Protein AF-0000000077125314 (afdb_homodimer)

Solvent-accessible surface area (backbone atoms only — not comparable to full-atom values): 28263 Å² total; per-residue (Å²): 128,59,71,66,53,60,56,32,61,67,51,52,57,51,73,64,56,48,49,52,53,45,50,51,49,50,53,52,47,50,47,67,63,42,45,33,58,49,50,29,46,54,47,20,28,28,58,43,72,53,77,56,86,76,62,85,40,80,31,66,68,38,52,39,23,74,34,93,80,45,95,58,39,40,67,66,58,50,51,11,42,52,41,21,52,52,46,9,51,52,19,13,51,50,15,42,57,54,14,43,52,46,21,46,33,52,72,72,31,67,63,53,41,69,81,34,50,62,67,55,47,53,48,60,48,49,49,61,75,45,43,38,44,61,47,50,17,50,22,42,36,52,52,28,52,74,70,71,38,61,45,33,72,65,46,43,38,53,52,37,21,59,71,27,22,46,57,24,22,53,45,36,32,56,46,53,73,72,49,74,60,63,62,52,49,50,38,41,72,74,66,39,35,64,57,32,30,37,63,70,46,50,41,64,71,39,37,46,37,46,52,19,27,25,32,47,23,22,44,54,42,44,43,45,33,61,36,48,59,57,35,41,38,98,86,45,47,37,38,45,43,52,53,52,63,41,48,83,75,50,66,40,28,44,57,25,27,50,38,41,50,50,35,51,52,33,43,51,40,48,50,52,19,51,56,38,41,51,52,54,73,72,98,129,59,70,65,54,58,57,32,60,66,51,52,57,50,74,66,55,50,48,53,52,47,51,50,49,50,52,53,46,51,46,67,63,42,45,33,59,50,49,30,47,54,46,19,27,28,57,43,74,54,77,56,86,75,64,85,40,81,32,65,67,39,52,40,23,74,35,93,80,45,97,59,38,39,66,66,58,51,51,12,42,51,41,22,51,52,45,11,50,51,20,13,52,50,14,42,57,52,15,43,54,47,20,45,33,52,72,72,31,67,62,53,40,71,82,34,50,63,68,54,48,53,48,60,48,48,49,62,75,45,42,36,45,61,48,51,18,50,21,44,36,54,52,28,52,74,72,71,39,62,44,34,74,64,47,42,40,52,51,38,22,59,72,27,22,46,56,23,22,53,44,36,32,56,47,52,72,72,49,75,59,62,63,52,50,49,37,40,73,73,64,41,34,65,58,32,31,37,65,71,45,50,42,64,71,40,38,46,36,44,53,18,30,26,33,49,23,22,44,55,43,44,42,45,33,62,37,48,59,56,35,42,38,98,86,46,47,37,37,45,43,53,53,54,64,40,48,83,75,49,65,40,29,43,55,26,26,50,40,42,50,49,35,52,53,31,44,51,38,48,51,51,19,52,56,38,41,50,52,55,73,72,98

Foldseek 3Di:
DDPVVVVVVPPPDDPVNVVVVVVVVVVVVCCVVCVVVVLLQQLLQAPDQARDPPGPDGHNVLVVCCPPPDPNPDPVLVVQAVLLQVLLLLLLVLLLVVLLVVLCCLQPNCVVCVVPHSVVVLCVLCVVLVDDLLVLLVVLLVVCVVVVCFQHPVSLNVSLNVNLNSLLNVQLNVQVVVDDCVQLVVCVVVPDDPVRSCVPPVCVLSVLSSLLSSLVSSLCSSQDDNNQLSRHDPVRHHNNPVLVVVVVPGPGSSSSNVSSVNVVSSVVSNVSSVVSSVVSVVD/DDPVVVVVVPPPDDPVNVVVVVVVVVVVVCCVVCVVVVLLQQLLQAPDQARDPPGPDGHNVLVVCCPPPDPNPDPVLVVQAVLLQVLLLLLLVLLLVVLLVVLCCLQPNCVVCVVPHSVVVLCVLCVVQVDDLLVLLVVLLVVCVVVVCFQHPVSLNVSLNVNLNSLLNVQLNVQVVVDDCVQLVVCVVVPDDPVRSCVPPVCVLSVLSSLLSSLVSSLCSSQDDNSQLSRHDPVRHHNNPVLVVVVVPGPGSSSSNVSSVNVVSSVVSNVSSVVSSVVSVVD

pLDDT: mean 85.54, std 11.64, range [42.97, 98.62]

Sequence (566 aa):
MSRITQLLGRVSFSSKTGSKILRFETIALFIFLYLPILVVIILSFSADSVPSFPISGLSIEWYLALIPIGRTFDAQLIRAFLMSVQIGIIAAIGSAVIGTAAAIGMVRNEYARWLFDVDTLNTLFITPMMVPWVVTGIAVLSLYSMVNIAGSFISLILGHILITLPFMIVVVAGQLYGFDRSLEDAARNLGAGPLRTFYEVTLPIISPGVIAGMMFAFTISFDNFTQTFFWTSSTLNTLPVVIFSRINFSLTPVVNAMGTVIVGVSLTMAFLAERLSSRVITDMSRITQLLGRVSFSSKTGSKILRFETIALFIFLYLPILVVIILSFSADSVPSFPISGLSIEWYLALIPIGRTFDAQLIRAFLMSVQIGIIAAIGSAVIGTAAAIGMVRNEYARWLFDVDTLNTLFITPMMVPWVVTGIAVLSLYSMVNIAGSFISLILGHILITLPFMIVVVAGQLYGFDRSLEDAARNLGAGPLRTFYEVTLPIISPGVIAGMMFAFTISFDNFTQTFFWTSSTLNTLPVVIFSRINFSLTPVVNAMGTVIVGVSLTMAFLAERLSSRVITD

Radius of gyration: 25.36 Å; Cα contacts (8 Å, |Δi|>4): 776; chains: 2; bounding box: 76×65×59 Å

Organism: Haloquadratum walsbyi (strain DSM 16790 / HBSQ001) (NCBI:txid362976)

Structure (mmCIF, N/CA/C/O backbone):
data_AF-0000000077125314-model_v1
#
loop_
_entity.id
_entity.type
_entity.pdbx_description
1 polymer 'ABC-type transport system permease protein'
#
loop_
_atom_site.group_PDB
_atom_site.id
_atom_site.type_symbol
_atom_site.label_atom_id
_atom_site.label_alt_id
_atom_site.label_comp_id
_atom_site.label_asym_id
_atom_site.label_entity_id
_atom_site.label_seq_id
_atom_site.pdbx_PDB_ins_code
_atom_site.Cartn_x
_atom_site.Cartn_y
_atom_site.Cartn_z
_atom_site.occupancy
_atom_site.B_iso_or_equiv
_atom_site.auth_seq_id
_atom_site.auth_comp_id
_atom_site.auth_asym_id
_atom_site.auth_atom_id
_atom_site.pdbx_PDB_model_num
ATOM 1 N N . MET A 1 1 ? 30.969 19.344 24.156 1 48.31 1 MET A N 1
ATOM 2 C CA . MET A 1 1 ? 30.859 19.328 22.703 1 48.31 1 MET A CA 1
ATOM 3 C C . MET A 1 1 ? 31.219 17.953 22.141 1 48.31 1 MET A C 1
ATOM 5 O O . MET A 1 1 ? 32.312 17.453 22.359 1 48.31 1 MET A O 1
ATOM 9 N N . SER A 1 2 ? 30.172 17.219 21.672 1 57.31 2 SER A N 1
ATOM 10 C CA . SER A 1 2 ? 30.391 15.82 21.312 1 57.31 2 SER A CA 1
ATOM 11 C C . SER A 1 2 ? 31.422 15.703 20.188 1 57.31 2 SER A C 1
ATOM 13 O O . SER A 1 2 ? 31.641 16.656 19.438 1 57.31 2 SER A O 1
ATOM 15 N N . ARG A 1 3 ? 32.344 1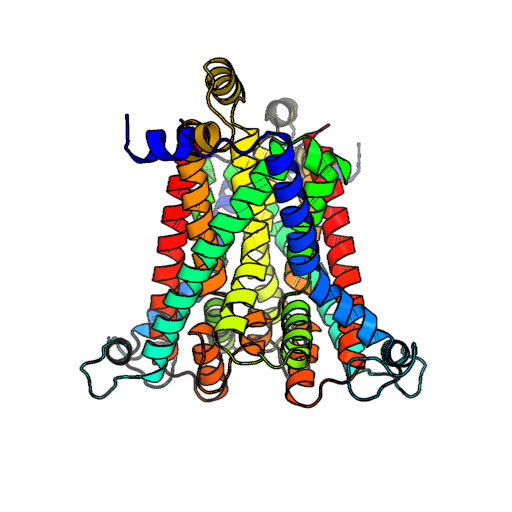4.789 20.328 1 58.22 3 ARG A N 1
ATOM 16 C CA . ARG A 1 3 ? 33.406 14.469 19.375 1 58.22 3 ARG A CA 1
ATOM 17 C C . ARG A 1 3 ? 32.906 14.57 17.938 1 58.22 3 ARG A C 1
ATOM 19 O O . ARG A 1 3 ? 33.625 14.992 17.031 1 58.22 3 ARG A O 1
ATOM 26 N N . ILE A 1 4 ? 31.719 14.211 17.781 1 60.84 4 ILE A N 1
ATOM 27 C CA . ILE A 1 4 ? 31.125 14.258 16.453 1 60.84 4 ILE A CA 1
ATOM 28 C C . ILE A 1 4 ? 31 15.703 15.984 1 60.84 4 ILE A C 1
ATOM 30 O O . ILE A 1 4 ? 31.25 16.016 14.82 1 60.84 4 ILE A O 1
ATOM 34 N N . THR A 1 5 ? 30.797 16.578 16.938 1 61.34 5 THR A N 1
ATOM 35 C CA . THR A 1 5 ? 30.641 18 16.641 1 61.34 5 THR A CA 1
ATOM 36 C C . THR A 1 5 ? 31.953 18.594 16.141 1 61.34 5 THR A C 1
ATOM 38 O O . THR A 1 5 ? 31.953 19.422 15.227 1 61.34 5 THR A O 1
ATOM 41 N N . GLN A 1 6 ? 32.969 18.188 16.719 1 63.16 6 GLN A N 1
ATOM 42 C CA . GLN A 1 6 ? 34.281 18.719 16.344 1 63.16 6 GLN A CA 1
ATOM 43 C C . GLN A 1 6 ? 34.656 18.281 14.945 1 63.16 6 GLN A C 1
ATOM 45 O O . GLN A 1 6 ? 35.25 19.047 14.172 1 63.16 6 GLN A O 1
ATOM 50 N N . LEU A 1 7 ? 34.375 16.969 14.672 1 59.94 7 LEU A N 1
ATOM 51 C CA . LEU A 1 7 ? 34.719 16.422 13.359 1 59.94 7 LEU A CA 1
ATOM 52 C C . LEU A 1 7 ? 33.875 17.062 12.266 1 59.94 7 LEU A C 1
ATOM 54 O O . LEU A 1 7 ? 34.375 17.344 11.172 1 59.94 7 LEU A O 1
ATOM 58 N N . LEU A 1 8 ? 32.688 17.266 12.562 1 62.94 8 LEU A N 1
ATOM 59 C CA . LEU A 1 8 ? 31.75 17.844 11.594 1 62.94 8 LEU A CA 1
ATOM 60 C C . LEU A 1 8 ? 32.062 19.312 11.359 1 62.94 8 LEU A C 1
ATOM 62 O O . LEU A 1 8 ? 31.75 19.859 10.289 1 62.94 8 LEU A O 1
ATOM 66 N N . GLY A 1 9 ? 32.562 19.984 12.344 1 57.59 9 GLY A N 1
ATOM 67 C CA . GLY A 1 9 ? 33 21.359 12.203 1 57.59 9 GLY A CA 1
ATOM 68 C C . GLY A 1 9 ? 34.062 21.562 11.164 1 57.59 9 GLY A C 1
ATOM 69 O O . GLY A 1 9 ? 34.219 22.641 10.586 1 57.59 9 GLY A O 1
ATOM 70 N N . ARG A 1 10 ? 34.812 20.469 10.992 1 57.06 10 ARG A N 1
ATOM 71 C CA . ARG A 1 10 ? 35.938 20.562 10.062 1 57.06 10 ARG A CA 1
ATOM 72 C C . ARG A 1 10 ? 35.469 20.297 8.633 1 57.06 10 ARG A C 1
ATOM 74 O O . ARG A 1 10 ? 36.188 20.656 7.68 1 57.06 10 ARG A O 1
ATOM 81 N N . VAL A 1 11 ? 34.531 19.406 8.539 1 58.97 11 VAL A N 1
ATOM 82 C CA . VAL A 1 11 ? 34.094 19.094 7.188 1 58.97 11 VAL A CA 1
ATOM 83 C C . VAL A 1 11 ? 33.125 20.188 6.688 1 58.97 11 VAL A C 1
ATOM 85 O O . VAL A 1 11 ? 31.938 20.172 7.012 1 58.97 11 VAL A O 1
ATOM 88 N N . SER A 1 12 ? 33.531 21.328 6.605 1 57.22 12 SER A N 1
ATOM 89 C CA . SER A 1 12 ? 32.75 22.422 6.074 1 57.22 12 SER A CA 1
ATOM 90 C C . SER A 1 12 ? 32.594 22.312 4.562 1 57.22 12 SER A C 1
ATOM 92 O O . SER A 1 12 ? 33.562 22.344 3.828 1 57.22 12 SER A O 1
ATOM 94 N N . PHE A 1 13 ? 31.703 21.438 4.184 1 59.25 13 PHE A N 1
ATOM 95 C CA . PHE A 1 13 ? 31.484 21.531 2.748 1 59.25 13 PHE A CA 1
ATOM 96 C C . PHE A 1 13 ? 30.969 22.922 2.373 1 59.25 13 PHE A C 1
ATOM 98 O O . PHE A 1 13 ? 30.203 23.531 3.127 1 59.25 13 PHE A O 1
ATOM 105 N N . SER A 1 14 ? 31.734 23.547 1.508 1 60.53 14 SER A N 1
ATOM 106 C CA . SER A 1 14 ? 31.25 24.844 1.021 1 60.53 14 SER A CA 1
ATOM 107 C C . SER A 1 14 ? 29.797 24.75 0.577 1 60.53 14 SER A C 1
ATOM 109 O O . SER A 1 14 ? 29.328 23.688 0.163 1 60.53 14 SER A O 1
ATOM 111 N N . SER A 1 15 ? 29 25.688 0.834 1 64.56 15 SER A N 1
ATOM 112 C CA . SER A 1 15 ? 27.609 25.766 0.415 1 64.56 15 SER A CA 1
ATOM 113 C C . SER A 1 15 ? 27.438 25.328 -1.034 1 64.56 15 SER A C 1
ATOM 115 O O . SER A 1 15 ? 26.438 24.688 -1.38 1 64.56 15 SER A O 1
ATOM 117 N N . LYS A 1 16 ? 28.516 25.594 -1.86 1 70.12 16 LYS A N 1
ATOM 118 C CA . LYS A 1 16 ? 28.438 25.234 -3.275 1 70.12 16 LYS A CA 1
ATOM 119 C C . LYS A 1 16 ? 28.578 23.734 -3.473 1 70.12 16 LYS A C 1
ATOM 121 O O . LYS A 1 16 ? 27.891 23.141 -4.305 1 70.12 16 LYS A O 1
ATOM 126 N N . THR A 1 17 ? 29.531 23.172 -2.74 1 74.38 17 THR A N 1
ATOM 127 C CA . THR A 1 17 ? 29.75 21.734 -2.854 1 74.38 17 THR A CA 1
ATOM 128 C C . THR A 1 17 ? 28.547 20.969 -2.328 1 74.38 17 THR A C 1
ATOM 130 O O . THR A 1 17 ? 28.125 19.969 -2.926 1 74.38 17 THR A O 1
ATOM 133 N N . GLY A 1 18 ? 27.984 21.469 -1.345 1 73 18 GLY A N 1
ATOM 134 C CA . GLY A 1 18 ? 26.797 20.875 -0.787 1 73 18 GLY A CA 1
ATOM 135 C C . GLY A 1 18 ? 25.609 20.891 -1.742 1 73 18 GLY A C 1
ATOM 136 O O . GLY A 1 18 ? 24.891 19.906 -1.868 1 73 18 GLY A O 1
ATOM 137 N N . SER A 1 19 ? 25.578 21.953 -2.463 1 72.44 19 SER A N 1
ATOM 138 C CA . SER A 1 19 ? 24.5 22.109 -3.43 1 72.44 19 SER A CA 1
ATOM 139 C C . SER A 1 19 ? 24.672 21.156 -4.609 1 72.44 19 SER A C 1
ATOM 141 O O . SER A 1 19 ? 23.703 20.594 -5.109 1 72.44 19 SER A O 1
ATOM 143 N N . LYS A 1 20 ? 25.953 21 -5.055 1 78.81 20 LYS A N 1
ATOM 144 C CA . LYS A 1 20 ? 26.219 20.094 -6.168 1 78.81 20 LYS A CA 1
ATOM 145 C C . LYS A 1 20 ? 25.938 18.641 -5.777 1 78.81 20 LYS A C 1
ATOM 147 O O . LYS A 1 20 ? 25.406 17.875 -6.578 1 78.81 20 LYS A O 1
ATOM 152 N N . ILE A 1 21 ? 26.25 18.312 -4.57 1 81.12 21 ILE A N 1
ATOM 153 C CA . ILE A 1 21 ? 26.047 16.953 -4.074 1 81.12 21 ILE A CA 1
ATOM 154 C C . ILE A 1 21 ? 24.547 16.672 -3.957 1 81.12 21 ILE A C 1
ATOM 156 O O . ILE A 1 21 ? 24.094 15.586 -4.328 1 81.12 21 ILE A O 1
ATOM 160 N N . LEU A 1 22 ? 23.812 17.625 -3.598 1 78.25 22 LEU A N 1
ATOM 161 C CA . LEU A 1 22 ? 22.375 17.469 -3.449 1 78.25 22 LEU A CA 1
ATOM 162 C C . LEU A 1 22 ? 21.688 17.359 -4.809 1 78.25 22 LEU A C 1
ATOM 164 O O . LEU A 1 22 ? 20.734 16.594 -4.977 1 78.25 22 LEU A O 1
ATOM 168 N N . ARG A 1 23 ? 22.266 18.141 -5.672 1 78.75 23 ARG A N 1
ATOM 169 C CA . ARG A 1 23 ? 21.719 18.062 -7.023 1 78.75 23 ARG A CA 1
ATOM 170 C C . ARG A 1 23 ? 21.969 16.688 -7.637 1 78.75 23 ARG A C 1
ATOM 172 O O . ARG A 1 23 ? 21.062 16.109 -8.242 1 78.75 23 ARG A O 1
ATOM 179 N N . PHE A 1 24 ? 23.109 16.219 -7.43 1 84.94 24 PHE A N 1
ATOM 180 C CA . PHE A 1 24 ? 23.453 14.906 -7.949 1 84.94 24 PHE A CA 1
ATOM 181 C C . PHE A 1 24 ? 22.594 13.828 -7.305 1 84.94 24 PHE A C 1
ATOM 183 O O . PHE A 1 24 ? 22.078 12.938 -7.992 1 84.94 24 PHE A O 1
ATOM 190 N N . GLU A 1 25 ? 22.391 13.977 -6.074 1 84.19 25 GLU A N 1
ATOM 191 C CA . GLU A 1 25 ? 21.594 13 -5.344 1 84.19 25 GLU A CA 1
ATOM 192 C C . GLU A 1 25 ? 20.141 13.008 -5.824 1 84.19 25 GLU A C 1
ATOM 194 O O . GLU A 1 25 ? 19.531 11.945 -5.988 1 84.19 25 GLU A O 1
ATOM 199 N N . THR A 1 26 ? 19.656 14.156 -6.07 1 82.69 26 THR A N 1
ATOM 200 C CA . THR A 1 26 ? 18.281 14.281 -6.516 1 82.69 26 THR A CA 1
ATOM 201 C C . THR A 1 26 ? 18.094 13.672 -7.898 1 82.69 26 THR A C 1
ATOM 203 O O . THR A 1 26 ? 17.141 12.93 -8.133 1 82.69 26 THR A O 1
ATOM 206 N N . ILE A 1 27 ? 19.016 13.914 -8.75 1 85.31 27 ILE A N 1
ATOM 207 C CA . ILE A 1 27 ? 18.938 13.367 -10.102 1 85.31 27 ILE A CA 1
ATOM 208 C C . ILE A 1 27 ? 19.062 11.844 -10.047 1 85.31 27 ILE A C 1
ATOM 210 O O . ILE A 1 27 ? 18.297 11.133 -10.703 1 85.31 27 ILE A O 1
ATOM 214 N N . ALA A 1 28 ? 20 11.375 -9.273 1 90.62 28 ALA A N 1
ATOM 215 C CA . ALA A 1 28 ? 20.203 9.93 -9.117 1 90.62 28 ALA A CA 1
ATOM 216 C C . ALA A 1 28 ? 18.953 9.266 -8.562 1 90.62 28 ALA A C 1
ATOM 218 O O . ALA A 1 28 ? 18.594 8.156 -8.977 1 90.62 28 ALA A O 1
ATOM 219 N N . LEU A 1 29 ? 18.266 9.977 -7.738 1 89.81 29 LEU A N 1
ATOM 220 C CA . LEU A 1 29 ? 17.062 9.445 -7.117 1 89.81 29 LEU A CA 1
ATOM 221 C C . LEU A 1 29 ? 15.922 9.359 -8.125 1 89.81 29 LEU A C 1
ATOM 223 O O . LEU A 1 29 ? 15.188 8.367 -8.164 1 89.81 29 LEU A O 1
ATOM 227 N N . PHE A 1 30 ? 15.789 10.352 -8.938 1 88.12 30 PHE A N 1
ATOM 228 C CA . PHE A 1 30 ? 14.75 10.336 -9.953 1 88.12 30 PHE A CA 1
ATOM 229 C C . PHE A 1 30 ? 15 9.234 -10.977 1 88.12 30 PHE A C 1
ATOM 231 O O . PHE A 1 30 ? 14.07 8.539 -11.391 1 88.12 30 PHE A O 1
ATOM 238 N N . ILE A 1 31 ? 16.234 9.055 -11.289 1 91.31 31 ILE A N 1
ATOM 239 C CA . ILE A 1 31 ? 16.594 7.969 -12.203 1 91.31 31 ILE A CA 1
ATOM 240 C C . ILE A 1 31 ? 16.25 6.629 -11.555 1 91.31 31 ILE A C 1
ATOM 242 O O . ILE A 1 31 ? 15.625 5.77 -12.172 1 91.31 31 ILE A O 1
ATOM 246 N N . PHE A 1 32 ? 16.656 6.492 -10.312 1 90.81 32 PHE A N 1
ATOM 247 C CA . PHE A 1 32 ? 16.422 5.262 -9.562 1 90.81 32 PHE A CA 1
ATOM 248 C C . PHE A 1 32 ? 14.938 4.957 -9.453 1 90.81 32 PHE A C 1
ATOM 250 O O . PHE A 1 32 ? 14.523 3.803 -9.594 1 90.81 32 PHE A O 1
ATOM 257 N N . LEU A 1 33 ? 14.086 5.98 -9.312 1 90.88 33 LEU A N 1
ATOM 258 C CA . LEU A 1 33 ? 12.656 5.809 -9.078 1 90.88 33 LEU A CA 1
ATOM 259 C C . LEU A 1 33 ? 11.914 5.598 -10.391 1 90.88 33 LEU A C 1
ATOM 261 O O . LEU A 1 33 ? 10.945 4.832 -10.445 1 90.88 33 LEU A O 1
ATOM 265 N N . TYR A 1 34 ? 12.391 6.227 -11.516 1 93.19 34 TYR A N 1
ATOM 266 C CA . TYR A 1 34 ? 11.578 6.27 -12.727 1 93.19 34 TYR A CA 1
ATOM 267 C C . TYR A 1 34 ? 12.172 5.387 -13.812 1 93.19 34 TYR A C 1
ATOM 269 O O . TYR A 1 34 ? 11.492 5.051 -14.789 1 93.19 34 TYR A O 1
ATOM 277 N N . LEU A 1 35 ? 13.391 4.984 -13.688 1 93.31 35 LEU A N 1
ATOM 278 C CA . LEU A 1 35 ? 14.062 4.203 -14.719 1 93.31 35 LEU A CA 1
ATOM 279 C C . LEU A 1 35 ? 13.312 2.906 -15 1 93.31 35 LEU A C 1
ATOM 281 O O . LEU A 1 35 ? 13.102 2.545 -16.156 1 93.31 35 LEU A O 1
ATOM 285 N N . PRO A 1 36 ? 12.891 2.184 -13.961 1 90.69 36 PRO A N 1
ATOM 286 C CA . PRO A 1 36 ? 12.164 0.939 -14.242 1 90.69 36 PRO A CA 1
ATOM 287 C C . PRO A 1 36 ? 10.883 1.168 -15.039 1 90.69 36 PRO A C 1
ATOM 289 O O . PRO A 1 36 ? 10.562 0.389 -15.945 1 90.69 36 PRO A O 1
ATOM 292 N N . ILE A 1 37 ? 10.203 2.164 -14.688 1 89.5 37 ILE A N 1
ATOM 293 C CA . ILE A 1 37 ? 8.961 2.486 -15.375 1 89.5 37 ILE A CA 1
ATOM 294 C C . ILE A 1 37 ? 9.242 2.836 -16.828 1 89.5 37 ILE A C 1
ATOM 296 O O . ILE A 1 37 ? 8.539 2.379 -17.734 1 89.5 37 ILE A O 1
ATOM 300 N N . LEU A 1 38 ? 10.305 3.596 -17.031 1 91.56 38 LEU A N 1
ATOM 301 C CA . LEU A 1 38 ? 10.695 3.994 -18.375 1 91.56 38 LEU A CA 1
ATOM 302 C C . LEU A 1 38 ? 11.07 2.777 -19.219 1 91.56 38 LEU A C 1
ATOM 304 O O . LEU A 1 38 ? 10.773 2.725 -20.406 1 91.56 38 LEU A O 1
ATOM 308 N N . VAL A 1 39 ? 11.695 1.834 -18.656 1 87.69 39 VAL A N 1
ATOM 309 C CA . VAL A 1 39 ? 12.125 0.63 -19.359 1 87.69 39 VAL A CA 1
ATOM 310 C C . VAL A 1 39 ? 10.906 -0.141 -19.859 1 87.69 39 VAL A C 1
ATOM 312 O O . VAL A 1 39 ? 10.875 -0.603 -21 1 87.69 39 VAL A O 1
ATOM 315 N N . VAL A 1 40 ? 9.891 -0.264 -18.984 1 86.5 40 VAL A N 1
ATOM 316 C CA . VAL A 1 40 ? 8.672 -0.967 -19.359 1 86.5 40 VAL A CA 1
ATOM 317 C C . VAL A 1 40 ? 7.988 -0.23 -20.516 1 86.5 40 VAL A C 1
ATOM 319 O O . VAL A 1 40 ? 7.508 -0.855 -21.453 1 86.5 40 VAL A O 1
ATOM 322 N N . ILE A 1 41 ? 7.984 1.058 -20.453 1 90.81 41 ILE A N 1
ATOM 323 C CA . ILE A 1 41 ? 7.363 1.87 -21.484 1 90.81 41 ILE A CA 1
ATOM 324 C C . ILE A 1 41 ? 8.125 1.703 -22.797 1 90.81 41 ILE A C 1
ATOM 326 O O . ILE A 1 41 ? 7.523 1.487 -23.859 1 90.81 41 ILE A O 1
ATOM 330 N N . ILE A 1 42 ? 9.406 1.766 -22.719 1 90.88 42 ILE A N 1
ATOM 331 C CA . ILE A 1 42 ? 10.234 1.632 -23.906 1 90.88 42 ILE A CA 1
ATOM 332 C C . ILE A 1 42 ? 10.07 0.231 -24.5 1 90.88 42 ILE A C 1
ATOM 334 O O . ILE A 1 42 ? 9.898 0.075 -25.703 1 90.88 42 ILE A O 1
ATOM 338 N N . LEU A 1 43 ? 10.039 -0.791 -23.672 1 88.69 43 LEU A N 1
ATOM 339 C CA . LEU A 1 43 ? 9.922 -2.172 -24.125 1 88.69 43 LEU A CA 1
ATOM 340 C C . LEU A 1 43 ? 8.539 -2.436 -24.719 1 88.69 43 LEU A C 1
ATOM 342 O O . LEU A 1 43 ? 8.367 -3.354 -25.516 1 88.69 43 LEU A O 1
ATOM 346 N N . SER A 1 44 ? 7.562 -1.637 -24.234 1 90.19 44 SER A N 1
ATOM 347 C CA . SER A 1 44 ? 6.219 -1.796 -24.781 1 90.19 44 SER A CA 1
ATOM 348 C C . SER A 1 44 ? 6.156 -1.39 -26.25 1 90.19 44 SER A C 1
ATOM 350 O O . SER A 1 44 ? 5.223 -1.757 -26.953 1 90.19 44 SER A O 1
ATOM 352 N N . PHE A 1 45 ? 7.176 -0.678 -26.734 1 92.38 45 PHE A N 1
ATOM 353 C CA . PHE A 1 45 ? 7.219 -0.237 -28.125 1 92.38 45 PHE A CA 1
ATOM 354 C C . PHE A 1 45 ? 8.258 -1.027 -28.906 1 92.38 45 PHE A C 1
ATOM 356 O O . PHE A 1 45 ? 8.578 -0.683 -30.047 1 92.38 45 PHE A O 1
ATOM 363 N N . SER A 1 46 ? 8.773 -2.035 -28.266 1 89.44 46 SER A N 1
ATOM 364 C CA . SER A 1 46 ? 9.789 -2.844 -28.922 1 89.44 46 SER A CA 1
ATOM 365 C C . SER A 1 46 ? 9.18 -3.699 -30.031 1 89.44 46 SER A C 1
ATOM 367 O O . SER A 1 46 ? 8.078 -4.242 -29.859 1 89.44 46 SER A O 1
ATOM 369 N N . ALA A 1 47 ? 9.891 -3.926 -31.125 1 89.75 47 ALA A N 1
ATOM 370 C CA . ALA A 1 47 ? 9.445 -4.793 -32.219 1 89.75 47 ALA A CA 1
ATOM 371 C C . ALA A 1 47 ? 9.828 -6.246 -31.938 1 89.75 47 ALA A C 1
ATOM 373 O O . ALA A 1 47 ? 9.375 -7.156 -32.625 1 89.75 47 ALA A O 1
ATOM 374 N N . ASP A 1 48 ? 10.555 -6.398 -30.828 1 85.25 48 ASP A N 1
ATOM 375 C CA . ASP A 1 48 ? 11.039 -7.742 -30.5 1 85.25 48 ASP A CA 1
ATOM 376 C C . ASP A 1 48 ? 9.945 -8.57 -29.828 1 85.25 48 ASP A C 1
ATOM 378 O O . ASP A 1 48 ? 9.195 -8.055 -29 1 85.25 48 ASP A O 1
ATOM 382 N N . SER A 1 49 ? 9.875 -9.844 -30.203 1 80.44 49 SER A N 1
ATOM 383 C CA . SER A 1 49 ? 8.891 -10.734 -29.609 1 80.44 49 SER A CA 1
ATOM 384 C C . SER A 1 49 ? 9.32 -11.172 -28.203 1 80.44 49 SER A C 1
ATOM 386 O O . SER A 1 49 ? 8.492 -11.617 -27.406 1 80.44 49 SER A O 1
ATOM 388 N N . VAL A 1 50 ? 10.602 -11.07 -28.062 1 74.38 50 VAL A N 1
ATOM 389 C CA . VAL A 1 50 ? 11.156 -11.312 -26.734 1 74.38 50 VAL A CA 1
ATOM 390 C C . VAL A 1 50 ? 11.781 -10.031 -26.188 1 74.38 50 VAL A C 1
ATOM 392 O O . VAL A 1 50 ? 12.609 -9.406 -26.859 1 74.38 50 VAL A O 1
ATOM 395 N N . PRO A 1 51 ? 11.305 -9.617 -25.016 1 73.94 51 PRO A N 1
ATOM 396 C CA . PRO A 1 51 ? 11.867 -8.383 -24.469 1 73.94 51 PRO A CA 1
ATOM 397 C C . PRO A 1 51 ? 13.391 -8.445 -24.328 1 73.94 51 PRO A C 1
ATOM 399 O O . PRO A 1 51 ? 13.922 -9.391 -23.734 1 73.94 51 PRO A O 1
ATOM 402 N N . SER A 1 52 ? 14.008 -7.621 -25.047 1 74.62 52 SER A N 1
ATOM 403 C CA . SER A 1 52 ? 15.469 -7.527 -25.016 1 74.62 52 SER A CA 1
ATOM 404 C C . SER A 1 52 ? 15.93 -6.074 -25.047 1 74.62 52 SER A C 1
ATOM 406 O O . SER A 1 52 ? 15.164 -5.184 -25.438 1 74.62 52 SER A O 1
ATOM 408 N N . PHE A 1 53 ? 16.984 -5.891 -24.391 1 76.69 53 PHE A N 1
ATOM 409 C CA . PHE A 1 53 ? 17.578 -4.566 -24.469 1 76.69 53 PHE A CA 1
ATOM 410 C C . PHE A 1 53 ? 18.984 -4.645 -25.047 1 76.69 53 PHE A C 1
ATOM 412 O O . PHE A 1 53 ? 19.781 -5.504 -24.656 1 76.69 53 PHE A O 1
ATOM 419 N N . PRO A 1 54 ? 19.266 -3.916 -26.109 1 80.62 54 PRO A N 1
ATOM 420 C CA . PRO A 1 54 ? 18.484 -2.822 -26.703 1 80.62 54 PRO A CA 1
ATOM 421 C C . PRO A 1 54 ? 17.422 -3.314 -27.672 1 80.62 54 PRO A C 1
ATOM 423 O O . PRO A 1 54 ? 17.484 -4.453 -28.156 1 80.62 54 PRO A O 1
ATOM 426 N N . ILE A 1 55 ? 16.438 -2.451 -27.766 1 85.19 55 ILE A N 1
ATOM 427 C CA . ILE A 1 55 ? 15.328 -2.84 -28.641 1 85.19 55 ILE A CA 1
ATOM 428 C C . ILE A 1 55 ? 15.781 -2.801 -30.094 1 85.19 55 ILE A C 1
ATOM 430 O O . ILE A 1 55 ? 16.594 -1.962 -30.469 1 85.19 55 ILE A O 1
ATOM 434 N N . SER A 1 56 ? 15.344 -3.678 -30.906 1 88 56 SER A N 1
ATOM 435 C CA . SER A 1 56 ? 15.734 -3.783 -32.312 1 88 56 SER A CA 1
ATOM 436 C C . SER A 1 56 ? 14.945 -2.809 -33.188 1 88 56 SER A C 1
ATOM 438 O O . SER A 1 56 ? 15.391 -2.441 -34.281 1 88 56 SER A O 1
ATOM 440 N N . GLY A 1 57 ? 13.773 -2.389 -32.781 1 90 57 GLY A N 1
ATOM 441 C CA . GLY A 1 57 ? 12.883 -1.501 -33.5 1 90 57 GLY A CA 1
ATOM 442 C C . GLY A 1 57 ? 11.664 -1.08 -32.719 1 90 57 GLY A C 1
ATOM 443 O O . GLY A 1 57 ? 11.422 -1.601 -31.609 1 90 57 GLY A O 1
ATOM 444 N N . LEU A 1 58 ? 11.078 -0.068 -33.25 1 91.25 58 LEU A N 1
ATOM 445 C CA . LEU A 1 58 ? 9.875 0.446 -32.625 1 91.25 58 LEU A CA 1
ATOM 446 C C . LEU A 1 58 ? 8.625 -0.138 -33.281 1 91.25 58 LEU A C 1
ATOM 448 O O . LEU A 1 58 ? 8.57 -0.299 -34.5 1 91.25 58 LEU A O 1
ATOM 452 N N . SER A 1 59 ? 7.699 -0.603 -32.469 1 91 59 SER A N 1
ATOM 453 C CA . SER A 1 59 ? 6.43 -1.134 -32.969 1 91 59 SER A CA 1
ATOM 454 C C . SER A 1 59 ? 5.301 -0.855 -31.969 1 91 59 SER A C 1
ATOM 456 O O . SER A 1 59 ? 5.539 -0.716 -30.766 1 91 59 SER A O 1
ATOM 458 N N . ILE A 1 60 ? 4.121 -0.712 -32.5 1 89.75 60 ILE A N 1
ATOM 459 C CA . ILE A 1 60 ? 2.936 -0.565 -31.656 1 89.75 60 ILE A CA 1
ATOM 460 C C . ILE A 1 60 ? 2.107 -1.848 -31.719 1 89.75 60 ILE A C 1
ATOM 462 O O . ILE A 1 60 ? 0.963 -1.874 -31.25 1 89.75 60 ILE A O 1
ATOM 466 N N . GLU A 1 61 ? 2.668 -2.928 -32.25 1 87.56 61 GLU A N 1
ATOM 467 C CA . GLU A 1 61 ? 1.963 -4.18 -32.5 1 87.56 61 GLU A CA 1
ATOM 468 C C . GLU A 1 61 ? 1.376 -4.754 -31.203 1 87.56 61 GLU A C 1
ATOM 470 O O . GLU A 1 61 ? 0.281 -5.32 -31.219 1 87.56 61 GLU A O 1
ATOM 475 N N . TRP A 1 62 ? 2.049 -4.527 -30.125 1 88.12 62 TRP A N 1
ATOM 476 C CA . TRP A 1 62 ? 1.638 -5.152 -28.875 1 88.12 62 TRP A CA 1
ATOM 477 C C . TRP A 1 62 ? 0.411 -4.457 -28.297 1 88.12 62 TRP A C 1
ATOM 479 O O . TRP A 1 62 ? -0.332 -5.047 -27.5 1 88.12 62 TRP A O 1
ATOM 489 N N . TYR A 1 63 ? 0.25 -3.24 -28.75 1 89.94 63 TYR A N 1
ATOM 490 C CA . TYR A 1 63 ? -0.931 -2.502 -28.312 1 89.94 63 TYR A CA 1
ATOM 491 C C . TYR A 1 63 ? -2.17 -2.959 -29.078 1 89.94 63 TYR A C 1
ATOM 493 O O . TYR A 1 63 ? -3.297 -2.762 -28.609 1 89.94 63 TYR A O 1
ATOM 501 N N . LEU A 1 64 ? -1.931 -3.557 -30.188 1 86.31 64 LEU A N 1
ATOM 502 C CA . LEU A 1 64 ? -3.047 -4.047 -30.984 1 86.31 64 LEU A CA 1
ATOM 503 C C . LEU A 1 64 ? -3.734 -5.223 -30.297 1 86.31 64 LEU A C 1
ATOM 505 O O . LEU A 1 64 ? -4.93 -5.457 -30.5 1 86.31 64 LEU A O 1
ATOM 509 N N . ALA A 1 65 ? -3.018 -5.914 -29.484 1 83.56 65 ALA A N 1
ATOM 510 C CA . ALA A 1 65 ? -3.594 -7.016 -28.719 1 83.56 65 ALA A CA 1
ATOM 511 C C . ALA A 1 65 ? -4.625 -6.504 -27.719 1 83.56 65 ALA A C 1
ATOM 513 O O . ALA A 1 65 ? -5.457 -7.27 -27.234 1 83.56 65 ALA A O 1
ATOM 514 N N . LEU A 1 66 ? -4.594 -5.258 -27.5 1 85.25 66 LEU A N 1
ATOM 515 C CA . LEU A 1 66 ? -5.473 -4.656 -26.5 1 85.25 66 LEU A CA 1
ATOM 516 C C . LEU A 1 66 ? -6.719 -4.066 -27.156 1 85.25 66 LEU A C 1
ATOM 518 O O . LEU A 1 66 ? -7.625 -3.604 -26.453 1 85.25 66 LEU A O 1
ATOM 522 N N . ILE A 1 67 ? -6.773 -4.164 -28.516 1 83.75 67 ILE A N 1
ATOM 523 C CA . ILE A 1 67 ? -7.902 -3.658 -29.281 1 83.75 67 ILE A CA 1
ATOM 524 C C . ILE A 1 67 ? -8.688 -4.828 -29.875 1 83.75 67 ILE A C 1
ATOM 526 O O . ILE A 1 67 ? -8.125 -5.688 -30.547 1 83.75 67 ILE A O 1
ATOM 530 N N . PRO A 1 68 ? -9.938 -4.805 -29.531 1 79.75 68 PRO A N 1
ATOM 531 C CA . PRO A 1 68 ? -10.773 -5.945 -29.906 1 79.75 68 PRO A CA 1
ATOM 532 C C . PRO A 1 68 ? -11 -6.023 -31.422 1 79.75 68 PRO A C 1
ATOM 534 O O . PRO A 1 68 ? -12.148 -6.098 -31.875 1 79.75 68 PRO A O 1
ATOM 537 N N . ILE A 1 69 ? -10.164 -5.656 -32.344 1 72.56 69 ILE A N 1
ATOM 538 C CA . ILE A 1 69 ? -10.414 -5.699 -33.781 1 72.56 69 ILE A CA 1
ATOM 539 C C . ILE A 1 69 ? -9.289 -6.457 -34.469 1 72.56 69 ILE A C 1
ATOM 541 O O . ILE A 1 69 ? -9.461 -6.922 -35.625 1 72.56 69 ILE A O 1
ATOM 545 N N . GLY A 1 70 ? -8.336 -6.734 -33.844 1 67.44 70 GLY A N 1
ATOM 546 C CA . GLY A 1 70 ? -7.215 -7.281 -34.594 1 67.44 70 GLY A CA 1
ATOM 547 C C . GLY A 1 70 ? -6.961 -8.75 -34.281 1 67.44 70 GLY A C 1
ATOM 548 O O . GLY A 1 70 ? -7.605 -9.328 -33.406 1 67.44 70 GLY A O 1
ATOM 549 N N . ARG A 1 71 ? -6.242 -9.461 -35.25 1 74 71 ARG A N 1
ATOM 550 C CA . ARG A 1 71 ? -5.859 -10.867 -35.156 1 74 71 ARG A CA 1
ATOM 551 C C . ARG A 1 71 ? -5.102 -11.164 -33.875 1 74 71 ARG A C 1
ATOM 553 O O . ARG A 1 71 ? -5.117 -12.297 -33.406 1 74 71 ARG A O 1
ATOM 560 N N . THR A 1 72 ? -4.609 -10.148 -33.25 1 80.75 72 THR A N 1
ATOM 561 C CA . THR A 1 72 ? -3.758 -10.367 -32.094 1 80.75 72 THR A CA 1
ATOM 562 C C . THR A 1 72 ? -4.504 -10.008 -30.797 1 80.75 72 THR A C 1
ATOM 564 O O . THR A 1 72 ? -3.891 -9.883 -29.734 1 80.75 72 THR A O 1
ATOM 567 N N . PHE A 1 73 ? -5.816 -9.914 -31.047 1 82 73 PHE A N 1
ATOM 568 C CA . PHE A 1 73 ? -6.656 -9.531 -29.922 1 82 73 PHE A CA 1
ATOM 569 C C . PHE A 1 73 ? -6.586 -10.57 -28.812 1 82 73 PHE A C 1
ATOM 571 O O . PHE A 1 73 ? -6.758 -11.766 -29.062 1 82 73 PHE A O 1
ATOM 578 N N . ASP A 1 74 ? -6.297 -10.078 -27.641 1 87.62 74 ASP A N 1
ATOM 579 C CA . ASP A 1 74 ? -6.262 -10.922 -26.438 1 87.62 74 ASP A CA 1
ATOM 580 C C . ASP A 1 74 ? -7.516 -10.719 -25.594 1 87.62 74 ASP A C 1
ATOM 582 O O . ASP A 1 74 ? -7.555 -9.828 -24.734 1 87.62 74 ASP A O 1
ATOM 586 N N . ALA A 1 75 ? -8.516 -11.555 -25.781 1 89.12 75 ALA A N 1
ATOM 587 C CA . ALA A 1 75 ? -9.812 -11.43 -25.125 1 89.12 75 ALA A CA 1
ATOM 588 C C . ALA A 1 75 ? -9.68 -11.578 -23.609 1 89.12 75 ALA A C 1
ATOM 590 O O . ALA A 1 75 ? -10.414 -10.945 -22.844 1 89.12 75 ALA A O 1
ATOM 591 N N . GLN A 1 76 ? -8.773 -12.344 -23.172 1 89.31 76 GLN A N 1
ATOM 592 C CA . GLN A 1 76 ? -8.586 -12.562 -21.734 1 89.31 76 GLN A CA 1
ATOM 593 C C . GLN A 1 76 ? -8.078 -11.297 -21.047 1 89.31 76 GLN A C 1
ATOM 595 O O . GLN A 1 76 ? -8.516 -10.953 -19.953 1 89.31 76 GLN A O 1
ATOM 600 N N . LEU A 1 77 ? -7.211 -10.68 -21.75 1 88.5 77 LEU A N 1
ATOM 601 C CA . LEU A 1 77 ? -6.629 -9.461 -21.188 1 88.5 77 LEU A CA 1
ATOM 602 C C . LEU A 1 77 ? -7.68 -8.359 -21.078 1 88.5 77 LEU A C 1
ATOM 604 O O . LEU A 1 77 ? -7.738 -7.656 -20.062 1 88.5 77 LEU A O 1
ATOM 608 N N . ILE A 1 78 ? -8.477 -8.242 -22.047 1 90.25 78 ILE A N 1
ATOM 609 C CA . ILE A 1 78 ? -9.5 -7.199 -22.047 1 90.25 78 ILE A CA 1
ATOM 610 C C . ILE A 1 78 ? -10.562 -7.531 -21 1 90.25 78 ILE A C 1
ATOM 612 O O . ILE A 1 78 ? -11.055 -6.645 -20.297 1 90.25 78 ILE A O 1
ATOM 616 N N . ARG A 1 79 ? -10.938 -8.781 -20.969 1 93.12 79 ARG A N 1
ATOM 617 C CA . ARG A 1 79 ? -11.898 -9.195 -19.969 1 93.12 79 ARG A CA 1
ATOM 618 C C . ARG A 1 79 ? -11.383 -8.914 -18.562 1 93.12 79 ARG A C 1
ATOM 620 O O . ARG A 1 79 ? -12.125 -8.438 -17.703 1 93.12 79 ARG A O 1
ATOM 627 N N . ALA A 1 80 ? -10.125 -9.195 -18.312 1 94.06 80 ALA A N 1
ATOM 628 C CA . ALA A 1 80 ? -9.508 -8.945 -17.016 1 94.06 80 ALA A CA 1
ATOM 629 C C . ALA A 1 80 ? -9.461 -7.445 -16.719 1 94.06 80 ALA A C 1
ATOM 631 O O . ALA A 1 80 ? -9.664 -7.031 -15.578 1 94.06 80 ALA A O 1
ATOM 632 N N . PHE A 1 81 ? -9.18 -6.684 -17.766 1 92.44 81 PHE A N 1
ATOM 633 C CA . PHE A 1 81 ? -9.164 -5.23 -17.625 1 92.44 81 PHE A CA 1
ATOM 634 C C . PHE A 1 81 ? -10.547 -4.715 -17.219 1 92.44 81 PHE A C 1
ATOM 636 O O . PHE A 1 81 ? -10.664 -3.941 -16.266 1 92.44 81 PHE A O 1
ATOM 643 N N . LEU A 1 82 ? -11.57 -5.141 -17.906 1 94.44 82 LEU A N 1
ATOM 644 C CA . LEU A 1 82 ? -12.93 -4.703 -17.625 1 94.44 82 LEU A CA 1
ATOM 645 C C . LEU A 1 82 ? -13.383 -5.176 -16.25 1 94.44 82 LEU A C 1
ATOM 647 O O . LEU A 1 82 ? -14.094 -4.457 -15.547 1 94.44 82 LEU A O 1
ATOM 651 N N . MET A 1 83 ? -12.953 -6.348 -15.898 1 96.94 83 MET A N 1
ATOM 652 C CA . MET A 1 83 ? -13.258 -6.852 -14.562 1 96.94 83 MET A CA 1
ATOM 653 C C . MET A 1 83 ? -12.617 -5.977 -13.492 1 96.94 83 MET A C 1
ATOM 655 O O . MET A 1 83 ? -13.266 -5.645 -12.492 1 96.94 83 MET A O 1
ATOM 659 N N . SER A 1 84 ? -11.344 -5.598 -13.703 1 96.31 84 SER A N 1
ATOM 660 C CA . SER A 1 84 ? -10.648 -4.719 -12.758 1 96.31 84 SER A CA 1
ATOM 661 C C . SER A 1 84 ? -11.375 -3.383 -12.625 1 96.31 84 SER A C 1
ATOM 663 O O . SER A 1 84 ? -11.516 -2.859 -11.523 1 96.31 84 SER A O 1
ATOM 665 N N . VAL A 1 85 ? -11.844 -2.859 -13.766 1 95.81 85 VAL A N 1
ATOM 666 C CA . VAL A 1 85 ? -12.555 -1.582 -13.75 1 95.81 85 VAL A CA 1
ATOM 667 C C . VAL A 1 85 ? -13.875 -1.726 -13 1 95.81 85 VAL A C 1
ATOM 669 O O . VAL A 1 85 ? -14.203 -0.9 -12.148 1 95.81 85 VAL A O 1
ATOM 672 N N . GLN A 1 86 ? -14.57 -2.754 -13.297 1 97.94 86 GLN A N 1
ATOM 673 C CA . GLN A 1 86 ? -15.875 -2.986 -12.68 1 97.94 86 GLN A CA 1
ATOM 674 C C . GLN A 1 86 ? -15.75 -3.164 -11.172 1 97.94 86 GLN A C 1
ATOM 676 O O . GLN A 1 86 ? -16.469 -2.512 -10.406 1 97.94 86 GLN A O 1
ATOM 681 N N . ILE A 1 87 ? -14.836 -3.992 -10.75 1 98.19 87 ILE A N 1
ATOM 682 C CA . ILE A 1 87 ? -14.633 -4.25 -9.328 1 98.19 87 ILE A CA 1
ATOM 683 C C . ILE A 1 87 ? -14.156 -2.975 -8.633 1 98.19 87 ILE A C 1
ATOM 685 O O . ILE A 1 87 ? -14.609 -2.656 -7.531 1 98.19 87 ILE A O 1
ATOM 689 N N . GLY A 1 88 ? -13.234 -2.273 -9.336 1 97.81 88 GLY A N 1
ATOM 690 C CA . GLY A 1 88 ? -12.734 -1.025 -8.781 1 97.81 88 GLY A CA 1
ATOM 691 C C . GLY A 1 88 ? -13.828 -0 -8.547 1 97.81 88 GLY A C 1
ATOM 692 O O . GLY A 1 88 ? -13.859 0.648 -7.496 1 97.81 88 GLY A O 1
ATOM 693 N N . ILE A 1 89 ? -14.758 0.11 -9.484 1 98.06 89 ILE A N 1
ATOM 694 C CA . ILE A 1 89 ? -15.844 1.076 -9.383 1 98.06 89 ILE A CA 1
ATOM 695 C C . ILE A 1 89 ? -16.797 0.666 -8.258 1 98.06 89 ILE A C 1
ATOM 697 O O . ILE A 1 89 ? -17.156 1.489 -7.418 1 98.06 89 ILE A O 1
ATOM 701 N N . ILE A 1 90 ? -17.156 -0.544 -8.219 1 98.62 90 ILE A N 1
ATOM 702 C CA . ILE A 1 90 ? -18.094 -1.032 -7.211 1 98.62 90 ILE A CA 1
ATOM 703 C C . ILE A 1 90 ? -17.469 -0.914 -5.824 1 98.62 90 ILE A C 1
ATOM 705 O O . ILE A 1 90 ? -18.125 -0.494 -4.871 1 98.62 90 ILE A O 1
ATOM 709 N N . ALA A 1 91 ? -16.172 -1.278 -5.699 1 98.38 91 ALA A N 1
ATOM 710 C CA . ALA A 1 91 ? -15.469 -1.173 -4.426 1 98.38 91 ALA A CA 1
ATOM 711 C C . ALA A 1 91 ? -15.375 0.281 -3.967 1 98.38 91 ALA A C 1
ATOM 713 O O . ALA A 1 91 ? -15.539 0.576 -2.781 1 98.38 91 ALA A O 1
ATOM 714 N N . ALA A 1 92 ? -15.109 1.163 -4.941 1 98 92 ALA A N 1
ATOM 715 C CA . ALA A 1 92 ? -15.031 2.586 -4.621 1 98 92 ALA A CA 1
ATOM 716 C C . ALA A 1 92 ? -16.375 3.111 -4.113 1 98 92 ALA A C 1
ATOM 718 O O . ALA A 1 92 ? -16.422 3.809 -3.098 1 98 92 ALA A O 1
ATOM 719 N N . ILE A 1 93 ? -17.438 2.764 -4.754 1 98.31 93 ILE A N 1
ATOM 720 C CA . ILE A 1 93 ? -18.766 3.215 -4.367 1 98.31 93 ILE A CA 1
ATOM 721 C C . ILE A 1 93 ? -19.156 2.596 -3.027 1 98.31 93 ILE A C 1
ATOM 723 O O . ILE A 1 93 ? -19.641 3.295 -2.129 1 98.31 93 ILE A O 1
ATOM 727 N N . GLY A 1 94 ? -18.969 1.302 -2.908 1 98.12 94 GLY A N 1
ATOM 728 C CA . GLY A 1 94 ? -19.266 0.627 -1.657 1 98.12 94 GLY A CA 1
ATOM 729 C C . GLY A 1 94 ? -18.5 1.185 -0.475 1 98.12 94 GLY A C 1
ATOM 730 O O . GLY A 1 94 ? -19.078 1.431 0.587 1 98.12 94 GLY A O 1
ATOM 731 N N . SER A 1 95 ? -17.188 1.362 -0.64 1 97.88 95 SER A N 1
ATOM 732 C CA . SER A 1 95 ? -16.359 1.911 0.427 1 97.88 95 SER A CA 1
ATOM 733 C C . SER A 1 95 ? -16.75 3.35 0.75 1 97.88 95 SER A C 1
ATOM 735 O O . SER A 1 95 ? -16.672 3.777 1.902 1 97.88 95 SER A O 1
ATOM 737 N N . ALA A 1 96 ? -17.156 4.082 -0.32 1 97.62 96 ALA A N 1
ATOM 738 C CA . ALA A 1 96 ? -17.578 5.461 -0.096 1 97.62 96 ALA A CA 1
ATOM 739 C C . ALA A 1 96 ? -18.828 5.52 0.769 1 97.62 96 ALA A C 1
ATOM 741 O O . ALA A 1 96 ? -18.922 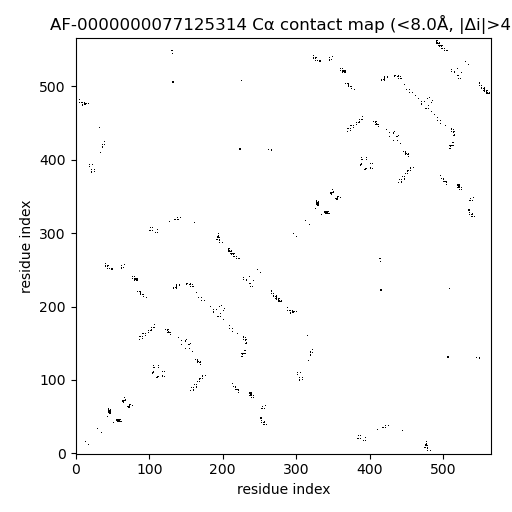6.328 1.697 1 97.62 96 ALA A O 1
ATOM 742 N N . VAL A 1 97 ? -19.797 4.707 0.477 1 96.31 97 VAL A N 1
ATOM 743 C CA . VAL A 1 97 ? -21.062 4.695 1.205 1 96.31 97 VAL A CA 1
ATOM 744 C C . VAL A 1 97 ? -20.828 4.25 2.646 1 96.31 97 VAL A C 1
ATOM 746 O O . VAL A 1 97 ? -21.172 4.961 3.59 1 96.31 97 VAL A O 1
ATOM 749 N N . ILE A 1 98 ? -20.109 3.164 2.824 1 95.75 98 ILE A N 1
ATOM 750 C CA . ILE A 1 98 ? -19.906 2.586 4.148 1 95.75 98 ILE A CA 1
ATOM 751 C C . ILE A 1 98 ? -18.906 3.432 4.926 1 95.75 98 ILE A C 1
ATOM 753 O O . ILE A 1 98 ? -19.109 3.725 6.105 1 95.75 98 ILE A O 1
ATOM 757 N N . GLY A 1 99 ? -17.844 3.805 4.25 1 95.12 99 GLY A N 1
ATOM 758 C CA . GLY A 1 99 ? -16.781 4.555 4.898 1 95.12 99 GLY A CA 1
ATOM 759 C C . GLY A 1 99 ? -17.203 5.949 5.32 1 95.12 99 GLY A C 1
ATOM 760 O O . GLY A 1 99 ? -16.812 6.422 6.391 1 95.12 99 GLY A O 1
ATOM 761 N N . THR A 1 100 ? -17.969 6.582 4.48 1 93.69 100 THR A N 1
ATOM 762 C CA . THR A 1 100 ? -18.469 7.91 4.828 1 93.69 100 THR A CA 1
ATOM 763 C C . THR A 1 100 ? -19.391 7.844 6.039 1 93.69 100 THR A C 1
ATOM 765 O O . THR A 1 100 ? -19.266 8.648 6.961 1 93.69 100 THR A O 1
ATOM 768 N N . ALA A 1 101 ? -20.297 6.887 6.043 1 90.69 101 ALA A N 1
ATOM 769 C CA . ALA A 1 101 ? -21.172 6.707 7.191 1 90.69 101 ALA A CA 1
ATOM 770 C C . ALA A 1 101 ? -20.375 6.453 8.461 1 90.69 101 ALA A C 1
ATOM 772 O O . ALA A 1 101 ? -20.656 7.031 9.516 1 90.69 101 ALA A O 1
ATOM 773 N N . ALA A 1 102 ? -19.344 5.652 8.352 1 90.81 102 ALA A N 1
ATOM 774 C CA . ALA A 1 102 ? -18.5 5.332 9.5 1 90.81 102 ALA A CA 1
ATOM 775 C C . ALA A 1 102 ? -17.734 6.562 9.984 1 90.81 102 ALA A C 1
ATOM 777 O O . ALA A 1 102 ? -17.641 6.805 11.188 1 90.81 102 ALA A O 1
ATOM 778 N N . ALA A 1 103 ? -17.219 7.293 9.031 1 90.81 103 ALA A N 1
ATOM 779 C CA . ALA A 1 103 ? -16.469 8.492 9.375 1 90.81 103 ALA A CA 1
ATOM 780 C C . ALA A 1 103 ? -17.344 9.516 10.086 1 90.81 103 ALA A C 1
ATOM 782 O O . ALA A 1 103 ? -16.922 10.156 11.039 1 90.81 103 ALA A O 1
ATOM 783 N N . ILE A 1 104 ? -18.562 9.656 9.641 1 86.69 104 ILE A N 1
ATOM 784 C CA . ILE A 1 104 ? -19.5 10.57 10.266 1 86.69 104 ILE A CA 1
ATOM 785 C C . ILE A 1 104 ? -19.797 10.117 11.695 1 86.69 104 ILE A C 1
ATOM 787 O O . ILE A 1 104 ? -19.828 10.938 12.617 1 86.69 104 ILE A O 1
ATOM 791 N N . GLY A 1 105 ? -20.062 8.82 11.797 1 84.75 105 GLY A N 1
ATOM 792 C CA . GLY A 1 105 ? -20.266 8.289 13.133 1 84.75 105 GLY A CA 1
ATOM 793 C C . GLY A 1 105 ? -19.094 8.492 14.055 1 84.75 105 GLY A C 1
ATOM 794 O O . GLY A 1 105 ? -19.266 8.836 15.227 1 84.75 105 GLY A O 1
ATOM 795 N N . MET A 1 106 ? -18 8.383 13.586 1 84.31 106 MET A N 1
ATOM 796 C CA . MET A 1 106 ? -16.766 8.484 14.367 1 84.31 106 MET A CA 1
ATOM 797 C C . MET A 1 106 ? -16.484 9.93 14.75 1 84.31 106 MET A C 1
ATOM 799 O O . MET A 1 106 ? -16.094 10.211 15.883 1 84.31 106 MET A O 1
ATOM 803 N N . VAL A 1 107 ? -16.719 10.836 13.82 1 85.38 107 VAL A N 1
ATOM 804 C CA . VAL A 1 107 ? -16.281 12.219 14 1 85.38 107 VAL A CA 1
ATOM 805 C C . VAL A 1 107 ? -17.422 13.031 14.633 1 85.38 107 VAL A C 1
ATOM 807 O O . VAL A 1 107 ? -17.172 13.93 15.438 1 85.38 107 VAL A O 1
ATOM 810 N N . ARG A 1 108 ? -18.641 12.789 14.273 1 80.75 108 ARG A N 1
ATOM 811 C CA . ARG A 1 108 ? -19.75 13.656 14.688 1 80.75 108 ARG A CA 1
ATOM 812 C C . ARG A 1 108 ? -20.516 13.047 15.852 1 80.75 108 ARG A C 1
ATOM 814 O O . ARG A 1 108 ? -21.234 13.75 16.562 1 80.75 108 ARG A O 1
ATOM 821 N N . ASN A 1 109 ? -20.438 11.812 15.852 1 73.56 109 ASN A N 1
ATOM 822 C CA . ASN A 1 109 ? -21.359 11.25 16.828 1 73.56 109 ASN A CA 1
ATOM 823 C C . ASN A 1 109 ? -20.641 10.828 18.109 1 73.56 109 ASN A C 1
ATOM 825 O O . ASN A 1 109 ? -19.562 10.227 18.047 1 73.56 109 ASN A O 1
ATOM 829 N N . GLU A 1 110 ? -21.125 11.305 19.062 1 62.88 110 GLU A N 1
ATOM 830 C CA . GLU A 1 110 ? -20.672 10.969 20.406 1 62.88 110 GLU A CA 1
ATOM 831 C C . GLU A 1 110 ? -20.781 9.469 20.672 1 62.88 110 GLU A C 1
ATOM 833 O O . GLU A 1 110 ? -20.031 8.906 21.469 1 62.88 110 GLU A O 1
ATOM 838 N N . TYR A 1 111 ? -21.656 8.891 19.922 1 56 111 TYR A N 1
ATOM 839 C CA . TYR A 1 111 ? -22.016 7.512 20.25 1 56 111 TYR A CA 1
ATOM 840 C C . TYR A 1 111 ? -20.922 6.547 19.812 1 56 111 TYR A C 1
ATOM 842 O O . TYR A 1 111 ? -20.688 5.52 20.453 1 56 111 TYR A O 1
ATOM 850 N N . ALA A 1 112 ? -20.328 6.914 18.719 1 58.75 112 ALA A N 1
ATOM 851 C CA . ALA A 1 112 ? -19.234 5.992 18.406 1 58.75 112 ALA A CA 1
ATOM 852 C C . ALA A 1 112 ? -18.156 6.039 19.484 1 58.75 112 ALA A C 1
ATOM 854 O O . ALA A 1 112 ? -17.359 5.102 19.609 1 58.75 112 ALA A O 1
ATOM 855 N N . ARG A 1 113 ? -18.375 7.062 20.281 1 65.06 113 ARG A N 1
ATOM 856 C CA . ARG A 1 113 ? -17.391 7.297 21.328 1 65.06 113 ARG A CA 1
ATOM 857 C C . ARG A 1 113 ? -17.75 6.531 22.594 1 65.06 113 ARG A C 1
ATOM 859 O O . ARG A 1 113 ? -17.016 6.562 23.578 1 65.06 113 ARG A O 1
ATOM 866 N N . TRP A 1 114 ? -18.984 5.902 22.484 1 64.88 114 TRP A N 1
ATOM 867 C CA . TRP A 1 114 ? -19.375 5.074 23.625 1 64.88 114 TRP A CA 1
ATOM 868 C C . TRP A 1 114 ? -18.438 3.877 23.766 1 64.88 114 TRP A C 1
ATOM 870 O O . TRP A 1 114 ? -18.25 3.367 24.875 1 64.88 114 TRP A O 1
ATOM 880 N N . LEU A 1 115 ? -17.938 3.371 22.625 1 67.19 115 LEU A N 1
ATOM 881 C CA . LEU A 1 115 ? -17.062 2.205 22.672 1 67.19 115 LEU A CA 1
ATOM 882 C C . LEU A 1 115 ? -15.633 2.619 22.953 1 67.19 115 LEU A C 1
ATOM 884 O O . LEU A 1 115 ? -14.977 2.053 23.844 1 67.19 115 LEU A O 1
ATOM 888 N N . PHE A 1 116 ? -15.227 3.588 22.172 1 75.5 116 PHE A N 1
ATOM 889 C CA . PHE A 1 116 ? -13.844 4.02 22.312 1 75.5 116 PHE A CA 1
ATOM 890 C C . PHE A 1 116 ? -13.711 5.516 22.047 1 75.5 116 PHE A C 1
ATOM 892 O O . PHE A 1 116 ? -14.602 6.129 21.453 1 75.5 116 PHE A O 1
ATOM 899 N N . ASP A 1 117 ? -12.773 6.09 22.594 1 79.19 117 ASP A N 1
ATOM 900 C CA . ASP A 1 117 ? -12.469 7.477 22.266 1 79.19 117 ASP A CA 1
ATOM 901 C C . ASP A 1 117 ? -12.062 7.605 20.797 1 79.19 117 ASP A C 1
ATOM 903 O O . ASP A 1 117 ? -11.797 6.602 20.125 1 79.19 117 ASP A O 1
ATOM 907 N N . VAL A 1 118 ? -12.109 8.836 20.281 1 77.19 118 VAL A N 1
ATOM 908 C CA . VAL A 1 118 ? -11.867 9.141 18.875 1 77.19 118 VAL A CA 1
ATOM 909 C C . VAL A 1 118 ? -10.5 8.625 18.453 1 77.19 118 VAL A C 1
ATOM 911 O O . VAL A 1 118 ? -10.344 8.047 17.375 1 77.19 118 VAL A O 1
ATOM 914 N N . ASP A 1 119 ? -9.539 8.734 19.297 1 78.44 119 ASP A N 1
ATOM 915 C CA . ASP A 1 119 ? -8.18 8.305 19 1 78.44 119 ASP A CA 1
ATOM 916 C C . ASP A 1 119 ? -8.102 6.785 18.859 1 78.44 119 ASP A C 1
ATOM 918 O O . ASP A 1 119 ? -7.434 6.266 17.969 1 78.44 119 ASP A O 1
ATOM 922 N N . THR A 1 120 ? -8.766 6.176 19.797 1 81.75 120 THR A N 1
ATOM 923 C CA . THR A 1 120 ? -8.797 4.719 19.75 1 81.75 120 THR A CA 1
ATOM 924 C C . THR A 1 120 ? -9.531 4.227 18.5 1 81.75 120 THR A C 1
ATOM 926 O O . THR A 1 120 ? -9.086 3.281 17.844 1 81.75 120 THR A O 1
ATOM 929 N N . LEU A 1 121 ? -10.602 4.902 18.156 1 81.31 121 LEU A N 1
ATOM 930 C CA . LEU A 1 121 ? -11.359 4.52 16.969 1 81.31 121 LEU A CA 1
ATOM 931 C C . LEU A 1 121 ? -10.523 4.719 15.703 1 81.31 121 LEU A C 1
ATOM 933 O O . LEU A 1 121 ? -10.516 3.863 14.812 1 81.31 121 LEU A O 1
ATOM 937 N N . ASN A 1 122 ? -9.82 5.801 15.648 1 79.5 122 ASN A N 1
ATOM 938 C CA . ASN A 1 122 ? -8.922 6.047 14.523 1 79.5 122 ASN A CA 1
ATOM 939 C C . ASN A 1 122 ? -7.879 4.945 14.391 1 79.5 122 ASN A C 1
ATOM 941 O O . ASN A 1 122 ? -7.664 4.422 13.289 1 79.5 122 ASN A O 1
ATOM 945 N N . THR A 1 123 ? -7.352 4.578 15.492 1 80.19 123 THR A N 1
ATOM 946 C CA . THR A 1 123 ? -6.332 3.535 15.5 1 80.19 123 THR A CA 1
ATOM 947 C C . THR A 1 123 ? -6.922 2.201 15.055 1 80.19 123 THR A C 1
ATOM 949 O O . THR A 1 123 ? -6.309 1.477 14.266 1 80.19 123 THR A O 1
ATOM 952 N N . LEU A 1 124 ? -8.094 1.912 15.484 1 84.19 124 LEU A N 1
ATOM 953 C CA . LEU A 1 124 ? -8.734 0.643 15.164 1 84.19 124 LEU A CA 1
ATOM 954 C C . LEU A 1 124 ? -9.094 0.57 13.688 1 84.19 124 LEU A C 1
ATOM 956 O O . LEU A 1 124 ? -9.047 -0.505 13.086 1 84.19 124 LEU A O 1
ATOM 960 N N . PHE A 1 125 ? -9.359 1.685 13.094 1 84.12 125 PHE A N 1
ATOM 961 C CA . PHE A 1 125 ? -9.727 1.685 11.68 1 84.12 125 PHE A CA 1
ATOM 962 C C . PHE A 1 125 ? -8.477 1.604 10.805 1 84.12 125 PHE A C 1
ATOM 964 O O . PHE A 1 125 ? -8.531 1.078 9.695 1 84.12 125 PHE A O 1
ATOM 971 N N . ILE A 1 126 ? -7.332 2.029 11.328 1 81.12 126 ILE A N 1
ATOM 972 C CA . ILE A 1 126 ? -6.094 2.039 10.562 1 81.12 126 ILE A CA 1
ATOM 973 C C . ILE A 1 126 ? -5.379 0.699 10.711 1 81.12 126 ILE A C 1
ATOM 975 O O . ILE A 1 126 ? -4.684 0.249 9.797 1 81.12 126 ILE A O 1
ATOM 979 N N . THR A 1 127 ? -5.633 -0.029 11.789 1 83.88 127 THR A N 1
ATOM 980 C CA . THR A 1 127 ? -4.914 -1.239 12.172 1 83.88 127 THR A CA 1
ATOM 981 C C . THR A 1 127 ? -5.035 -2.305 11.086 1 83.88 127 THR A C 1
ATOM 983 O O . THR A 1 127 ? -4.043 -2.941 10.719 1 83.88 127 THR A O 1
ATOM 986 N N . PRO A 1 128 ? -6.16 -2.545 10.445 1 84.69 128 PRO A N 1
ATOM 987 C CA . PRO A 1 128 ? -6.262 -3.578 9.406 1 84.69 128 PRO A CA 1
ATOM 988 C C . PRO A 1 128 ? -5.328 -3.32 8.227 1 84.69 128 PRO A C 1
ATOM 990 O O . PRO A 1 128 ? -4.891 -4.262 7.566 1 84.69 128 PRO A O 1
ATOM 993 N N . MET A 1 129 ? -5.031 -2.061 8.008 1 82.31 129 MET A N 1
ATOM 994 C CA . MET A 1 129 ? -4.152 -1.704 6.898 1 82.31 129 MET A CA 1
ATOM 995 C C . MET A 1 129 ? -2.725 -2.168 7.168 1 82.31 129 MET A C 1
ATOM 997 O O . MET A 1 129 ? -1.911 -2.258 6.246 1 82.31 129 MET A O 1
ATOM 1001 N N . MET A 1 130 ? -2.486 -2.508 8.43 1 82.06 130 MET A N 1
ATOM 1002 C CA . MET A 1 130 ? -1.131 -2.873 8.836 1 82.06 130 MET A CA 1
ATOM 1003 C C . MET A 1 130 ? -0.929 -4.383 8.758 1 82.06 130 MET A C 1
ATOM 1005 O O . MET A 1 130 ? 0.182 -4.875 8.961 1 82.06 130 MET A O 1
ATOM 1009 N N . VAL A 1 131 ? -1.982 -5.07 8.5 1 87.69 131 VAL A N 1
ATOM 1010 C CA . VAL A 1 131 ? -1.884 -6.52 8.344 1 87.69 131 VAL A CA 1
ATOM 1011 C C . VAL A 1 131 ? -1.254 -6.848 6.988 1 87.69 131 VAL A C 1
ATOM 1013 O O . VAL A 1 131 ? -1.63 -6.273 5.965 1 87.69 131 VAL A O 1
ATOM 1016 N N . PRO A 1 132 ? -0.31 -7.754 6.996 1 88.12 132 PRO A N 1
ATOM 1017 C CA . PRO A 1 132 ? 0.285 -8.148 5.719 1 88.12 132 PRO A CA 1
ATOM 1018 C C . PRO A 1 132 ? -0.752 -8.633 4.707 1 88.12 132 PRO A C 1
ATOM 1020 O O . PRO A 1 132 ? -1.667 -9.375 5.07 1 88.12 132 PRO A O 1
ATOM 1023 N N . TRP A 1 133 ? -0.581 -8.211 3.582 1 92.62 133 TRP A N 1
ATOM 1024 C CA . TRP A 1 133 ? -1.586 -8.43 2.549 1 92.62 133 TRP A CA 1
ATOM 1025 C C . TRP A 1 133 ? -1.728 -9.922 2.242 1 92.62 133 TRP A C 1
ATOM 1027 O O . TRP A 1 133 ? -2.828 -10.398 1.959 1 92.62 133 TRP A O 1
ATOM 1037 N N . VAL A 1 134 ? -0.6 -10.656 2.287 1 91.38 134 VAL A N 1
ATOM 1038 C CA . VAL A 1 134 ? -0.658 -12.094 2.033 1 91.38 134 VAL A CA 1
ATOM 1039 C C . VAL A 1 134 ? -1.523 -12.773 3.092 1 91.38 134 VAL A C 1
ATOM 1041 O O . VAL A 1 134 ? -2.334 -13.648 2.775 1 91.38 134 VAL A O 1
ATOM 1044 N N . VAL A 1 135 ? -1.364 -12.344 4.305 1 88.75 135 VAL A N 1
ATOM 1045 C CA . VAL A 1 135 ? -2.121 -12.93 5.41 1 88.75 135 VAL A CA 1
ATOM 1046 C C . VAL A 1 135 ? -3.602 -12.586 5.258 1 88.75 135 VAL A C 1
ATOM 1048 O O . VAL A 1 135 ? -4.465 -13.445 5.43 1 88.75 135 VAL A O 1
ATOM 1051 N N . THR A 1 136 ? -3.873 -11.336 4.926 1 92.38 136 THR A N 1
ATOM 1052 C CA . THR A 1 136 ? -5.262 -10.938 4.715 1 92.38 136 THR A CA 1
ATOM 1053 C C . THR A 1 136 ? -5.887 -11.742 3.576 1 92.38 136 THR A C 1
ATOM 1055 O O . THR A 1 136 ? -7.039 -12.164 3.668 1 92.38 136 THR A O 1
ATOM 1058 N N . GLY A 1 137 ? -5.121 -11.875 2.51 1 92.94 137 GLY A N 1
ATOM 1059 C CA . GLY A 1 137 ? -5.617 -12.664 1.393 1 92.94 137 GLY A CA 1
ATOM 1060 C C . GLY A 1 137 ? -6.02 -14.07 1.787 1 92.94 137 GLY A C 1
ATOM 1061 O O . GLY A 1 137 ? -7.117 -14.523 1.46 1 92.94 137 GLY A O 1
ATOM 1062 N N . ILE A 1 138 ? -5.203 -14.695 2.537 1 88.38 138 ILE A N 1
ATOM 1063 C CA . ILE A 1 138 ? -5.426 -16.078 2.938 1 88.38 138 ILE A CA 1
ATOM 1064 C C . ILE A 1 138 ? -6.559 -16.141 3.961 1 88.38 138 ILE A C 1
ATOM 1066 O O . ILE A 1 138 ? -7.406 -17.031 3.904 1 88.38 138 ILE A O 1
ATOM 1070 N N . ALA A 1 139 ? -6.523 -15.211 4.895 1 89.5 139 ALA A N 1
ATOM 1071 C CA . ALA A 1 139 ? -7.535 -15.18 5.949 1 89.5 139 ALA A CA 1
ATOM 1072 C C . ALA A 1 139 ? -8.938 -15.016 5.363 1 89.5 139 ALA A C 1
ATOM 1074 O O . ALA A 1 139 ? -9.867 -15.719 5.754 1 89.5 139 ALA A O 1
ATOM 1075 N N . VAL A 1 140 ? -9.078 -14.18 4.457 1 93.81 140 VAL A N 1
ATOM 1076 C CA . VAL A 1 140 ? -10.375 -13.906 3.844 1 93.81 140 VAL A CA 1
ATOM 1077 C C . VAL A 1 140 ? -10.789 -15.086 2.977 1 93.81 140 VAL A C 1
ATOM 1079 O O . VAL A 1 140 ? -11.969 -15.453 2.938 1 93.81 140 VAL A O 1
ATOM 1082 N N . LEU A 1 141 ? -9.82 -15.672 2.281 1 91.94 141 LEU A N 1
ATOM 1083 C CA . LEU A 1 141 ? -10.125 -16.875 1.512 1 91.94 141 LEU A CA 1
ATOM 1084 C C . LEU A 1 141 ? -10.68 -17.969 2.412 1 91.94 141 LEU A C 1
ATOM 1086 O O . LEU A 1 141 ? -11.641 -18.641 2.045 1 91.94 141 LEU A O 1
ATOM 1090 N N . SER A 1 142 ? -10.031 -18.141 3.555 1 87.38 142 SER A N 1
ATOM 1091 C CA . SER A 1 142 ? -10.508 -19.156 4.504 1 87.38 142 SER A CA 1
ATOM 1092 C C . SER A 1 142 ? -11.953 -18.891 4.91 1 87.38 142 SER A C 1
ATOM 1094 O O . SER A 1 142 ? -12.766 -19.812 4.965 1 87.38 142 SER A O 1
ATOM 1096 N N . LEU A 1 143 ? -12.297 -17.672 5.156 1 89.94 143 LEU A N 1
ATOM 1097 C CA . LEU A 1 143 ? -13.664 -17.312 5.512 1 89.94 143 LEU A CA 1
ATOM 1098 C C . LEU A 1 143 ? -14.617 -17.578 4.348 1 89.94 143 LEU A C 1
ATOM 1100 O O . LEU A 1 143 ? -15.711 -18.094 4.543 1 89.94 143 LEU A O 1
ATOM 1104 N N . TYR A 1 144 ? -14.188 -17.172 3.145 1 93.38 144 TYR A N 1
ATOM 1105 C CA . TYR A 1 144 ? -15.016 -17.375 1.961 1 93.38 144 TYR A CA 1
ATOM 1106 C C . TYR A 1 144 ? -15.297 -18.859 1.741 1 93.38 144 TYR A C 1
ATOM 1108 O O . TYR A 1 144 ? -16.391 -19.219 1.293 1 93.38 144 TYR A O 1
ATOM 1116 N N . SER A 1 145 ? -14.273 -19.641 2 1 89.31 145 SER A N 1
ATOM 1117 C CA . SER A 1 145 ? -14.445 -21.094 1.868 1 89.31 145 SER A CA 1
ATOM 1118 C C . SER A 1 145 ? -15.438 -21.625 2.889 1 89.31 145 SER A C 1
ATOM 1120 O O . SER A 1 145 ? -16.25 -22.5 2.572 1 89.31 145 SER A O 1
ATOM 1122 N N . MET A 1 146 ? -15.43 -21.125 4.086 1 85.88 146 MET A N 1
ATOM 1123 C CA . MET A 1 146 ? -16.328 -21.547 5.16 1 85.88 146 MET A CA 1
ATOM 1124 C C . MET A 1 146 ? -17.766 -21.234 4.816 1 85.88 146 MET A C 1
ATOM 1126 O O . MET A 1 146 ? -18.672 -22 5.156 1 85.88 146 MET A O 1
ATOM 1130 N N . VAL A 1 147 ? -18 -20.156 4.125 1 91.69 147 VAL A N 1
ATOM 1131 C CA . VAL A 1 147 ? -19.375 -19.766 3.838 1 91.69 147 VAL A CA 1
ATOM 1132 C C . VAL A 1 147 ? -19.703 -20.062 2.381 1 91.69 147 VAL A C 1
ATOM 1134 O O . VAL A 1 147 ? -20.734 -19.609 1.862 1 91.69 147 VAL A O 1
ATOM 1137 N N . ASN A 1 148 ? -18.812 -20.781 1.608 1 94.25 148 ASN A N 1
ATOM 1138 C CA . ASN A 1 148 ? -18.984 -21.344 0.274 1 94.25 148 ASN A CA 1
ATOM 1139 C C . ASN A 1 148 ? -19.234 -20.25 -0.766 1 94.25 148 ASN A C 1
ATOM 1141 O O . ASN A 1 148 ? -20.141 -20.375 -1.594 1 94.25 148 ASN A O 1
ATOM 1145 N N . ILE A 1 149 ? -18.453 -19.141 -0.695 1 96.12 149 ILE A N 1
ATOM 1146 C CA . ILE A 1 149 ? -18.609 -18.094 -1.709 1 96.12 149 ILE A CA 1
ATOM 1147 C C . ILE A 1 149 ? -17.266 -17.844 -2.387 1 96.12 149 ILE A C 1
ATOM 1149 O O . ILE A 1 149 ? -17.125 -16.891 -3.154 1 96.12 149 ILE A O 1
ATOM 1153 N N . ALA A 1 150 ? -16.297 -18.703 -2.127 1 94.69 150 ALA A N 1
ATOM 1154 C CA . ALA A 1 150 ? -14.977 -18.516 -2.703 1 94.69 150 ALA A CA 1
ATOM 1155 C C . ALA A 1 150 ? -15.031 -18.516 -4.227 1 94.69 150 ALA A C 1
ATOM 1157 O O . ALA A 1 150 ? -15.727 -19.344 -4.828 1 94.69 150 ALA A O 1
ATOM 1158 N N . GLY A 1 151 ? -14.352 -17.547 -4.836 1 96.06 151 GLY A N 1
ATOM 1159 C CA . GLY A 1 151 ? -14.234 -17.516 -6.285 1 96.06 151 GLY A CA 1
ATOM 1160 C C . GLY A 1 151 ? -15.422 -16.875 -6.973 1 96.06 151 GLY A C 1
ATOM 1161 O O . GLY A 1 151 ? -15.531 -16.906 -8.203 1 96.06 151 GLY A O 1
ATOM 1162 N N . SER A 1 152 ? -16.328 -16.297 -6.148 1 97.56 152 SER A N 1
ATOM 1163 C CA . SER A 1 152 ? -17.516 -15.664 -6.723 1 97.56 152 SER A CA 1
ATOM 1164 C C . SER A 1 152 ? -17.312 -14.164 -6.902 1 97.56 152 SER A C 1
ATOM 1166 O O . SER A 1 152 ? -16.375 -13.586 -6.34 1 97.56 152 SER A O 1
ATOM 1168 N N . PHE A 1 153 ? -18.172 -13.602 -7.75 1 97.69 153 PHE A N 1
ATOM 1169 C CA . PHE A 1 153 ? -18.109 -12.164 -7.98 1 97.69 153 PHE A CA 1
ATOM 1170 C C . PHE A 1 153 ? -18.359 -11.398 -6.684 1 97.69 153 PHE A C 1
ATOM 1172 O O . PHE A 1 153 ? -17.672 -10.406 -6.406 1 97.69 153 PHE A O 1
ATOM 1179 N N . ILE A 1 154 ? -19.203 -11.875 -5.844 1 97.62 154 ILE A N 1
ATOM 1180 C CA . ILE A 1 154 ? -19.531 -11.219 -4.586 1 97.62 154 ILE A CA 1
ATOM 1181 C C . ILE A 1 154 ? -18.328 -11.266 -3.646 1 97.62 154 ILE A C 1
ATOM 1183 O O . ILE A 1 154 ? -18.062 -10.312 -2.92 1 97.62 154 ILE A O 1
ATOM 1187 N N . SER A 1 155 ? -17.625 -12.406 -3.586 1 97.38 155 SER A N 1
ATOM 1188 C CA . SER A 1 155 ? -16.438 -12.516 -2.732 1 97.38 155 SER A CA 1
ATOM 1189 C C . SER A 1 155 ? -15.359 -11.516 -3.152 1 97.38 155 SER A C 1
ATOM 1191 O O . SER A 1 155 ? -14.703 -10.914 -2.303 1 97.38 155 SER A O 1
ATOM 1193 N N . LEU A 1 156 ? -15.203 -11.297 -4.492 1 98 156 LEU A N 1
ATOM 1194 C CA . LEU A 1 156 ? -14.25 -10.32 -4.988 1 98 156 LEU A CA 1
ATOM 1195 C C . LEU A 1 156 ? -14.641 -8.906 -4.555 1 98 156 LEU A C 1
ATOM 1197 O O . LEU A 1 156 ? -13.797 -8.148 -4.062 1 98 156 LEU A O 1
ATOM 1201 N N . ILE A 1 157 ? -15.891 -8.633 -4.695 1 98.25 157 ILE A N 1
ATOM 1202 C CA . ILE A 1 157 ? -16.391 -7.301 -4.355 1 98.25 157 ILE A CA 1
ATOM 1203 C C . ILE A 1 157 ? -16.203 -7.051 -2.861 1 98.25 157 ILE A C 1
ATOM 1205 O O . ILE A 1 157 ? -15.688 -6.004 -2.459 1 98.25 157 ILE A O 1
ATOM 1209 N N . LEU A 1 158 ? -16.594 -7.984 -2.047 1 97.94 158 LEU A N 1
ATOM 1210 C CA . LEU A 1 158 ? -16.484 -7.832 -0.599 1 97.94 158 LEU A CA 1
ATOM 1211 C C . LEU A 1 158 ? -15.023 -7.676 -0.177 1 97.94 158 LEU A C 1
ATOM 1213 O O . LEU A 1 158 ? -14.711 -6.871 0.701 1 97.94 158 LEU A O 1
ATOM 1217 N N . GLY A 1 159 ? -14.156 -8.5 -0.783 1 98 159 GLY A N 1
ATOM 1218 C CA . GLY A 1 159 ? -12.734 -8.383 -0.491 1 98 159 GLY A CA 1
ATOM 1219 C C . GLY A 1 159 ? -12.164 -7.02 -0.829 1 98 159 GLY A C 1
ATOM 1220 O O . GLY A 1 159 ? -11.406 -6.449 -0.045 1 98 159 GLY A O 1
ATOM 1221 N N . HIS A 1 160 ? -12.562 -6.496 -1.949 1 98.44 160 HIS A N 1
ATOM 1222 C CA . HIS A 1 160 ? -12.039 -5.211 -2.389 1 98.44 160 HIS A CA 1
ATOM 1223 C C . HIS A 1 160 ? -12.625 -4.066 -1.573 1 98.44 160 HIS A C 1
ATOM 1225 O O . HIS A 1 160 ? -11.945 -3.07 -1.31 1 98.44 160 HIS A O 1
ATOM 1231 N N . ILE A 1 161 ? -13.852 -4.188 -1.154 1 98.12 161 ILE A N 1
ATOM 1232 C CA . ILE A 1 161 ? -14.406 -3.207 -0.224 1 98.12 161 ILE A CA 1
ATOM 1233 C C . ILE A 1 161 ? -13.633 -3.258 1.094 1 98.12 161 ILE A C 1
ATOM 1235 O O . ILE A 1 161 ? -13.305 -2.219 1.669 1 98.12 161 ILE A O 1
ATOM 1239 N N . LEU A 1 162 ? -13.32 -4.43 1.534 1 97 162 LEU A N 1
ATOM 1240 C CA . LEU A 1 162 ? -12.602 -4.625 2.785 1 97 162 LEU A CA 1
ATOM 1241 C C . LEU A 1 162 ? -11.266 -3.891 2.762 1 97 162 LEU A C 1
ATOM 1243 O O . LEU A 1 162 ? -10.906 -3.207 3.727 1 97 162 LEU A O 1
ATOM 1247 N N . ILE A 1 163 ? -10.57 -3.992 1.645 1 95.69 163 ILE A N 1
ATOM 1248 C CA . ILE A 1 163 ? -9.203 -3.48 1.632 1 95.69 163 ILE A CA 1
ATOM 1249 C C . ILE A 1 163 ? -9.219 -1.979 1.354 1 95.69 163 ILE A C 1
ATOM 1251 O O . ILE A 1 163 ? -8.25 -1.278 1.64 1 95.69 163 ILE A O 1
ATOM 1255 N N . THR A 1 164 ? -10.273 -1.41 0.828 1 96.88 164 THR A N 1
ATOM 1256 C CA . THR A 1 164 ? -10.328 0.007 0.484 1 96.88 164 THR A CA 1
ATOM 1257 C C . THR A 1 164 ? -11.031 0.804 1.577 1 96.88 164 THR A C 1
ATOM 1259 O O . THR A 1 164 ? -10.852 2.02 1.682 1 96.88 164 THR A O 1
ATOM 1262 N N . LEU A 1 165 ? -11.695 0.164 2.424 1 96.5 165 LEU A N 1
ATOM 1263 C CA . LEU A 1 165 ? -12.586 0.786 3.4 1 96.5 165 LEU A CA 1
ATOM 1264 C C . LEU A 1 165 ? -11.789 1.632 4.395 1 96.5 165 LEU A C 1
ATOM 1266 O O . LEU A 1 165 ? -12.148 2.781 4.66 1 96.5 165 LEU A O 1
ATOM 1270 N N . PRO A 1 166 ? -10.734 1.073 4.996 1 93.5 166 PRO A N 1
ATOM 1271 C CA . PRO A 1 166 ? -9.992 1.888 5.957 1 93.5 166 PRO A CA 1
ATOM 1272 C C . PRO A 1 166 ? -9.477 3.193 5.352 1 93.5 166 PRO A C 1
ATOM 1274 O O . PRO A 1 166 ? -9.516 4.238 6.008 1 93.5 166 PRO A O 1
ATOM 1277 N N . PHE A 1 167 ? -9.086 3.109 4.133 1 91.38 167 PHE A N 1
ATOM 1278 C CA . PHE A 1 167 ? -8.594 4.301 3.449 1 91.38 167 PHE A CA 1
ATOM 1279 C C . PHE A 1 167 ? -9.703 5.328 3.291 1 91.38 167 PHE A C 1
ATOM 1281 O O . PHE A 1 167 ? -9.508 6.516 3.559 1 91.38 167 PHE A O 1
ATOM 1288 N N . MET A 1 168 ? -10.797 4.883 2.863 1 94.88 168 MET A N 1
ATOM 1289 C CA . MET A 1 168 ? -11.953 5.762 2.686 1 94.88 168 MET A CA 1
ATOM 1290 C C . MET A 1 168 ? -12.328 6.438 4 1 94.88 168 MET A C 1
ATOM 1292 O O . MET A 1 168 ? -12.609 7.637 4.027 1 94.88 168 MET A O 1
ATOM 1296 N N . ILE A 1 169 ? -12.328 5.734 5.082 1 93.12 169 ILE A N 1
ATOM 1297 C CA . ILE A 1 169 ? -12.703 6.25 6.395 1 93.12 169 ILE A CA 1
ATOM 1298 C C . ILE A 1 169 ? -11.727 7.336 6.824 1 93.12 169 ILE A C 1
ATOM 1300 O O . ILE A 1 169 ? -12.133 8.414 7.258 1 93.12 169 ILE A O 1
ATOM 1304 N N . VAL A 1 170 ? -10.484 7.066 6.637 1 87.56 170 VAL A N 1
ATOM 1305 C CA . VAL A 1 170 ? -9.453 8 7.082 1 87.56 170 VAL A CA 1
ATOM 1306 C C . VAL A 1 170 ? -9.531 9.289 6.266 1 87.56 170 VAL A C 1
ATOM 1308 O O . VAL A 1 170 ? -9.43 10.383 6.816 1 87.56 170 VAL A O 1
ATOM 1311 N N . VAL A 1 171 ? -9.719 9.188 4.984 1 89.69 171 VAL A N 1
ATOM 1312 C CA . VAL A 1 171 ? -9.773 10.352 4.102 1 89.69 171 VAL A CA 1
ATOM 1313 C C . VAL A 1 171 ? -10.984 11.211 4.449 1 89.69 171 VAL A C 1
ATOM 1315 O O . VAL A 1 171 ? -10.859 12.43 4.605 1 89.69 171 VAL A O 1
ATOM 1318 N N . VAL A 1 172 ? -12.102 10.609 4.641 1 92.25 172 VAL A N 1
ATOM 1319 C CA . VAL A 1 172 ? -13.328 11.352 4.918 1 92.25 172 VAL A CA 1
ATOM 1320 C C . VAL A 1 172 ? -13.273 11.93 6.332 1 92.25 172 VAL A C 1
ATOM 1322 O O . VAL A 1 172 ? -13.695 13.062 6.562 1 92.25 172 VAL A O 1
ATOM 1325 N N . ALA A 1 173 ? -12.797 11.148 7.297 1 90.12 173 ALA A N 1
ATOM 1326 C CA . ALA A 1 173 ? -12.656 11.656 8.656 1 90.12 173 ALA A CA 1
ATOM 1327 C C . ALA A 1 173 ? -11.75 12.883 8.688 1 90.12 173 ALA A C 1
ATOM 1329 O O . ALA A 1 173 ? -12.039 13.859 9.391 1 90.12 173 ALA A O 1
ATOM 1330 N N . GLY A 1 174 ? -10.688 12.828 7.945 1 86.69 174 GLY A N 1
ATOM 1331 C CA . GLY A 1 174 ? -9.805 13.977 7.855 1 86.69 174 GLY A CA 1
ATOM 1332 C C . GLY A 1 174 ? -10.5 15.234 7.375 1 86.69 174 GLY A C 1
ATOM 1333 O O . GLY A 1 174 ? -10.211 16.328 7.863 1 86.69 174 GLY A O 1
ATOM 1334 N N . GLN A 1 175 ? -11.375 15.094 6.473 1 88.12 175 GLN A N 1
ATOM 1335 C CA . GLN A 1 175 ? -12.141 16.234 5.973 1 88.12 175 GLN A CA 1
ATOM 1336 C C . GLN A 1 175 ? -13.141 16.719 7.016 1 88.12 175 GLN A C 1
ATOM 1338 O O . GLN A 1 175 ? -13.328 17.922 7.176 1 88.12 175 GLN A O 1
ATOM 1343 N N . LEU A 1 176 ? -13.703 15.805 7.672 1 89.12 176 LEU A N 1
ATOM 1344 C CA . LEU A 1 176 ? -14.711 16.141 8.672 1 89.12 176 LEU A CA 1
ATOM 1345 C C . LEU A 1 176 ? -14.086 16.891 9.844 1 89.12 176 LEU A C 1
ATOM 1347 O O . LEU A 1 176 ? -14.695 17.812 10.391 1 89.12 176 LEU A O 1
ATOM 1351 N N . TYR A 1 177 ? -12.938 16.5 10.203 1 85.69 177 TYR A N 1
ATOM 1352 C CA . TYR A 1 177 ? -12.25 17.156 11.305 1 85.69 177 TYR A CA 1
ATOM 1353 C C . TYR A 1 177 ? -11.914 18.609 10.953 1 85.69 177 TYR A C 1
ATOM 1355 O O . TYR A 1 177 ? -11.867 19.469 11.828 1 85.69 177 TYR A O 1
ATOM 1363 N N . GLY A 1 178 ? -11.773 18.859 9.727 1 83.25 178 GLY A N 1
ATOM 1364 C CA . GLY A 1 178 ? -11.414 20.203 9.273 1 83.25 178 GLY A CA 1
ATOM 1365 C C . GLY A 1 178 ? -12.617 21.109 9.094 1 83.25 178 GLY A C 1
ATOM 1366 O O . GLY A 1 178 ? -12.461 22.312 8.898 1 83.25 178 GLY A O 1
ATOM 1367 N N . PHE A 1 179 ? -13.719 20.516 9.18 1 81.56 179 PHE A N 1
ATOM 1368 C CA . PHE A 1 179 ? -14.953 21.25 8.922 1 81.56 179 PHE A CA 1
ATOM 1369 C C . PHE A 1 179 ? -15.633 21.656 10.219 1 81.56 179 PHE A C 1
ATOM 1371 O O . PHE A 1 179 ? -15.773 20.828 11.133 1 81.56 179 PHE A O 1
ATOM 1378 N N . ASP A 1 180 ? -15.984 22.922 10.297 1 83.81 180 ASP A N 1
ATOM 1379 C CA . ASP A 1 180 ? -16.688 23.469 11.445 1 83.81 180 ASP A CA 1
ATOM 1380 C C . ASP A 1 180 ? -18.109 22.922 11.531 1 83.81 180 ASP A C 1
ATOM 1382 O O . ASP A 1 180 ? -18.859 22.969 10.547 1 83.81 180 ASP A O 1
ATOM 1386 N N . ARG A 1 181 ? -18.531 22.594 12.656 1 88.19 181 ARG A N 1
ATOM 1387 C CA . ARG A 1 181 ? -19.828 21.969 12.891 1 88.19 181 ARG A CA 1
ATOM 1388 C C . ARG A 1 181 ? -20.938 23.031 12.984 1 88.19 181 ARG A C 1
ATOM 1390 O O . ARG A 1 181 ? -22.109 22.688 13.07 1 88.19 181 ARG A O 1
ATOM 1397 N N . SER A 1 182 ? -20.578 24.203 12.898 1 90.56 182 SER A N 1
ATOM 1398 C CA . SER A 1 182 ? -21.516 25.297 13.102 1 90.56 182 SER A CA 1
ATOM 1399 C C . SER A 1 182 ? -22.625 25.281 12.055 1 90.56 182 SER A C 1
ATOM 1401 O O . SER A 1 182 ? -23.797 25.547 12.359 1 90.56 182 SER A O 1
ATOM 1403 N N . LEU A 1 183 ? -22.312 24.906 10.828 1 90.88 183 LEU A N 1
ATOM 1404 C CA . LEU A 1 183 ? -23.297 24.859 9.758 1 90.88 183 LEU A CA 1
ATOM 1405 C C . LEU A 1 183 ? -24.297 23.719 9.977 1 90.88 183 LEU A C 1
ATOM 1407 O O . LEU A 1 183 ? -25.484 23.875 9.703 1 90.88 183 LEU A O 1
ATOM 1411 N N . GLU A 1 184 ? -23.734 22.656 10.406 1 90.25 184 GLU A N 1
ATOM 1412 C CA . GLU A 1 184 ? -24.625 21.547 10.719 1 90.25 184 GLU A CA 1
ATOM 1413 C C . GLU A 1 184 ? -25.547 21.875 11.883 1 90.25 184 GLU A C 1
ATOM 1415 O O . GLU A 1 184 ? -26.734 21.562 11.844 1 90.25 184 GLU A O 1
ATOM 1420 N N . ASP A 1 185 ? -25 22.547 12.867 1 90.62 185 ASP A N 1
ATOM 1421 C CA . ASP A 1 185 ? -25.797 22.969 14.023 1 90.62 185 ASP A CA 1
ATOM 1422 C C . ASP A 1 185 ? -26.875 23.969 13.617 1 90.62 185 ASP A C 1
ATOM 1424 O O . ASP A 1 185 ? -28 23.906 14.102 1 90.62 185 ASP A O 1
ATOM 1428 N N . ALA A 1 186 ? -26.469 24.812 12.773 1 92.88 186 ALA A N 1
ATOM 1429 C CA . ALA A 1 186 ? -27.422 25.797 12.281 1 92.88 186 ALA A CA 1
ATOM 1430 C C . ALA A 1 186 ? -28.578 25.141 11.539 1 92.88 186 ALA A C 1
ATOM 1432 O O . ALA A 1 186 ? -29.75 25.516 11.727 1 92.88 186 ALA A O 1
ATOM 1433 N N . ALA A 1 187 ? -28.25 24.188 10.711 1 90.62 187 ALA A N 1
ATOM 1434 C CA . ALA A 1 187 ? -29.281 23.469 9.977 1 90.62 187 ALA A CA 1
ATOM 1435 C C . ALA A 1 187 ? -30.234 22.75 10.93 1 90.62 187 ALA A C 1
ATOM 1437 O O . ALA A 1 187 ? -31.453 22.766 10.734 1 90.62 187 ALA A O 1
ATOM 1438 N N . ARG A 1 188 ? -29.656 22.234 11.977 1 87.38 188 ARG A N 1
ATOM 1439 C CA . ARG A 1 188 ? -30.469 21.531 12.961 1 87.38 188 ARG A CA 1
ATOM 1440 C C . ARG A 1 188 ? -31.344 22.5 13.742 1 87.38 188 ARG A C 1
ATOM 1442 O O . ARG A 1 188 ? -32.5 22.188 14.062 1 87.38 188 ARG A O 1
ATOM 1449 N N . ASN A 1 189 ? -30.781 23.562 14.023 1 92.19 189 ASN A N 1
ATOM 1450 C CA . ASN A 1 189 ? -31.531 24.594 14.719 1 92.19 189 ASN A CA 1
ATOM 1451 C C . ASN A 1 189 ? -32.688 25.094 13.875 1 92.19 189 ASN A C 1
ATOM 1453 O O . ASN A 1 189 ? -33.719 25.5 14.414 1 92.19 189 ASN A O 1
ATOM 1457 N N . LEU A 1 190 ? -32.562 25.031 12.625 1 92 190 LEU A N 1
ATOM 1458 C CA . LEU A 1 190 ? -33.625 25.469 11.711 1 92 190 LEU A CA 1
ATOM 1459 C C . LEU A 1 190 ? -34.594 24.344 11.445 1 92 190 LEU A C 1
ATOM 1461 O O . LEU A 1 190 ? -35.531 24.5 10.641 1 92 190 LEU A O 1
ATOM 1465 N N . GLY A 1 191 ? -34.344 23.203 12.094 1 88.19 191 GLY A N 1
ATOM 1466 C CA . GLY A 1 191 ? -35.344 22.141 12.062 1 88.19 191 GLY A CA 1
ATOM 1467 C C . GLY A 1 191 ? -34.938 21 11.141 1 88.19 191 GLY A C 1
ATOM 1468 O O . GLY A 1 191 ? -35.719 20.047 10.961 1 88.19 191 GLY A O 1
ATOM 1469 N N . ALA A 1 192 ? -33.812 21.109 10.547 1 87.94 192 ALA A N 1
ATOM 1470 C CA . ALA A 1 192 ? -33.375 20.016 9.672 1 87.94 192 ALA A CA 1
ATOM 1471 C C . ALA A 1 192 ? -33.031 18.766 10.477 1 87.94 192 ALA A C 1
ATOM 1473 O O . ALA A 1 192 ? -32.281 18.844 11.453 1 87.94 192 ALA A O 1
ATOM 1474 N N . GLY A 1 193 ? -33.562 17.625 10.047 1 85.5 193 GLY A N 1
ATOM 1475 C CA . GLY A 1 193 ? -33.219 16.344 10.664 1 85.5 193 GLY A CA 1
ATOM 1476 C C . GLY A 1 193 ? -31.812 15.883 10.289 1 85.5 193 GLY A C 1
ATOM 1477 O O . GLY A 1 193 ? -31.125 16.531 9.5 1 85.5 193 GLY A O 1
ATOM 1478 N N . PRO A 1 194 ? -31.359 14.828 10.891 1 82.19 194 PRO A N 1
ATOM 1479 C CA . PRO A 1 194 ? -29.984 14.352 10.664 1 82.19 194 PRO A CA 1
ATOM 1480 C C . PRO A 1 194 ? -29.734 13.992 9.203 1 82.19 194 PRO A C 1
ATOM 1482 O O . PRO A 1 194 ? -28.656 14.305 8.664 1 82.19 194 PRO A O 1
ATOM 1485 N N . LEU A 1 195 ? -30.609 13.32 8.586 1 84.12 195 LEU A N 1
ATOM 1486 C CA . LEU A 1 195 ? -30.422 12.906 7.199 1 84.12 195 LEU A CA 1
ATOM 1487 C C . LEU A 1 195 ? -30.438 14.117 6.266 1 84.12 195 LEU A C 1
ATOM 1489 O O . LEU A 1 195 ? -29.672 14.164 5.297 1 84.12 195 LEU A O 1
ATOM 1493 N N . ARG A 1 196 ? -31.344 15.062 6.574 1 87.62 196 ARG A N 1
ATOM 1494 C CA . ARG A 1 196 ? -31.406 16.281 5.777 1 87.62 196 ARG A CA 1
ATOM 1495 C C . ARG A 1 196 ? -30.141 17.125 5.965 1 87.62 196 ARG A C 1
ATOM 1497 O O . ARG A 1 196 ? -29.609 17.672 5 1 87.62 196 ARG A O 1
ATOM 1504 N N . THR A 1 197 ? -29.719 17.188 7.211 1 88.56 197 THR A N 1
ATOM 1505 C CA . THR A 1 197 ? -28.484 17.906 7.504 1 88.56 197 THR A CA 1
ATOM 1506 C C . THR A 1 197 ? -27.297 17.281 6.781 1 88.56 197 THR A C 1
ATOM 1508 O O . THR A 1 197 ? -26.453 17.984 6.23 1 88.56 197 THR A O 1
ATOM 1511 N N . PHE A 1 198 ? -27.266 15.945 6.684 1 88.38 198 PHE A N 1
ATOM 1512 C CA . PHE A 1 198 ? -26.188 15.234 6.008 1 88.38 198 PHE A CA 1
ATOM 1513 C C . PHE A 1 198 ? -26.188 15.547 4.516 1 88.38 198 PHE A C 1
ATOM 1515 O O . PHE A 1 198 ? -25.156 15.922 3.955 1 88.38 198 PHE A O 1
ATOM 1522 N N . TYR A 1 199 ? -27.281 15.453 3.91 1 89.56 199 TYR A N 1
ATOM 1523 C CA . TYR A 1 199 ? -27.359 15.539 2.455 1 89.56 199 TYR A CA 1
ATOM 1524 C C . TYR A 1 199 ? -27.234 16.984 1.988 1 89.56 199 TYR A C 1
ATOM 1526 O O . TYR A 1 199 ? -26.641 17.25 0.94 1 89.56 199 TYR A O 1
ATOM 1534 N N . GLU A 1 200 ? -27.688 17.984 2.832 1 91.12 200 GLU A N 1
ATOM 1535 C CA . GLU A 1 200 ? -27.75 19.359 2.371 1 91.12 200 GLU A CA 1
ATOM 1536 C C . GLU A 1 200 ? -26.531 20.156 2.854 1 91.12 200 GLU A C 1
ATOM 1538 O O . GLU A 1 200 ? -26.156 21.156 2.238 1 91.12 200 GLU A O 1
ATOM 1543 N N . VAL A 1 201 ? -25.969 19.719 3.906 1 92.19 201 VAL A N 1
ATOM 1544 C CA . VAL A 1 201 ? -24.906 20.531 4.496 1 92.19 201 VAL A CA 1
ATOM 1545 C C . VAL A 1 201 ? -23.594 19.75 4.5 1 92.19 201 VAL A C 1
ATOM 1547 O O . VAL A 1 201 ? -22.656 20.094 3.781 1 92.19 201 VAL A O 1
ATOM 1550 N N . THR A 1 202 ? -23.609 18.609 5.137 1 92.25 202 THR A N 1
ATOM 1551 C CA . THR A 1 202 ? -22.375 17.875 5.387 1 92.25 202 THR A CA 1
ATOM 1552 C C . THR A 1 202 ? -21.797 17.328 4.086 1 92.25 202 THR A C 1
ATOM 1554 O O . THR A 1 202 ? -20.641 17.578 3.754 1 92.25 202 THR A O 1
ATOM 1557 N N . LEU A 1 203 ? -22.609 16.594 3.301 1 92.31 203 LEU A N 1
ATOM 1558 C CA . LEU A 1 203 ? -22.141 15.891 2.117 1 92.31 203 LEU A CA 1
ATOM 1559 C C . LEU A 1 203 ? -21.594 16.859 1.081 1 92.31 203 LEU A C 1
ATOM 1561 O O . LEU A 1 203 ? -20.5 16.656 0.538 1 92.31 203 LEU A O 1
ATOM 1565 N N . PRO A 1 204 ? -22.328 17.953 0.869 1 92.88 204 PRO A N 1
ATOM 1566 C CA . PRO A 1 204 ? -21.766 18.906 -0.097 1 92.88 204 PRO A CA 1
ATOM 1567 C C . PRO A 1 204 ? -20.422 19.469 0.339 1 92.88 204 PRO A C 1
ATOM 1569 O O . PRO A 1 204 ? -19.547 19.703 -0.499 1 92.88 204 PRO A O 1
ATOM 1572 N N . ILE A 1 205 ? -20.25 19.656 1.6 1 89.94 205 ILE A N 1
ATOM 1573 C CA . ILE A 1 205 ? -19.031 20.25 2.111 1 89.94 205 ILE A CA 1
ATOM 1574 C C . ILE A 1 205 ? -17.891 19.234 2.012 1 89.94 205 ILE A C 1
ATOM 1576 O O . ILE A 1 205 ? -16.766 19.594 1.633 1 89.94 205 ILE A O 1
ATOM 1580 N N . ILE A 1 206 ? -18.156 17.969 2.211 1 92.06 206 ILE A N 1
ATOM 1581 C CA . ILE A 1 206 ? -17.078 16.984 2.256 1 92.06 206 ILE A CA 1
ATOM 1582 C C . ILE A 1 206 ? -17 16.25 0.919 1 92.06 206 ILE A C 1
ATOM 1584 O O . ILE A 1 206 ? -16.125 15.398 0.725 1 92.06 206 ILE A O 1
ATOM 1588 N N . SER A 1 207 ? -17.875 16.562 -0.033 1 93.19 207 SER A N 1
ATOM 1589 C CA . SER A 1 207 ? -17.984 15.812 -1.284 1 93.19 207 SER A CA 1
ATOM 1590 C C . SER A 1 207 ? -16.656 15.789 -2.031 1 93.19 207 SER A C 1
ATOM 1592 O O . SER A 1 207 ? -16.297 14.781 -2.646 1 93.19 207 SER A O 1
ATOM 1594 N N . PRO A 1 208 ? -15.859 16.828 -2.062 1 90.5 208 PRO A N 1
ATOM 1595 C CA . PRO A 1 208 ? -14.555 16.719 -2.727 1 90.5 208 PRO A CA 1
ATOM 1596 C C . PRO A 1 208 ? -13.664 15.648 -2.092 1 90.5 208 PRO A C 1
ATOM 1598 O O . PRO A 1 208 ? -12.969 14.922 -2.803 1 90.5 208 PRO A O 1
ATOM 1601 N N . GLY A 1 209 ? -13.742 15.641 -0.825 1 91 209 GLY A N 1
ATOM 1602 C CA . GLY A 1 209 ? -12.984 14.609 -0.129 1 91 209 GLY A CA 1
ATOM 1603 C C . GLY A 1 209 ? -13.516 13.211 -0.383 1 91 209 GLY A C 1
ATOM 1604 O O . GLY A 1 209 ? -12.734 12.266 -0.534 1 91 209 GLY A O 1
ATOM 1605 N N . VAL A 1 210 ? -14.82 13.07 -0.459 1 95.62 210 VAL A N 1
ATOM 1606 C CA . VAL A 1 210 ? -15.445 11.781 -0.729 1 95.62 210 VAL A CA 1
ATOM 1607 C C . VAL A 1 210 ? -15.07 11.312 -2.131 1 95.62 210 VAL A C 1
ATOM 1609 O O . VAL A 1 210 ? -14.688 10.148 -2.322 1 95.62 210 VAL A O 1
ATOM 1612 N N . ILE A 1 211 ? -15.117 12.195 -3.059 1 95.62 211 ILE A N 1
ATOM 1613 C CA . ILE A 1 211 ? -14.789 11.859 -4.438 1 95.62 211 ILE A CA 1
ATOM 1614 C C . ILE A 1 211 ? -13.305 11.5 -4.535 1 95.62 211 ILE A C 1
ATOM 1616 O O . ILE A 1 211 ? -12.938 10.523 -5.191 1 95.62 211 ILE A O 1
ATOM 1620 N N . ALA A 1 212 ? -12.461 12.289 -3.9 1 92.56 212 ALA A N 1
ATOM 1621 C CA . ALA A 1 212 ? -11.031 11.969 -3.879 1 92.56 212 ALA A CA 1
ATOM 1622 C C . ALA A 1 212 ? -10.781 10.602 -3.25 1 92.56 212 ALA A C 1
ATOM 1624 O O . ALA A 1 212 ? -9.992 9.812 -3.766 1 92.56 212 ALA A O 1
ATOM 1625 N N . GLY A 1 213 ? -11.477 10.383 -2.145 1 94.38 213 GLY A N 1
ATOM 1626 C CA . GLY A 1 213 ? -11.375 9.086 -1.503 1 94.38 213 GLY A CA 1
ATOM 1627 C C . GLY A 1 213 ? -11.805 7.938 -2.404 1 94.38 213 GLY A C 1
ATOM 1628 O O . GLY A 1 213 ? -11.164 6.883 -2.422 1 94.38 213 GLY A O 1
ATOM 1629 N N . MET A 1 214 ? -12.828 8.172 -3.154 1 96.94 214 MET A N 1
ATOM 1630 C CA . MET A 1 214 ? -13.305 7.16 -4.09 1 96.94 214 MET A CA 1
ATOM 1631 C C . MET A 1 214 ? -12.273 6.887 -5.176 1 96.94 214 MET A C 1
ATOM 1633 O O . MET A 1 214 ? -12.086 5.738 -5.586 1 96.94 214 MET A O 1
ATOM 1637 N N . MET A 1 215 ? -11.664 7.906 -5.633 1 94.62 215 MET A N 1
ATOM 1638 C CA . MET A 1 215 ? -10.648 7.742 -6.664 1 94.62 215 MET A CA 1
ATOM 1639 C C . MET A 1 215 ? -9.445 6.969 -6.125 1 94.62 215 MET A C 1
ATOM 1641 O O . MET A 1 215 ? -8.891 6.113 -6.82 1 94.62 215 MET A O 1
ATOM 1645 N N . PHE A 1 216 ? -9.086 7.238 -4.922 1 91.62 216 PHE A N 1
ATOM 1646 C CA . PHE A 1 216 ? -8 6.484 -4.301 1 91.62 216 PHE A CA 1
ATOM 1647 C C . PHE A 1 216 ? -8.406 5.035 -4.078 1 91.62 216 PHE A C 1
ATOM 1649 O O . PHE A 1 216 ? -7.617 4.117 -4.309 1 91.62 216 PHE A O 1
ATOM 1656 N N . ALA A 1 217 ? -9.641 4.855 -3.648 1 96.06 217 ALA A N 1
ATOM 1657 C CA . ALA A 1 217 ? -10.156 3.502 -3.447 1 96.06 217 ALA A CA 1
ATOM 1658 C C . ALA A 1 217 ? -10.164 2.717 -4.754 1 96.06 217 ALA A C 1
ATOM 1660 O O . ALA A 1 217 ? -9.82 1.531 -4.777 1 96.06 217 ALA A O 1
ATOM 1661 N N . PHE A 1 218 ? -10.555 3.371 -5.797 1 96.31 218 PHE A N 1
ATOM 1662 C CA . PHE A 1 218 ? -10.516 2.744 -7.113 1 96.31 218 PHE A CA 1
ATOM 1663 C C . PHE A 1 218 ? -9.102 2.299 -7.453 1 96.31 218 PHE A C 1
ATOM 1665 O O . PHE A 1 218 ? -8.891 1.171 -7.906 1 96.31 218 PHE A O 1
ATOM 1672 N N . THR A 1 219 ? -8.172 3.143 -7.281 1 93.81 219 THR A N 1
ATOM 1673 C CA . THR A 1 219 ? -6.793 2.842 -7.629 1 93.81 219 THR A CA 1
ATOM 1674 C C . THR A 1 219 ? -6.273 1.661 -6.816 1 93.81 219 THR A C 1
ATOM 1676 O O . THR A 1 219 ? -5.621 0.765 -7.355 1 93.81 219 THR A O 1
ATOM 1679 N N . ILE A 1 220 ? -6.562 1.618 -5.543 1 93.5 220 ILE A N 1
ATOM 1680 C CA . ILE A 1 220 ? -6.129 0.545 -4.652 1 93.5 220 ILE A CA 1
ATOM 1681 C C . ILE A 1 220 ? -6.73 -0.781 -5.113 1 93.5 220 ILE A C 1
ATOM 1683 O O . ILE A 1 220 ? -6.031 -1.795 -5.184 1 93.5 220 ILE A O 1
ATOM 1687 N N . SER A 1 221 ? -7.949 -0.726 -5.438 1 96.69 221 SER A N 1
ATOM 1688 C CA . SER A 1 221 ? -8.641 -1.918 -5.918 1 96.69 221 SER A CA 1
ATOM 1689 C C . SER A 1 221 ? -8.109 -2.354 -7.281 1 96.69 221 SER A C 1
ATOM 1691 O O . SER A 1 221 ? -7.742 -3.518 -7.465 1 96.69 221 SER A O 1
ATOM 1693 N N . PHE A 1 222 ? -8.023 -1.427 -8.156 1 95.56 222 PHE A N 1
ATOM 1694 C CA . PHE A 1 222 ? -7.621 -1.688 -9.539 1 95.56 222 PHE A CA 1
ATOM 1695 C C . PHE A 1 222 ? -6.223 -2.291 -9.586 1 95.56 222 PHE A C 1
ATOM 1697 O O . PHE A 1 222 ? -5.945 -3.16 -10.422 1 95.56 222 PHE A O 1
ATOM 1704 N N . ASP A 1 223 ? -5.391 -1.929 -8.68 1 93.81 223 ASP A N 1
ATOM 1705 C CA . ASP A 1 223 ? -3.977 -2.285 -8.727 1 93.81 223 ASP A CA 1
ATOM 1706 C C . ASP A 1 223 ? -3.686 -3.496 -7.84 1 93.81 223 ASP A C 1
ATOM 1708 O O . ASP A 1 223 ? -2.58 -4.039 -7.867 1 93.81 223 ASP A O 1
ATOM 1712 N N . ASN A 1 224 ? -4.598 -3.924 -7.137 1 95.56 224 ASN A N 1
ATOM 1713 C CA . ASN A 1 224 ? -4.34 -4.945 -6.129 1 95.56 224 ASN A CA 1
ATOM 1714 C C . ASN A 1 224 ? -4.066 -6.305 -6.762 1 95.56 224 ASN A C 1
ATOM 1716 O O . ASN A 1 224 ? -4.832 -6.766 -7.613 1 95.56 224 ASN A O 1
ATOM 1720 N N . PHE A 1 225 ? -3.031 -6.926 -6.398 1 94.81 225 PHE A N 1
ATOM 1721 C CA . PHE A 1 225 ? -2.678 -8.266 -6.863 1 94.81 225 PHE A CA 1
ATOM 1722 C C . PHE A 1 225 ? -2.668 -9.25 -5.703 1 94.81 225 PHE A C 1
ATOM 1724 O O . PHE A 1 225 ? -3.344 -10.281 -5.754 1 94.81 225 PHE A O 1
ATOM 1731 N N . THR A 1 226 ? -2.006 -8.914 -4.629 1 94.25 226 THR A N 1
ATOM 1732 C CA . THR A 1 226 ? -1.654 -9.875 -3.586 1 94.25 226 THR A CA 1
ATOM 1733 C C . THR A 1 226 ? -2.908 -10.508 -2.99 1 94.25 226 THR A C 1
ATOM 1735 O O . THR A 1 226 ? -3.072 -11.727 -3.029 1 94.25 226 THR A O 1
ATOM 1738 N N . GLN A 1 227 ? -3.801 -9.711 -2.541 1 95.38 227 GLN A N 1
ATOM 1739 C CA . GLN A 1 227 ? -5 -10.266 -1.925 1 95.38 227 GLN A CA 1
ATOM 1740 C C . GLN A 1 227 ? -5.934 -10.867 -2.977 1 95.38 227 GLN A C 1
ATOM 1742 O O . GLN A 1 227 ? -6.484 -11.953 -2.779 1 95.38 227 GLN A O 1
ATOM 1747 N N . THR A 1 228 ? -6.016 -10.164 -4.082 1 96.81 228 THR A N 1
ATOM 1748 C CA . THR A 1 228 ? -6.941 -10.57 -5.137 1 96.81 228 THR A CA 1
ATOM 1749 C C . THR A 1 228 ? -6.555 -11.938 -5.695 1 96.81 228 THR A C 1
ATOM 1751 O O . THR A 1 228 ? -7.422 -12.727 -6.066 1 96.81 228 THR A O 1
ATOM 1754 N N . PHE A 1 229 ? -5.332 -12.25 -5.727 1 93.75 229 PHE A N 1
ATOM 1755 C CA . PHE A 1 229 ? -4.855 -13.539 -6.227 1 93.75 229 PHE A CA 1
ATOM 1756 C C . PHE A 1 229 ? -5.555 -14.688 -5.516 1 93.75 229 PHE A C 1
ATOM 1758 O O . PHE A 1 229 ? -5.879 -15.703 -6.137 1 93.75 229 PHE A O 1
ATOM 1765 N N . PHE A 1 230 ? -5.816 -14.516 -4.289 1 92.19 230 PHE A N 1
ATOM 1766 C CA . PHE A 1 230 ? -6.398 -15.586 -3.488 1 92.19 230 PHE A CA 1
ATOM 1767 C C . PHE A 1 230 ? -7.906 -15.648 -3.678 1 92.19 230 PHE A C 1
ATOM 1769 O O . PHE A 1 230 ? -8.547 -16.641 -3.316 1 92.19 230 PHE A O 1
ATOM 1776 N N . TRP A 1 231 ? -8.453 -14.648 -4.207 1 96.06 231 TRP A N 1
ATOM 1777 C CA . TRP A 1 231 ? -9.914 -14.539 -4.207 1 96.06 231 TRP A CA 1
ATOM 1778 C C . TRP A 1 231 ? -10.477 -14.797 -5.602 1 96.06 231 TRP A C 1
ATOM 1780 O O . TRP A 1 231 ? -11.688 -14.953 -5.773 1 96.06 231 TRP A O 1
ATOM 1790 N N . THR A 1 232 ? -9.578 -14.789 -6.598 1 95 232 THR A N 1
ATOM 1791 C CA . THR A 1 232 ? -9.992 -14.953 -7.988 1 95 232 THR A CA 1
ATOM 1792 C C . THR A 1 232 ? -10.32 -16.422 -8.281 1 95 232 THR A C 1
ATOM 1794 O O . THR A 1 232 ? -10.109 -17.281 -7.434 1 95 232 THR A O 1
ATOM 1797 N N . SER A 1 233 ? -10.953 -16.672 -9.406 1 95.06 233 SER A N 1
ATOM 1798 C CA . SER A 1 233 ? -11.25 -18 -9.945 1 95.06 233 SER A CA 1
ATOM 1799 C C . SER A 1 233 ? -10.812 -18.125 -11.398 1 95.06 233 SER A C 1
ATOM 1801 O O . SER A 1 233 ? -10.203 -17.203 -11.945 1 95.06 233 SER A O 1
ATOM 1803 N N . SER A 1 234 ? -11.039 -19.281 -11.992 1 90.88 234 SER A N 1
ATOM 1804 C CA . SER A 1 234 ? -10.648 -19.516 -13.383 1 90.88 234 SER A CA 1
ATOM 1805 C C . SER A 1 234 ? -11.391 -18.594 -14.336 1 90.88 234 SER A C 1
ATOM 1807 O O . SER A 1 234 ? -10.875 -18.25 -15.398 1 90.88 234 SER A O 1
ATOM 1809 N N . THR A 1 235 ? -12.531 -18.125 -13.922 1 92.19 235 THR A N 1
ATOM 1810 C CA . THR A 1 235 ? -13.352 -17.328 -14.828 1 92.19 235 THR A CA 1
ATOM 1811 C C . THR A 1 235 ? -13.375 -15.867 -14.414 1 92.19 235 THR A C 1
ATOM 1813 O O . THR A 1 235 ? -13.688 -14.984 -15.219 1 92.19 235 THR A O 1
ATOM 1816 N N . LEU A 1 236 ? -13.078 -15.625 -13.164 1 95.94 236 LEU A N 1
ATOM 1817 C CA . LEU A 1 236 ? -13.078 -14.266 -12.625 1 95.94 236 LEU A CA 1
ATOM 1818 C C . LEU A 1 236 ? -11.672 -13.852 -12.203 1 95.94 236 LEU A C 1
ATOM 1820 O O . LEU A 1 236 ? -11.219 -14.203 -11.109 1 95.94 236 LEU A O 1
ATOM 1824 N N . ASN A 1 237 ? -11.023 -13.078 -13.086 1 95.62 237 ASN A N 1
ATOM 1825 C CA . ASN A 1 237 ? -9.664 -12.625 -12.812 1 95.62 237 ASN A CA 1
ATOM 1826 C C . ASN A 1 237 ? -9.508 -11.133 -13.07 1 95.62 237 ASN A C 1
ATOM 1828 O O . ASN A 1 237 ? -10.203 -10.57 -13.922 1 95.62 237 ASN A O 1
ATOM 1832 N N . THR A 1 238 ? -8.664 -10.531 -12.289 1 96.19 238 THR A N 1
ATOM 1833 C CA . THR A 1 238 ? -8.344 -9.125 -12.5 1 96.19 238 THR A CA 1
ATOM 1834 C C . THR A 1 238 ? -7.066 -8.969 -13.32 1 96.19 238 THR A C 1
ATOM 1836 O O . THR A 1 238 ? -6.336 -9.945 -13.523 1 96.19 238 THR A O 1
ATOM 1839 N N . LEU A 1 239 ? -6.887 -7.852 -13.805 1 93.19 239 LEU A N 1
ATOM 1840 C CA . LEU A 1 239 ? -5.797 -7.574 -14.727 1 93.19 239 LEU A CA 1
ATOM 1841 C C . LEU A 1 239 ? -4.445 -7.863 -14.078 1 93.19 239 LEU A C 1
ATOM 1843 O O . LEU A 1 239 ? -3.609 -8.555 -14.664 1 93.19 239 LEU A O 1
ATOM 1847 N N . PRO A 1 240 ? -4.168 -7.414 -12.836 1 92.75 240 PRO A N 1
ATOM 1848 C CA . PRO A 1 240 ? -2.873 -7.715 -12.227 1 92.75 240 PRO A CA 1
ATOM 1849 C C . PRO A 1 240 ? -2.631 -9.219 -12.07 1 92.75 240 PRO A C 1
ATOM 1851 O O . PRO A 1 240 ? -1.509 -9.688 -12.273 1 92.75 240 PRO A O 1
ATOM 1854 N N . VAL A 1 241 ? -3.691 -9.938 -11.797 1 92.88 241 VAL A N 1
ATOM 1855 C CA . VAL A 1 241 ? -3.562 -11.383 -11.617 1 92.88 241 VAL A CA 1
ATOM 1856 C C . VAL A 1 241 ? -3.252 -12.047 -12.953 1 92.88 241 VAL A C 1
ATOM 1858 O O . VAL A 1 241 ? -2.404 -12.938 -13.031 1 92.88 241 VAL A O 1
ATOM 1861 N N . VAL A 1 242 ? -3.922 -11.578 -14.008 1 91.12 242 VAL A N 1
ATOM 1862 C CA . VAL A 1 242 ? -3.686 -12.141 -15.328 1 91.12 242 VAL A CA 1
ATOM 1863 C C . VAL A 1 242 ? -2.271 -11.797 -15.797 1 91.12 242 VAL A C 1
ATOM 1865 O O . VAL A 1 242 ? -1.576 -12.641 -16.359 1 91.12 242 VAL A O 1
ATOM 1868 N N . ILE A 1 243 ? -1.833 -10.609 -15.539 1 86.44 243 ILE A N 1
ATOM 1869 C CA . ILE A 1 243 ? -0.482 -10.195 -15.898 1 86.44 243 ILE A CA 1
ATOM 1870 C C . ILE A 1 243 ? 0.538 -11.07 -15.172 1 86.44 243 ILE A C 1
ATOM 1872 O O . ILE A 1 243 ? 1.509 -11.531 -15.773 1 86.44 243 ILE A O 1
ATOM 1876 N N . PHE A 1 244 ? 0.324 -11.312 -13.945 1 86 244 PHE A N 1
ATOM 1877 C CA . PHE A 1 244 ? 1.202 -12.156 -13.141 1 86 244 PHE A CA 1
ATOM 1878 C C . PHE A 1 244 ? 1.262 -13.57 -13.703 1 86 244 PHE A C 1
ATOM 1880 O O . PHE A 1 244 ? 2.338 -14.164 -13.797 1 86 244 PHE A O 1
ATOM 1887 N N . SER A 1 245 ? 0.145 -14.102 -14.047 1 83.56 245 SER A N 1
ATOM 1888 C CA . SER A 1 245 ? 0.059 -15.477 -14.531 1 83.56 245 SER A CA 1
ATOM 1889 C C . SER A 1 245 ? 0.753 -15.625 -15.883 1 83.56 245 SER A C 1
ATOM 1891 O O . SER A 1 245 ? 1.191 -16.719 -16.234 1 83.56 245 SER A O 1
ATOM 1893 N N . ARG A 1 246 ? 0.883 -14.555 -16.594 1 80 246 ARG A N 1
ATOM 1894 C CA . ARG A 1 246 ? 1.496 -14.609 -17.922 1 80 246 ARG A CA 1
ATOM 1895 C C . ARG A 1 246 ? 3.014 -14.516 -17.828 1 80 246 ARG A C 1
ATOM 1897 O O . ARG A 1 246 ? 3.729 -14.977 -18.719 1 80 246 ARG A O 1
ATOM 1904 N N . ILE A 1 247 ? 3.564 -13.828 -16.875 1 68.25 247 ILE A N 1
ATOM 1905 C CA . ILE A 1 247 ? 5.012 -13.664 -16.75 1 68.25 247 ILE A CA 1
ATOM 1906 C C . ILE A 1 247 ? 5.645 -15 -16.359 1 68.25 247 ILE A C 1
ATOM 1908 O O . ILE A 1 247 ? 6.742 -15.328 -16.812 1 68.25 247 ILE A O 1
ATOM 1912 N N . ASN A 1 248 ? 5.035 -15.672 -15.445 1 55.94 248 ASN A N 1
ATOM 1913 C CA . ASN A 1 248 ? 5.582 -16.969 -15.055 1 55.94 248 ASN A CA 1
ATOM 1914 C C . ASN A 1 248 ? 5.715 -17.906 -16.25 1 55.94 248 ASN A C 1
ATOM 1916 O O . ASN A 1 248 ? 6.504 -18.844 -16.234 1 55.94 248 ASN A O 1
ATOM 1920 N N . PHE A 1 249 ? 5.105 -17.609 -17.391 1 49.62 249 PHE A N 1
ATOM 1921 C CA . PHE A 1 249 ? 5.184 -18.562 -18.5 1 49.62 249 PHE A CA 1
ATOM 1922 C C . PHE A 1 249 ? 5.902 -17.953 -19.688 1 49.62 249 PHE A C 1
ATOM 1924 O O . PHE A 1 249 ? 6.453 -18.656 -20.531 1 49.62 249 PHE A O 1
ATOM 1931 N N . SER A 1 250 ? 5.965 -16.562 -19.922 1 53.38 250 SER A N 1
ATOM 1932 C CA . SER A 1 250 ? 6.699 -15.914 -21.016 1 53.38 250 SER A CA 1
ATOM 1933 C C . SER A 1 250 ? 6.512 -14.406 -20.984 1 53.38 250 SER A C 1
ATOM 1935 O O . SER A 1 250 ? 5.383 -13.914 -21 1 53.38 250 SER A O 1
ATOM 1937 N N . LEU A 1 251 ? 7.57 -13.789 -20.578 1 59.38 251 LEU A N 1
ATOM 1938 C CA . LEU A 1 251 ? 7.547 -12.336 -20.703 1 59.38 251 LEU A CA 1
ATOM 1939 C C . LEU A 1 251 ? 7.254 -11.922 -22.141 1 59.38 251 LEU A C 1
ATOM 1941 O O . LEU A 1 251 ? 8.109 -12.062 -23.016 1 59.38 251 LEU A O 1
ATOM 1945 N N . THR A 1 252 ? 5.973 -11.797 -22.594 1 71.44 252 THR A N 1
ATOM 1946 C CA . THR A 1 252 ? 5.621 -11.258 -23.906 1 71.44 252 THR A CA 1
ATOM 1947 C C . THR A 1 252 ? 5.562 -9.734 -23.859 1 71.44 252 THR A C 1
ATOM 1949 O O . THR A 1 252 ? 5.25 -9.148 -22.828 1 71.44 252 THR A O 1
ATOM 1952 N N . PRO A 1 253 ? 5.988 -9.133 -24.969 1 80.75 253 PRO A N 1
ATOM 1953 C CA . PRO A 1 253 ? 5.945 -7.672 -25.031 1 80.75 253 PRO A CA 1
ATOM 1954 C C . PRO A 1 253 ? 4.547 -7.113 -24.781 1 80.75 253 PRO A C 1
ATOM 1956 O O . PRO A 1 253 ? 4.398 -5.93 -24.469 1 80.75 253 PRO A O 1
ATOM 1959 N N . VAL A 1 254 ? 3.584 -8.016 -24.828 1 83.75 254 VAL A N 1
ATOM 1960 C CA . VAL A 1 254 ? 2.211 -7.59 -24.578 1 83.75 254 VAL A CA 1
ATOM 1961 C C . VAL A 1 254 ? 2.051 -7.207 -23.109 1 83.75 254 VAL A C 1
ATOM 1963 O O . VAL A 1 254 ? 1.3 -6.285 -22.781 1 83.75 254 VAL A O 1
ATOM 1966 N N . VAL A 1 255 ? 2.838 -7.859 -22.266 1 81.62 255 VAL A N 1
ATOM 1967 C CA . VAL A 1 255 ? 2.783 -7.562 -20.844 1 81.62 255 VAL A CA 1
ATOM 1968 C C . VAL A 1 255 ? 3.312 -6.156 -20.594 1 81.62 255 VAL A C 1
ATOM 1970 O O . VAL A 1 255 ? 2.77 -5.426 -19.75 1 81.62 255 VAL A O 1
ATOM 1973 N N . ASN A 1 256 ? 4.301 -5.758 -21.391 1 86.56 256 ASN A N 1
ATOM 1974 C CA . ASN A 1 256 ? 4.836 -4.406 -21.266 1 86.56 256 ASN A CA 1
ATOM 1975 C C . ASN A 1 256 ? 3.838 -3.359 -21.75 1 86.56 256 ASN A C 1
ATOM 1977 O O . ASN A 1 256 ? 3.719 -2.289 -21.156 1 86.56 256 ASN A O 1
ATOM 1981 N N . ALA A 1 257 ? 3.197 -3.674 -22.812 1 89.06 257 ALA A N 1
ATOM 1982 C CA . ALA A 1 257 ? 2.17 -2.768 -23.328 1 89.06 257 ALA A CA 1
ATOM 1983 C C . ALA A 1 257 ? 1.038 -2.6 -22.312 1 89.06 257 ALA A C 1
ATOM 1985 O O . ALA A 1 257 ? 0.612 -1.479 -22.031 1 89.06 257 ALA A O 1
ATOM 1986 N N . MET A 1 258 ? 0.619 -3.697 -21.766 1 86.62 258 MET A N 1
ATOM 1987 C CA . MET A 1 258 ? -0.448 -3.654 -20.766 1 86.62 258 MET A CA 1
ATOM 1988 C C . MET A 1 258 ? 0.005 -2.908 -19.516 1 86.62 258 MET A C 1
ATOM 1990 O O . MET A 1 258 ? -0.764 -2.143 -18.938 1 86.62 258 MET A O 1
ATOM 1994 N N . GLY A 1 259 ? 1.221 -3.211 -19.062 1 87.5 259 GLY A N 1
ATOM 1995 C CA . GLY A 1 259 ? 1.778 -2.486 -17.938 1 87.5 259 GLY A CA 1
ATOM 1996 C C . GLY A 1 259 ? 1.783 -0.982 -18.141 1 87.5 259 GLY A C 1
ATOM 1997 O O . GLY A 1 259 ? 1.435 -0.229 -17.219 1 87.5 259 GLY A O 1
ATOM 1998 N N . THR A 1 260 ? 2.139 -0.5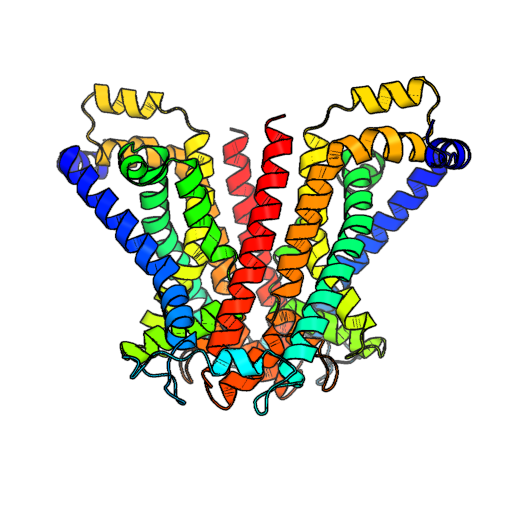86 -19.344 1 89.94 260 THR A N 1
ATOM 1999 C CA . THR A 1 260 ? 2.176 0.835 -19.672 1 89.94 260 THR A CA 1
ATOM 2000 C C . THR A 1 260 ? 0.78 1.446 -19.578 1 89.94 260 THR A C 1
ATOM 2002 O O . THR A 1 260 ? 0.606 2.539 -19.047 1 89.94 260 THR A O 1
ATOM 2005 N N . VAL A 1 261 ? -0.146 0.711 -20.047 1 88.31 261 VAL A N 1
ATOM 2006 C CA . VAL A 1 261 ? -1.525 1.185 -20.016 1 88.31 261 VAL A CA 1
ATOM 2007 C C . VAL A 1 261 ? -2 1.282 -18.562 1 88.31 261 VAL A C 1
ATOM 2009 O O . VAL A 1 261 ? -2.615 2.277 -18.172 1 88.31 261 VAL A O 1
ATOM 2012 N N . ILE A 1 262 ? -1.728 0.299 -17.812 1 89.25 262 ILE A N 1
ATOM 2013 C CA . ILE A 1 262 ? -2.162 0.25 -16.422 1 89.25 262 ILE A CA 1
ATOM 2014 C C . ILE A 1 262 ? -1.521 1.396 -15.641 1 89.25 262 ILE A C 1
ATOM 2016 O O . ILE A 1 262 ? -2.174 2.025 -14.805 1 89.25 262 ILE A O 1
ATOM 2020 N N . VAL A 1 263 ? -0.274 1.609 -15.891 1 90.94 263 VAL A N 1
ATOM 2021 C CA . VAL A 1 263 ? 0.417 2.729 -15.258 1 90.94 263 VAL A CA 1
ATOM 2022 C C . VAL A 1 263 ? -0.289 4.035 -15.609 1 90.94 263 VAL A C 1
ATOM 2024 O O . VAL A 1 263 ? -0.514 4.879 -14.742 1 90.94 263 VAL A O 1
ATOM 2027 N N . GLY A 1 264 ? -0.667 4.223 -16.859 1 92 264 GLY A N 1
ATOM 2028 C CA . GLY A 1 264 ? -1.393 5.406 -17.297 1 92 264 GLY A CA 1
ATOM 2029 C C . GLY A 1 264 ? -2.713 5.594 -16.562 1 92 264 GLY A C 1
ATOM 2030 O O . GLY A 1 264 ? -3.021 6.691 -16.109 1 92 264 GLY A O 1
ATOM 2031 N N . VAL A 1 265 ? -3.439 4.523 -16.422 1 89.56 265 VAL A N 1
ATOM 2032 C CA . VAL A 1 265 ? -4.738 4.578 -15.758 1 89.56 265 VAL A CA 1
ATOM 2033 C C . VAL A 1 265 ? -4.555 4.926 -14.281 1 89.56 265 VAL A C 1
ATOM 2035 O O . VAL A 1 265 ? -5.223 5.82 -13.758 1 89.56 265 VAL A O 1
ATOM 2038 N N . SER A 1 266 ? -3.627 4.238 -13.656 1 89.88 266 SER A N 1
ATOM 2039 C CA . SER A 1 266 ? -3.391 4.438 -12.227 1 89.88 266 SER A CA 1
ATOM 2040 C C . SER A 1 266 ? -2.912 5.859 -11.945 1 89.88 266 SER A C 1
ATOM 2042 O O . SER A 1 266 ? -3.393 6.504 -11.008 1 89.88 266 SER A O 1
ATOM 2044 N N . LEU A 1 267 ? -2.021 6.383 -12.773 1 88.75 267 LEU A N 1
ATOM 2045 C CA . LEU A 1 267 ? -1.485 7.727 -12.586 1 88.75 267 LEU A CA 1
ATOM 2046 C C . LEU A 1 267 ? -2.562 8.781 -12.82 1 88.75 267 LEU A C 1
ATOM 2048 O O . LEU A 1 267 ? -2.627 9.781 -12.102 1 88.75 267 LEU A O 1
ATOM 2052 N N . THR A 1 268 ? -3.371 8.586 -13.805 1 90.81 268 THR A N 1
ATOM 2053 C CA . THR A 1 268 ? -4.445 9.531 -14.094 1 90.81 268 THR A CA 1
ATOM 2054 C C . THR A 1 268 ? -5.426 9.617 -12.93 1 90.81 268 THR A C 1
ATOM 2056 O O . THR A 1 268 ? -5.773 10.711 -12.484 1 90.81 268 THR A O 1
ATOM 2059 N N . MET A 1 269 ? -5.781 8.477 -12.391 1 87.88 269 MET A N 1
ATOM 2060 C CA . MET A 1 269 ? -6.734 8.445 -11.281 1 87.88 269 MET A CA 1
ATOM 2061 C C . MET A 1 269 ? -6.125 9.047 -10.023 1 87.88 269 MET A C 1
ATOM 2063 O O . MET A 1 269 ? -6.785 9.812 -9.32 1 87.88 269 MET A O 1
ATOM 2067 N N . ALA A 1 270 ? -4.93 8.719 -9.812 1 81.62 270 ALA A N 1
ATOM 2068 C CA . ALA A 1 270 ? -4.242 9.25 -8.633 1 81.62 270 ALA A CA 1
ATOM 2069 C C . ALA A 1 270 ? -4.062 10.758 -8.75 1 81.62 270 ALA A C 1
ATOM 2071 O O . ALA A 1 270 ? -4.227 11.484 -7.762 1 81.62 270 ALA A O 1
ATOM 2072 N N . PHE A 1 271 ? -3.766 11.266 -9.922 1 84.44 271 PHE A N 1
ATOM 2073 C CA . PHE A 1 271 ? -3.586 12.695 -10.148 1 84.44 271 PHE A CA 1
ATOM 2074 C C . PHE A 1 271 ? -4.902 13.438 -9.977 1 84.44 271 PHE A C 1
ATOM 2076 O O . PHE A 1 271 ? -4.941 14.5 -9.352 1 84.44 271 PHE A O 1
ATOM 2083 N N . LEU A 1 272 ? -5.902 12.852 -10.484 1 86.81 272 LEU A N 1
ATOM 2084 C CA . LEU A 1 272 ? -7.219 13.461 -10.336 1 86.81 272 LEU A CA 1
ATOM 2085 C C . LEU A 1 272 ? -7.637 13.5 -8.867 1 86.81 272 LEU A C 1
ATOM 2087 O O . LEU A 1 272 ? -8.203 14.492 -8.406 1 86.81 272 LEU A O 1
ATOM 2091 N N . ALA A 1 273 ? -7.336 12.469 -8.172 1 84.31 273 ALA A N 1
ATOM 2092 C CA . ALA A 1 273 ? -7.652 12.391 -6.75 1 84.31 273 ALA A CA 1
ATOM 2093 C C . ALA A 1 273 ? -6.898 13.461 -5.965 1 84.31 273 ALA A C 1
ATOM 2095 O O . ALA A 1 273 ? -7.469 14.117 -5.094 1 84.31 273 ALA A O 1
ATOM 2096 N N . GLU A 1 274 ? -5.633 13.633 -6.258 1 78.44 274 GLU A N 1
ATOM 2097 C CA . GLU A 1 274 ? -4.793 14.609 -5.57 1 78.44 274 GLU A CA 1
ATOM 2098 C C . GLU A 1 274 ? -5.273 16.031 -5.836 1 78.44 274 GLU A C 1
ATOM 2100 O O . GLU A 1 274 ? -5.305 16.859 -4.926 1 78.44 274 GLU A O 1
ATOM 2105 N N . ARG A 1 275 ? -5.633 16.344 -7.027 1 81.56 275 ARG A N 1
ATOM 2106 C CA . ARG A 1 275 ? -6.094 17.688 -7.402 1 81.56 275 ARG A CA 1
ATOM 2107 C C . ARG A 1 275 ? -7.418 18.016 -6.719 1 81.56 275 ARG A C 1
ATOM 2109 O O . ARG A 1 275 ? -7.645 19.156 -6.316 1 81.56 275 ARG A O 1
ATOM 2116 N N . LEU A 1 276 ? -8.164 17.031 -6.586 1 80.19 276 LEU A N 1
ATOM 2117 C CA . LEU A 1 276 ? -9.461 17.234 -5.957 1 80.19 276 LEU A CA 1
ATOM 2118 C C . LEU A 1 276 ? -9.312 17.375 -4.445 1 80.19 276 LEU A C 1
ATOM 2120 O O . LEU A 1 276 ? -10.023 18.156 -3.818 1 80.19 276 LEU A O 1
ATOM 2124 N N . SER A 1 277 ? -8.422 16.641 -3.895 1 75.25 277 SER A N 1
ATOM 2125 C CA . SER A 1 277 ? -8.203 16.703 -2.453 1 75.25 277 SER A CA 1
ATOM 2126 C C . SER A 1 277 ?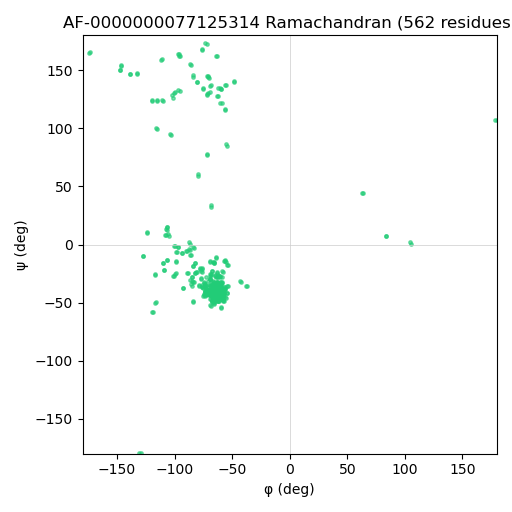 -7.586 18.031 -2.033 1 75.25 277 SER A C 1
ATOM 2128 O O . SER A 1 277 ? -7.918 18.562 -0.975 1 75.25 277 SER A O 1
ATOM 2130 N N . SER A 1 278 ? -6.645 18.609 -2.799 1 67.69 278 SER A N 1
ATOM 2131 C CA . SER A 1 278 ? -5.965 19.859 -2.492 1 67.69 278 SER A CA 1
ATOM 2132 C C . SER A 1 278 ? -6.91 21.047 -2.621 1 67.69 278 SER A C 1
ATOM 2134 O O . SER A 1 278 ? -6.746 22.062 -1.935 1 67.69 278 SER A O 1
ATOM 2136 N N . ARG A 1 279 ? -7.77 21 -3.506 1 59.62 279 ARG A N 1
ATOM 2137 C CA . ARG A 1 279 ? -8.727 22.094 -3.66 1 59.62 279 ARG A CA 1
ATOM 2138 C C . ARG A 1 279 ? -9.57 22.25 -2.404 1 59.62 279 ARG A C 1
ATOM 2140 O O . ARG A 1 279 ? -9.984 23.359 -2.072 1 59.62 279 ARG A O 1
ATOM 2147 N N . VAL A 1 280 ? -9.719 21.203 -1.734 1 53.62 280 VAL A N 1
ATOM 2148 C CA . VAL A 1 280 ? -10.57 21.281 -0.552 1 53.62 280 VAL A CA 1
ATOM 2149 C C . VAL A 1 280 ? -9.805 21.922 0.6 1 53.62 280 VAL A C 1
ATOM 2151 O O . VAL A 1 280 ? -10.383 22.672 1.396 1 53.62 280 VAL A O 1
ATOM 2154 N N . ILE A 1 281 ? -8.539 21.672 0.693 1 48.75 281 ILE A N 1
ATOM 2155 C CA . ILE A 1 281 ? -7.766 22.234 1.791 1 48.75 281 ILE A CA 1
ATOM 2156 C C . ILE A 1 281 ? -7.535 23.734 1.542 1 48.75 281 ILE A C 1
ATOM 2158 O O . ILE A 1 281 ? -7.5 24.516 2.484 1 48.75 281 ILE A O 1
ATOM 2162 N N . THR A 1 282 ? -7.41 24.141 0.331 1 46.34 282 THR A N 1
ATOM 2163 C CA . THR A 1 282 ? -7.098 25.531 0.048 1 46.34 282 THR A CA 1
ATOM 2164 C C . THR A 1 282 ? -8.367 26.375 0.035 1 46.34 282 THR A C 1
ATOM 2166 O O . THR A 1 282 ? -8.305 27.594 0.206 1 46.34 282 THR A O 1
ATOM 2169 N N . ASP A 1 283 ? -9.445 25.812 -0.285 1 42.97 283 ASP A N 1
ATOM 2170 C CA . ASP A 1 283 ? -10.594 26.703 -0.286 1 42.97 283 ASP A CA 1
ATOM 2171 C C . ASP A 1 283 ? -11.211 26.812 1.105 1 42.97 283 ASP A C 1
ATOM 2173 O O . ASP A 1 283 ? -11.453 25.797 1.758 1 42.97 283 ASP A O 1
ATOM 2177 N N . MET B 1 1 ? -36.094 24.344 -3.758 1 48.47 1 MET B N 1
ATOM 2178 C CA . MET B 1 1 ? -35.812 23.25 -2.82 1 48.47 1 MET B CA 1
ATOM 2179 C C . MET B 1 1 ? -35.812 21.906 -3.529 1 48.47 1 MET B C 1
ATOM 2181 O O . MET B 1 1 ? -36.844 21.531 -4.133 1 48.47 1 MET B O 1
ATOM 2185 N N . SER B 1 2 ? -34.625 21.297 -3.68 1 57.75 2 SER B N 1
ATOM 2186 C CA . SER B 1 2 ? -34.531 20.109 -4.52 1 57.75 2 SER B CA 1
ATOM 2187 C C . SER B 1 2 ? -35.375 18.984 -3.979 1 57.75 2 SER B C 1
ATOM 2189 O O . SER B 1 2 ? -35.719 18.953 -2.793 1 57.75 2 SER B O 1
ATOM 2191 N N . ARG B 1 3 ? -36.125 18.312 -4.824 1 57.72 3 ARG B N 1
ATOM 2192 C CA . ARG B 1 3 ? -37 17.188 -4.535 1 57.72 3 ARG B CA 1
ATOM 2193 C C . ARG B 1 3 ? -36.375 16.266 -3.484 1 57.72 3 ARG B C 1
ATOM 2195 O O . ARG B 1 3 ? -37.094 15.703 -2.646 1 57.72 3 ARG B O 1
ATOM 2202 N N . ILE B 1 4 ? -35.156 16.156 -3.559 1 61.44 4 ILE B N 1
ATOM 2203 C CA . ILE B 1 4 ? -34.438 15.305 -2.604 1 61.44 4 ILE B CA 1
ATOM 2204 C C . ILE B 1 4 ? -34.562 15.891 -1.199 1 61.44 4 ILE B C 1
ATOM 2206 O O . ILE B 1 4 ? -34.781 15.156 -0.23 1 61.44 4 ILE B O 1
ATOM 2210 N N . THR B 1 5 ? -34.625 17.203 -1.132 1 61.84 5 THR B N 1
ATOM 2211 C CA . THR B 1 5 ? -34.719 17.906 0.147 1 61.84 5 THR B CA 1
ATOM 2212 C C . THR B 1 5 ? -36.094 17.641 0.802 1 61.84 5 THR B C 1
ATOM 2214 O O . THR B 1 5 ? -36.156 17.453 2.02 1 61.84 5 THR B O 1
ATOM 2217 N N . GLN B 1 6 ? -37.062 17.609 0.02 1 63.44 6 GLN B N 1
ATOM 2218 C CA . GLN B 1 6 ? -38.375 17.391 0.546 1 63.44 6 GLN B CA 1
ATOM 2219 C C . GLN B 1 6 ? -38.531 15.969 1.086 1 63.44 6 GLN B C 1
ATOM 2221 O O . GLN B 1 6 ? -39.188 15.758 2.119 1 63.44 6 GLN B O 1
ATOM 2226 N N . LEU B 1 7 ? -38 15.008 0.299 1 60.25 7 LEU B N 1
ATOM 2227 C CA . LEU B 1 7 ? -38.094 13.609 0.705 1 60.25 7 LEU B CA 1
ATOM 2228 C C . LEU B 1 7 ? -37.281 13.352 1.973 1 60.25 7 LEU B C 1
ATOM 2230 O O . LEU B 1 7 ? -37.719 12.594 2.848 1 60.25 7 LEU B O 1
ATOM 2234 N N . LEU B 1 8 ? -36.188 13.945 2.033 1 63.22 8 LEU B N 1
ATOM 2235 C CA . LEU B 1 8 ? -35.312 13.75 3.174 1 63.22 8 LEU B CA 1
ATOM 2236 C C . LEU B 1 8 ? -35.844 14.438 4.418 1 63.22 8 LEU B C 1
ATOM 2238 O O . LEU B 1 8 ? -35.562 14.016 5.543 1 63.22 8 LEU B O 1
ATOM 2242 N N . GLY B 1 9 ? -36.594 15.5 4.242 1 58 9 GLY B N 1
ATOM 2243 C CA . GLY B 1 9 ? -37.25 16.172 5.344 1 58 9 GLY B CA 1
ATOM 2244 C C . GLY B 1 9 ? -38.25 15.289 6.062 1 58 9 GLY B C 1
ATOM 2245 O O . GLY B 1 9 ? -38.531 15.508 7.242 1 58 9 GLY B O 1
ATOM 2246 N N . ARG B 1 10 ? -38.75 14.32 5.289 1 57.22 10 ARG B N 1
ATOM 2247 C CA . ARG B 1 10 ? -39.781 13.461 5.855 1 57.22 10 ARG B CA 1
ATOM 2248 C C . ARG B 1 10 ? -39.156 12.297 6.625 1 57.22 10 ARG B C 1
ATOM 2250 O O . ARG B 1 10 ? -39.812 11.672 7.453 1 57.22 10 ARG B O 1
ATOM 2257 N N . VAL B 1 11 ? -38.031 11.867 6.109 1 59.25 11 VAL B N 1
ATOM 2258 C CA . VAL B 1 11 ? -37.406 10.727 6.789 1 59.25 11 VAL B CA 1
ATOM 2259 C C . VAL B 1 11 ? -36.656 11.211 8.016 1 59.25 11 VAL B C 1
ATOM 2261 O O . VAL B 1 11 ? -35.5 11.672 7.902 1 59.25 11 VAL B O 1
ATOM 2264 N N . SER B 1 12 ? -37.281 11.805 8.891 1 57.62 12 SER B N 1
ATOM 2265 C CA . SER B 1 12 ? -36.656 12.25 10.133 1 57.62 12 SER B CA 1
ATOM 2266 C C . SER B 1 12 ? -36.344 11.07 11.055 1 57.62 12 SER B C 1
ATOM 2268 O O . SER B 1 12 ? -37.25 10.344 11.469 1 57.62 12 SER B O 1
ATOM 2270 N N . PHE B 1 13 ? -35.312 10.391 10.719 1 59.41 13 PHE B N 1
ATOM 2271 C CA . PHE B 1 13 ? -34.969 9.414 11.75 1 59.41 13 PHE B CA 1
ATOM 2272 C C . PHE B 1 13 ? -34.688 10.094 13.086 1 59.41 13 PHE B C 1
ATOM 2274 O O . PHE B 1 13 ? -34.094 11.18 13.125 1 59.41 13 PHE B O 1
ATOM 2281 N N . SER B 1 14 ? -35.469 9.688 14.062 1 60.78 14 SER B N 1
ATOM 2282 C CA . SER B 1 14 ? -35.219 10.219 15.391 1 60.78 14 SER B CA 1
ATOM 2283 C C . SER B 1 14 ? -33.719 10.109 15.742 1 60.78 14 SER B C 1
ATOM 2285 O O . SER B 1 14 ? -33.031 9.219 15.242 1 60.78 14 SER B O 1
ATOM 2287 N N . SER B 1 15 ? -33.156 11.047 16.359 1 64.56 15 SER B N 1
ATOM 2288 C CA . SER B 1 15 ? -31.781 11.055 16.828 1 64.56 15 SER B CA 1
ATOM 2289 C C . SER B 1 15 ? -31.406 9.719 17.438 1 64.56 15 SER B C 1
ATOM 2291 O O . SER B 1 15 ? -30.266 9.25 17.266 1 64.56 15 SER B O 1
ATOM 2293 N N . LYS B 1 16 ? -32.438 9.047 18.078 1 69.31 16 LYS B N 1
ATOM 2294 C CA . LYS B 1 16 ? -32.156 7.77 18.734 1 69.31 16 LYS B CA 1
ATOM 2295 C C . LYS B 1 16 ? -31.984 6.648 17.703 1 69.31 16 LYS B C 1
ATOM 2297 O O . LYS B 1 16 ? -31.125 5.785 17.859 1 69.31 16 LYS B O 1
ATOM 2302 N N . THR B 1 17 ? -32.844 6.664 16.734 1 74.81 17 THR B N 1
ATOM 2303 C CA . THR B 1 17 ? -32.781 5.645 15.695 1 74.81 17 THR B CA 1
ATOM 2304 C C . THR B 1 17 ? -31.5 5.793 14.875 1 74.81 17 THR B C 1
ATOM 2306 O O . THR B 1 17 ? -30.844 4.801 14.547 1 74.81 17 THR B O 1
ATOM 2309 N N . GLY B 1 18 ? -31.156 6.957 14.664 1 73 18 GLY B N 1
ATOM 2310 C CA . GLY B 1 18 ? -29.922 7.242 13.961 1 73 18 GLY B CA 1
ATOM 2311 C C . GLY B 1 18 ? -28.688 6.766 14.703 1 73 18 GLY B C 1
ATOM 2312 O O . GLY B 1 18 ? -27.781 6.199 14.094 1 73 18 GLY B O 1
ATOM 2313 N N . SER B 1 19 ? -28.797 6.859 15.977 1 72.75 19 SER B N 1
ATOM 2314 C CA . SER B 1 19 ? -27.688 6.43 16.812 1 72.75 19 SER B CA 1
ATOM 2315 C C . SER B 1 19 ? -27.562 4.91 16.828 1 72.75 19 SER B C 1
ATOM 2317 O O . SER B 1 19 ? -26.453 4.371 16.812 1 72.75 19 SER B O 1
ATOM 2319 N N . LYS B 1 20 ? -28.734 4.23 16.891 1 78.94 20 LYS B N 1
ATOM 2320 C CA . LYS B 1 20 ? -28.719 2.77 16.891 1 78.94 20 LYS B CA 1
ATOM 2321 C C . LYS B 1 20 ? -28.203 2.219 15.57 1 78.94 20 LYS B C 1
ATOM 2323 O O . LYS B 1 20 ? -27.453 1.235 15.555 1 78.94 20 LYS B O 1
ATOM 2328 N N . ILE B 1 21 ? -28.547 2.869 14.516 1 81.12 21 ILE B N 1
ATOM 2329 C CA . ILE B 1 21 ? -28.125 2.439 13.188 1 81.12 21 ILE B CA 1
ATOM 2330 C C . ILE B 1 21 ? -26.625 2.641 13.031 1 81.12 21 ILE B C 1
ATOM 2332 O O . ILE B 1 21 ? -25.922 1.776 12.492 1 81.12 21 ILE B O 1
ATOM 2336 N N . LEU B 1 22 ? -26.125 3.652 13.594 1 78.19 22 LEU B N 1
ATOM 2337 C CA . LEU B 1 22 ? -24.703 3.943 13.508 1 78.19 22 LEU B CA 1
ATOM 2338 C C . LEU B 1 22 ? -23.891 2.979 14.375 1 78.19 22 LEU B C 1
ATOM 2340 O O . LEU B 1 22 ? -22.797 2.561 13.984 1 78.19 22 LEU B O 1
ATOM 2344 N N . ARG B 1 23 ? -24.531 2.707 15.469 1 78.81 23 ARG B N 1
ATOM 2345 C CA . ARG B 1 23 ? -23.859 1.739 16.328 1 78.81 23 ARG B CA 1
ATOM 2346 C C . ARG B 1 23 ? -23.781 0.37 15.672 1 78.81 23 ARG B C 1
ATOM 2348 O O . ARG B 1 23 ? -22.734 -0.276 15.695 1 78.81 23 ARG B O 1
ATOM 2355 N N . PHE B 1 24 ? -24.828 0.023 15.07 1 85.06 24 PHE B N 1
ATOM 2356 C CA . PHE B 1 24 ? -24.859 -1.261 14.383 1 85.06 24 PHE B CA 1
ATOM 2357 C C . PHE B 1 24 ? -23.859 -1.276 13.227 1 85.06 24 PHE B C 1
ATOM 2359 O O . PHE B 1 24 ? -23.141 -2.256 13.039 1 85.06 24 PHE B O 1
ATOM 2366 N N . GLU B 1 25 ? -23.812 -0.22 12.555 1 84.31 25 GLU B N 1
ATOM 2367 C CA . GLU B 1 25 ? -22.906 -0.121 11.414 1 84.31 25 GLU B CA 1
ATOM 2368 C C . GLU B 1 25 ? -21.438 -0.199 11.859 1 84.31 25 GLU B C 1
ATOM 2370 O O . GLU B 1 25 ? -20.625 -0.866 11.219 1 84.31 25 GLU B O 1
ATOM 2375 N N . THR B 1 26 ? -21.188 0.419 12.93 1 82.81 26 THR B N 1
ATOM 2376 C CA . THR B 1 26 ? -19.812 0.431 13.438 1 82.81 26 THR B CA 1
ATOM 2377 C C . THR B 1 26 ? -19.391 -0.965 13.883 1 82.81 26 THR B C 1
ATOM 2379 O O . THR B 1 26 ? -18.281 -1.42 13.555 1 82.81 26 THR B O 1
ATOM 2382 N N . ILE B 1 27 ? -20.266 -1.632 14.539 1 85.44 27 ILE B N 1
ATOM 2383 C CA . ILE B 1 27 ? -19.969 -2.984 15.008 1 85.44 27 ILE B CA 1
ATOM 2384 C C . ILE B 1 27 ? -19.797 -3.914 13.805 1 85.44 27 ILE B C 1
ATOM 2386 O O . ILE B 1 27 ? -18.844 -4.703 13.758 1 85.44 27 ILE B O 1
ATOM 2390 N N . ALA B 1 28 ? -20.688 -3.805 12.859 1 90.69 28 ALA B N 1
ATOM 2391 C CA . ALA B 1 28 ? -20.625 -4.621 11.648 1 90.69 28 ALA B CA 1
ATOM 2392 C C . ALA B 1 28 ? -19.312 -4.375 10.898 1 90.69 28 ALA B C 1
ATOM 2394 O O . ALA B 1 28 ? -18.719 -5.309 10.359 1 90.69 28 ALA B O 1
ATOM 2395 N N . LEU B 1 29 ? -18.859 -3.176 10.969 1 89.81 29 LEU B N 1
ATOM 2396 C CA . LEU B 1 29 ? -17.641 -2.803 10.273 1 89.81 29 LEU B CA 1
ATOM 2397 C C . LEU B 1 29 ? -16.422 -3.404 10.961 1 89.81 29 LEU B C 1
ATOM 2399 O O . LEU B 1 29 ? -15.508 -3.908 10.297 1 89.81 29 LEU B O 1
ATOM 2403 N N . PHE B 1 30 ? -16.406 -3.377 12.242 1 88.25 30 PHE B N 1
ATOM 2404 C CA . PHE B 1 30 ? -15.297 -3.955 12.984 1 88.25 30 PHE B CA 1
ATOM 2405 C C . PHE B 1 30 ? -15.242 -5.465 12.781 1 88.25 30 PHE B C 1
ATOM 2407 O O . PHE B 1 30 ? -14.156 -6.031 12.602 1 88.25 30 PHE B O 1
ATOM 2414 N N . ILE B 1 31 ? -16.391 -6.055 12.734 1 91.44 31 ILE B N 1
ATOM 2415 C CA . ILE B 1 31 ? -16.438 -7.488 12.469 1 91.44 31 ILE B CA 1
ATOM 2416 C C . ILE B 1 31 ? -15.906 -7.77 11.062 1 91.44 31 ILE B C 1
ATOM 2418 O O . ILE B 1 31 ? -15.078 -8.656 10.875 1 91.44 31 ILE B O 1
ATOM 2422 N N . PHE B 1 32 ? -16.375 -6.988 10.125 1 90.88 32 PHE B N 1
ATOM 2423 C CA . PHE B 1 32 ? -15.992 -7.141 8.727 1 90.88 32 PHE B CA 1
ATOM 2424 C C . PHE B 1 32 ? -14.484 -6.965 8.562 1 90.88 32 PHE B C 1
ATOM 2426 O O . PHE B 1 32 ? -13.844 -7.711 7.82 1 90.88 32 PHE B O 1
ATOM 2433 N N . LEU B 1 33 ? -13.875 -6.051 9.328 1 91 33 LEU B N 1
ATOM 2434 C CA . LEU B 1 33 ? -12.469 -5.703 9.18 1 91 33 LEU B CA 1
ATOM 2435 C C . LEU B 1 33 ? -11.578 -6.688 9.93 1 91 33 LEU B C 1
ATOM 2437 O O . LEU B 1 33 ? -10.484 -7.02 9.477 1 91 33 LEU B O 1
ATOM 2441 N N . TYR B 1 34 ? -12.07 -7.242 11.086 1 93.31 34 TYR B N 1
ATOM 2442 C CA . TYR B 1 34 ? -11.172 -7.973 11.977 1 93.31 34 TYR B CA 1
ATOM 2443 C C . TYR B 1 34 ? -11.484 -9.461 11.961 1 93.31 34 TYR B C 1
ATOM 2445 O O . TYR B 1 34 ? -10.664 -10.281 12.398 1 93.31 34 TYR B O 1
ATOM 2453 N N . LEU B 1 35 ? -12.602 -9.852 11.469 1 93.38 35 LEU B N 1
ATOM 2454 C CA . LEU B 1 35 ? -13.016 -11.25 11.492 1 93.38 35 LEU B CA 1
ATOM 2455 C C . LEU B 1 35 ? -12.016 -12.125 10.758 1 93.38 35 LEU B C 1
ATOM 2457 O O . LEU B 1 35 ? -11.625 -13.188 11.258 1 93.38 35 LEU B O 1
ATOM 2461 N N . PRO B 1 36 ? -11.555 -11.719 9.57 1 90.88 36 PRO B N 1
ATOM 2462 C CA . PRO B 1 36 ? -10.586 -12.57 8.875 1 90.88 36 PRO B CA 1
ATOM 2463 C C . PRO B 1 36 ? -9.297 -12.781 9.68 1 90.88 36 PRO B C 1
ATOM 2465 O O . PRO B 1 36 ? -8.758 -13.891 9.711 1 90.88 36 PRO B O 1
ATOM 2468 N N . ILE B 1 37 ? -8.859 -11.766 10.273 1 89.75 37 ILE B N 1
ATOM 2469 C CA . ILE B 1 37 ? -7.645 -11.836 11.07 1 89.75 37 ILE B CA 1
ATOM 2470 C C . ILE B 1 37 ? -7.859 -12.773 12.258 1 89.75 37 ILE B C 1
ATOM 2472 O O . ILE B 1 37 ? -7 -13.609 12.562 1 89.75 37 ILE B O 1
ATOM 2476 N N . LEU B 1 38 ? -9.023 -12.656 12.867 1 91.75 38 LEU B N 1
ATOM 2477 C CA . LEU B 1 38 ? -9.359 -13.5 14 1 91.75 38 LEU B CA 1
ATOM 2478 C C . LEU B 1 38 ? -9.422 -14.969 13.594 1 91.75 38 LEU B C 1
ATOM 2480 O O . LEU B 1 38 ? -9.008 -15.852 14.352 1 91.75 38 LEU B O 1
ATOM 2484 N N . VAL B 1 39 ? -9.898 -15.25 12.461 1 87.94 39 VAL B N 1
ATOM 2485 C CA . VAL B 1 39 ? -10.016 -16.609 11.969 1 87.94 39 VAL B CA 1
ATOM 2486 C C . VAL B 1 39 ? -8.625 -17.234 11.82 1 87.94 39 VAL B C 1
ATOM 2488 O O . VAL B 1 39 ? -8.398 -18.375 12.219 1 87.94 39 VAL B O 1
ATOM 2491 N N . VAL B 1 40 ? -7.688 -16.453 11.242 1 86.69 40 VAL B N 1
ATOM 2492 C CA . VAL B 1 40 ? -6.324 -16.938 11.07 1 86.69 40 VAL B CA 1
ATOM 2493 C C . VAL B 1 40 ? -5.695 -17.219 12.438 1 86.69 40 VAL B C 1
ATOM 2495 O O . VAL B 1 40 ? -5.02 -18.234 12.617 1 86.69 40 VAL B O 1
ATOM 2498 N N . ILE B 1 41 ? -5.957 -16.359 13.367 1 90.94 41 ILE B N 1
ATOM 2499 C CA . ILE B 1 41 ? -5.41 -16.516 14.711 1 90.94 41 ILE B CA 1
ATOM 2500 C C . ILE B 1 41 ? -6 -17.766 15.367 1 90.94 41 ILE B C 1
ATOM 2502 O O . ILE B 1 41 ? -5.273 -18.578 15.945 1 90.94 41 ILE B O 1
ATOM 2506 N N . ILE B 1 42 ? -7.27 -17.922 15.25 1 91.06 42 ILE B N 1
ATOM 2507 C CA . ILE B 1 42 ? -7.938 -19.062 15.852 1 91.06 42 ILE B CA 1
ATOM 2508 C C . ILE B 1 42 ? -7.453 -20.344 15.188 1 91.06 42 ILE B C 1
ATOM 2510 O O . ILE B 1 42 ? -7.141 -21.328 15.875 1 91.06 42 ILE B O 1
ATOM 2514 N N . LEU B 1 43 ? -7.305 -20.359 13.883 1 88.81 43 LEU B N 1
ATOM 2515 C CA . LEU B 1 43 ? -6.879 -21.547 13.141 1 88.81 43 LEU B CA 1
ATOM 2516 C C . LEU B 1 43 ? -5.426 -21.875 13.453 1 88.81 43 LEU B C 1
ATOM 2518 O O . LEU B 1 43 ? -5.008 -23.031 13.297 1 88.81 43 LEU B O 1
ATOM 2522 N N . SER B 1 44 ? -4.672 -20.844 13.828 1 90.31 44 SER B N 1
ATOM 2523 C CA . SER B 1 44 ? -3.275 -21.078 14.18 1 90.31 44 SER B CA 1
ATOM 2524 C C . SER B 1 44 ? -3.16 -21.922 15.438 1 90.31 44 SER B C 1
ATOM 2526 O O . SER B 1 44 ? -2.111 -22.516 15.711 1 90.31 44 SER B O 1
ATOM 2528 N N . PHE B 1 45 ? -4.254 -22.047 16.219 1 92.5 45 PHE B N 1
ATOM 2529 C CA . PHE B 1 45 ? -4.254 -22.828 17.438 1 92.5 45 PHE B CA 1
ATOM 2530 C C . PHE B 1 45 ? -5.043 -24.125 17.266 1 92.5 45 PHE B C 1
ATOM 2532 O O . PHE B 1 45 ? -5.312 -24.828 18.234 1 92.5 45 PHE B O 1
ATOM 2539 N N . SER B 1 46 ? -5.414 -24.359 16.031 1 89.62 46 SER B N 1
ATOM 2540 C CA . SER B 1 46 ? -6.191 -25.562 15.758 1 89.62 46 SER B CA 1
ATOM 2541 C C . SER B 1 46 ? -5.324 -26.812 15.883 1 89.62 46 SER B C 1
ATOM 2543 O O . SER B 1 46 ? -4.168 -26.812 15.461 1 89.62 46 SER B O 1
ATOM 2545 N N . ALA B 1 47 ? -5.883 -27.922 16.359 1 90 47 ALA B N 1
ATOM 2546 C CA . ALA B 1 47 ? -5.18 -29.188 16.438 1 90 47 ALA B CA 1
ATOM 2547 C C . ALA B 1 47 ? -5.305 -29.969 15.141 1 90 47 ALA B C 1
ATOM 2549 O O . ALA B 1 47 ? -4.621 -30.984 14.945 1 90 47 ALA B O 1
ATOM 2550 N N . ASP B 1 48 ? -6.09 -29.375 14.234 1 85.38 48 ASP B N 1
ATOM 2551 C CA . ASP B 1 48 ? -6.328 -30.062 12.969 1 85.38 48 ASP B CA 1
ATOM 2552 C C . ASP B 1 48 ? -5.164 -29.859 12.008 1 85.38 48 ASP B C 1
ATOM 2554 O O . ASP B 1 48 ? -4.609 -28.766 11.914 1 85.38 48 ASP B O 1
ATOM 2558 N N . SER B 1 49 ? -4.809 -30.922 11.297 1 80.5 49 SER B N 1
ATOM 2559 C CA . SER B 1 49 ? -3.73 -30.844 10.32 1 80.5 49 SER B CA 1
ATOM 2560 C C . SER B 1 49 ? -4.195 -30.141 9.047 1 80.5 49 SER B C 1
ATOM 2562 O O . SER B 1 49 ? -3.375 -29.656 8.258 1 80.5 49 SER B O 1
ATOM 2564 N N . VAL B 1 50 ? -5.48 -30.219 8.914 1 74.56 50 VAL B N 1
ATOM 2565 C CA . VAL B 1 50 ? -6.09 -29.469 7.816 1 74.56 50 VAL B CA 1
ATOM 2566 C C . VAL B 1 50 ? -6.996 -28.375 8.375 1 74.56 50 VAL B C 1
ATOM 2568 O O . VAL B 1 50 ? -7.867 -28.641 9.203 1 74.56 50 VAL B O 1
ATOM 2571 N N . PRO B 1 51 ? -6.711 -27.141 7.957 1 74.12 51 PRO B N 1
ATOM 2572 C CA . PRO B 1 51 ? -7.551 -26.062 8.484 1 74.12 51 PRO B CA 1
ATOM 2573 C C . PRO B 1 51 ? -9.039 -26.281 8.211 1 74.12 51 PRO B C 1
ATOM 2575 O O . PRO B 1 51 ? -9.43 -26.531 7.07 1 74.12 51 PRO B O 1
ATOM 2578 N N . SER B 1 52 ? -9.742 -26.422 9.25 1 74.94 52 SER B N 1
ATOM 2579 C CA . SER B 1 52 ? -11.188 -26.609 9.172 1 74.94 52 SER B CA 1
ATOM 2580 C C . SER B 1 52 ? -11.914 -25.812 10.25 1 74.94 52 SER B C 1
ATOM 2582 O O . SER B 1 52 ? -11.305 -25.406 11.234 1 74.94 52 SER B O 1
ATOM 2584 N N . PHE B 1 53 ? -13.031 -25.406 9.859 1 76.75 53 PHE B N 1
ATOM 2585 C CA . PHE B 1 53 ? -13.867 -24.75 10.859 1 76.75 53 PHE B CA 1
ATOM 2586 C C . PHE B 1 53 ? -15.18 -25.5 11.047 1 76.75 53 PHE B C 1
ATOM 2588 O O . PHE B 1 53 ? -15.828 -25.891 10.07 1 76.75 53 PHE B O 1
ATOM 2595 N N . PRO B 1 54 ? -15.492 -25.922 12.258 1 81.12 54 PRO B N 1
ATOM 2596 C CA . PRO B 1 54 ? -14.898 -25.531 13.539 1 81.12 54 PRO B CA 1
ATOM 2597 C C . PRO B 1 54 ? -13.672 -26.375 13.891 1 81.12 54 PRO B C 1
ATOM 2599 O O . PRO B 1 54 ? -13.469 -27.453 13.336 1 81.12 54 PRO B O 1
ATOM 2602 N N . ILE B 1 55 ? -12.875 -25.719 14.703 1 85.5 55 ILE B N 1
ATOM 2603 C CA . ILE B 1 55 ? -11.641 -26.406 15.07 1 85.5 55 ILE B CA 1
ATOM 2604 C C . ILE B 1 55 ? -11.969 -27.578 16 1 85.5 55 ILE B C 1
ATOM 2606 O O . ILE B 1 55 ? -12.898 -27.5 16.812 1 85.5 55 ILE B O 1
ATOM 2610 N N . SER B 1 56 ? -11.289 -28.656 15.906 1 88.25 56 SER B N 1
ATOM 2611 C CA . SER B 1 56 ? -11.523 -29.859 16.703 1 88.25 56 SER B CA 1
ATOM 2612 C C . SER B 1 56 ? -10.867 -29.75 18.062 1 88.25 56 SER B C 1
ATOM 2614 O O . SER B 1 56 ? -11.273 -30.422 19.016 1 88.25 56 SER B O 1
ATOM 2616 N N . GLY B 1 57 ? -9.836 -28.953 18.234 1 90.19 57 GLY B N 1
ATOM 2617 C CA . GLY B 1 57 ? -9.078 -28.781 19.469 1 90.19 57 GLY B CA 1
ATOM 2618 C C . GLY B 1 57 ? -8.039 -27.672 19.375 1 90.19 57 GLY B C 1
ATOM 2619 O O . GLY B 1 57 ? -7.805 -27.109 18.297 1 90.19 57 GLY B O 1
ATOM 2620 N N . LEU B 1 58 ? -7.613 -27.359 20.547 1 91.44 58 LEU B N 1
ATOM 2621 C CA . LEU B 1 58 ? -6.59 -26.312 20.641 1 91.44 58 LEU B CA 1
ATOM 2622 C C . LEU B 1 58 ? -5.195 -26.938 20.734 1 91.44 58 LEU B C 1
ATOM 2624 O O . LEU B 1 58 ? -5.008 -27.953 21.406 1 91.44 58 LEU B O 1
ATOM 2628 N N . SER B 1 59 ? -4.258 -26.422 19.938 1 91.25 59 SER B N 1
ATOM 2629 C CA . SER B 1 59 ? -2.873 -26.875 19.969 1 91.25 59 SER B CA 1
ATOM 2630 C C . SER B 1 59 ? -1.911 -25.734 19.641 1 91.25 59 SER B C 1
ATOM 2632 O O . SER B 1 59 ? -2.279 -24.781 18.953 1 91.25 59 SER B O 1
ATOM 2634 N N . ILE B 1 60 ? -0.742 -25.828 20.203 1 90 60 ILE B N 1
ATOM 2635 C CA . ILE B 1 60 ? 0.313 -24.875 19.875 1 90 60 ILE B CA 1
ATOM 2636 C C . ILE B 1 60 ? 1.372 -25.562 19 1 90 60 ILE B C 1
ATOM 2638 O O . ILE B 1 60 ? 2.453 -25 18.797 1 90 60 ILE B O 1
ATOM 2642 N N . GLU B 1 61 ? 1.086 -26.719 18.484 1 87.75 61 GLU B N 1
ATOM 2643 C CA . GLU B 1 61 ? 2.039 -27.562 17.766 1 87.75 61 GLU B CA 1
ATOM 2644 C C . GLU B 1 61 ? 2.609 -26.828 16.547 1 87.75 61 GLU B C 1
ATOM 2646 O O . GLU B 1 61 ? 3.789 -26.984 16.219 1 87.75 61 GLU B O 1
ATOM 2651 N N . TRP B 1 62 ? 1.811 -26 15.953 1 88.31 62 TRP B N 1
ATOM 2652 C CA . TRP B 1 62 ? 2.221 -25.375 14.703 1 88.31 62 TRP B CA 1
ATOM 2653 C C . TRP B 1 62 ? 3.232 -24.25 14.969 1 88.31 62 TRP B C 1
ATOM 2655 O O . TRP B 1 62 ? 4 -23.891 14.078 1 88.31 62 TRP B O 1
ATOM 2665 N N . TYR B 1 63 ? 3.193 -23.812 16.203 1 90.12 63 TYR B N 1
ATOM 2666 C CA . TYR B 1 63 ? 4.164 -22.797 16.594 1 90.12 63 TYR B CA 1
ATOM 2667 C C . TYR B 1 63 ? 5.531 -23.422 16.844 1 90.12 63 TYR B C 1
ATOM 2669 O O . TYR B 1 63 ? 6.555 -22.719 16.797 1 90.12 63 TYR B O 1
ATOM 2677 N N . LEU B 1 64 ? 5.512 -24.672 17.094 1 86.38 64 LEU B N 1
ATOM 2678 C CA . LEU B 1 64 ? 6.773 -25.375 17.344 1 86.38 64 LEU B CA 1
ATOM 2679 C C . LEU B 1 64 ? 7.609 -25.453 16.062 1 86.38 64 LEU B C 1
ATOM 2681 O O . LEU B 1 64 ? 8.836 -25.531 16.125 1 86.38 64 LEU B O 1
ATOM 2685 N N . ALA B 1 65 ? 6.973 -25.406 14.953 1 83.44 65 ALA B N 1
ATOM 2686 C CA . ALA B 1 65 ? 7.676 -25.406 13.68 1 83.44 65 ALA B CA 1
ATOM 2687 C C . ALA B 1 65 ? 8.492 -24.141 13.508 1 83.44 65 ALA B C 1
ATOM 2689 O O . ALA B 1 65 ? 9.414 -24.078 12.68 1 83.44 65 ALA B O 1
ATOM 2690 N N . LEU B 1 66 ? 8.203 -23.188 14.305 1 85.19 66 LEU B N 1
ATOM 2691 C CA . LEU B 1 66 ? 8.852 -21.891 14.188 1 85.19 66 LEU B CA 1
ATOM 2692 C C . LEU B 1 66 ? 10.016 -21.781 15.164 1 85.19 66 LEU B C 1
ATOM 2694 O O . LEU B 1 66 ? 10.75 -20.781 15.148 1 85.19 66 LEU B O 1
ATOM 2698 N N . ILE B 1 67 ? 10.211 -22.859 15.977 1 83.62 67 ILE B N 1
ATOM 2699 C CA . ILE B 1 67 ? 11.289 -22.906 16.953 1 83.62 67 ILE B CA 1
ATOM 2700 C C . ILE B 1 67 ? 12.336 -23.922 16.531 1 83.62 67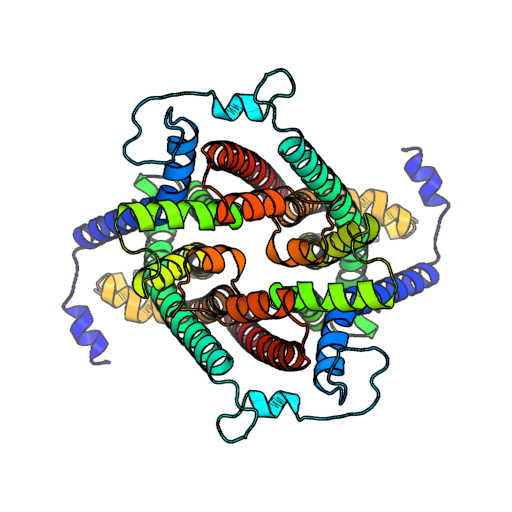 ILE B C 1
ATOM 2702 O O . ILE B 1 67 ? 12.016 -25.094 16.266 1 83.62 67 ILE B O 1
ATOM 2706 N N . PRO B 1 68 ? 13.508 -23.391 16.438 1 79.5 68 PRO B N 1
ATOM 2707 C CA . PRO B 1 68 ? 14.578 -24.25 15.906 1 79.5 68 PRO B CA 1
ATOM 2708 C C . PRO B 1 68 ? 14.953 -25.375 16.844 1 79.5 68 PRO B C 1
ATOM 2710 O O . PRO B 1 68 ? 16.125 -25.531 17.203 1 79.5 68 PRO B O 1
ATOM 2713 N N . ILE B 1 69 ? 14.164 -26.016 17.641 1 72.38 69 ILE B N 1
ATOM 2714 C CA . ILE B 1 69 ? 14.555 -27.078 18.578 1 72.38 69 ILE B CA 1
ATOM 2715 C C . ILE B 1 69 ? 13.672 -28.297 18.359 1 72.38 69 ILE B C 1
ATOM 2717 O O . ILE B 1 69 ? 14.023 -29.406 18.766 1 72.38 69 ILE B O 1
ATOM 2721 N N . GLY B 1 70 ? 12.727 -28.172 17.641 1 67.25 70 GLY B N 1
ATOM 2722 C CA . GLY B 1 70 ? 11.812 -29.297 17.609 1 67.25 70 GLY B CA 1
ATOM 2723 C C . GLY B 1 70 ? 11.82 -30.047 16.281 1 67.25 70 GLY B C 1
ATOM 2724 O O . GLY B 1 70 ? 12.484 -29.609 15.328 1 67.25 70 GLY B O 1
ATOM 2725 N N . ARG B 1 71 ? 11.344 -31.344 16.266 1 73.75 71 ARG B N 1
ATOM 2726 C CA . ARG B 1 71 ? 11.234 -32.25 15.125 1 73.75 71 ARG B CA 1
ATOM 2727 C C . ARG B 1 71 ? 10.43 -31.609 14 1 73.75 71 ARG B C 1
ATOM 2729 O O . ARG B 1 71 ? 10.625 -31.938 12.828 1 73.75 71 ARG B O 1
ATOM 2736 N N . THR B 1 72 ? 9.695 -30.594 14.32 1 80.56 72 THR B N 1
ATOM 2737 C CA . THR B 1 72 ? 8.797 -30.016 13.328 1 80.56 72 THR B CA 1
ATOM 2738 C C . THR B 1 72 ? 9.336 -28.672 12.828 1 80.56 72 THR B C 1
ATOM 2740 O O . THR B 1 72 ? 8.617 -27.906 12.18 1 80.56 72 THR B O 1
ATOM 2743 N N . PHE B 1 73 ? 10.602 -28.547 13.18 1 82.06 73 PHE B N 1
ATOM 2744 C CA . PHE B 1 73 ? 11.242 -27.281 12.812 1 82.06 73 PHE B CA 1
ATOM 2745 C C . PHE B 1 73 ? 11.281 -27.109 11.297 1 82.06 73 PHE B C 1
ATOM 2747 O O . PHE B 1 73 ? 11.703 -28.016 10.578 1 82.06 73 PHE B O 1
ATOM 2754 N N . ASP B 1 74 ? 10.797 -25.969 10.883 1 87.62 74 ASP B N 1
ATOM 2755 C CA . ASP B 1 74 ? 10.82 -25.609 9.469 1 87.62 74 ASP B CA 1
ATOM 2756 C C . ASP B 1 74 ? 11.922 -24.594 9.188 1 87.62 74 ASP B C 1
ATOM 2758 O O . ASP B 1 74 ? 11.711 -23.375 9.305 1 87.62 74 ASP B O 1
ATOM 2762 N N . ALA B 1 75 ? 13.078 -25.062 8.773 1 89.06 75 ALA B N 1
ATOM 2763 C CA . ALA B 1 75 ? 14.258 -24.234 8.555 1 89.06 75 ALA B CA 1
ATOM 2764 C C . ALA B 1 75 ? 14.016 -23.203 7.453 1 89.06 75 ALA B C 1
ATOM 2766 O O . ALA B 1 75 ? 14.547 -22.094 7.504 1 89.06 75 ALA B O 1
ATOM 2767 N N . GLN B 1 76 ? 13.25 -23.531 6.504 1 89.31 76 GLN B N 1
ATOM 2768 C CA . GLN B 1 76 ? 12.977 -22.609 5.395 1 89.31 76 GLN B CA 1
ATOM 2769 C C . GLN B 1 76 ? 12.164 -21.406 5.863 1 89.31 76 GLN B C 1
ATOM 2771 O O . GLN B 1 76 ? 12.438 -20.281 5.449 1 89.31 76 GLN B O 1
ATOM 2776 N N . LEU B 1 77 ? 11.266 -21.719 6.711 1 88.56 77 LEU B N 1
ATOM 2777 C CA . LEU B 1 77 ? 10.414 -20.656 7.215 1 88.56 77 LEU B CA 1
ATOM 2778 C C . LEU B 1 77 ? 11.211 -19.672 8.07 1 88.56 77 LEU B C 1
ATOM 2780 O O . LEU B 1 77 ? 11.039 -18.453 7.949 1 88.56 77 LEU B O 1
ATOM 2784 N N . ILE B 1 78 ? 12.055 -20.188 8.852 1 90.31 78 ILE B N 1
ATOM 2785 C CA . ILE B 1 78 ? 12.852 -19.328 9.734 1 90.31 78 ILE B CA 1
ATOM 2786 C C . ILE B 1 78 ? 13.867 -18.547 8.906 1 90.31 78 ILE B C 1
ATOM 2788 O O . ILE B 1 78 ? 14.102 -17.359 9.164 1 90.31 78 ILE B O 1
ATOM 2792 N N . ARG B 1 79 ? 14.469 -19.219 7.977 1 93.06 79 ARG B N 1
ATOM 2793 C CA . ARG B 1 79 ? 15.406 -18.531 7.094 1 93.06 79 ARG B CA 1
ATOM 2794 C C . ARG B 1 79 ? 14.719 -17.391 6.348 1 93.06 79 ARG B C 1
ATOM 2796 O O . ARG B 1 79 ? 15.281 -16.312 6.211 1 93.06 79 ARG B O 1
ATOM 2803 N N . ALA B 1 80 ? 13.523 -17.641 5.863 1 94.12 80 ALA B N 1
ATOM 2804 C CA . ALA B 1 80 ? 12.758 -16.609 5.156 1 94.12 80 ALA B CA 1
ATOM 2805 C C . ALA B 1 80 ? 12.391 -15.461 6.086 1 94.12 80 ALA B C 1
ATOM 2807 O O . ALA B 1 80 ? 12.406 -14.297 5.68 1 94.12 80 ALA B O 1
ATOM 2808 N N . PHE B 1 81 ? 12.055 -15.836 7.324 1 92.69 81 PHE B N 1
ATOM 2809 C CA . PHE B 1 81 ? 11.75 -14.812 8.32 1 92.69 81 PHE B CA 1
ATOM 2810 C C . PHE B 1 81 ? 12.953 -13.922 8.578 1 92.69 81 PHE B C 1
ATOM 2812 O O . PHE B 1 81 ? 12.836 -12.695 8.555 1 92.69 81 PHE B O 1
ATOM 2819 N N . LEU B 1 82 ? 14.094 -14.508 8.797 1 94.56 82 LEU B N 1
ATOM 2820 C CA . LEU B 1 82 ? 15.32 -13.758 9.07 1 94.56 82 LEU B CA 1
ATOM 2821 C C . LEU B 1 82 ? 15.734 -12.93 7.863 1 94.56 82 LEU B C 1
ATOM 2823 O O . LEU B 1 82 ? 16.234 -11.812 8.016 1 94.56 82 LEU B O 1
ATOM 2827 N N . MET B 1 83 ? 15.508 -13.477 6.711 1 97 83 MET B N 1
ATOM 2828 C CA . MET B 1 83 ? 15.789 -12.727 5.488 1 97 83 MET B CA 1
ATOM 2829 C C . MET B 1 83 ? 14.898 -11.492 5.398 1 97 83 MET B C 1
ATOM 2831 O O . MET B 1 83 ? 15.375 -10.406 5.059 1 97 83 MET B O 1
ATOM 2835 N N . SER B 1 84 ? 13.594 -11.656 5.703 1 96.5 84 SER B N 1
ATOM 2836 C CA . SER B 1 84 ? 12.664 -10.531 5.695 1 96.5 84 SER B CA 1
ATOM 2837 C C . SER B 1 84 ? 13.102 -9.453 6.684 1 96.5 84 SER B C 1
ATOM 2839 O O . SER B 1 84 ? 13.047 -8.266 6.375 1 96.5 84 SER B O 1
ATOM 2841 N N . VAL B 1 85 ? 13.562 -9.891 7.859 1 96 85 VAL B N 1
ATOM 2842 C CA . VAL B 1 85 ? 14 -8.953 8.883 1 96 85 VAL B CA 1
ATOM 2843 C C . VAL B 1 85 ? 15.25 -8.219 8.414 1 96 85 VAL B C 1
ATOM 2845 O O . VAL B 1 85 ? 15.336 -6.988 8.508 1 96 85 VAL B O 1
ATOM 2848 N N . GLN B 1 86 ? 16.156 -8.953 7.879 1 98 86 GLN B N 1
ATOM 2849 C CA . GLN B 1 86 ? 17.422 -8.383 7.426 1 98 86 GLN B CA 1
ATOM 2850 C C . GLN B 1 86 ? 17.203 -7.375 6.301 1 98 86 GLN B C 1
ATOM 2852 O O . GLN B 1 86 ? 17.703 -6.25 6.363 1 98 86 GLN B O 1
ATOM 2857 N N . ILE B 1 87 ? 16.438 -7.75 5.316 1 98.19 87 ILE B N 1
ATOM 2858 C CA . ILE B 1 87 ? 16.156 -6.875 4.18 1 98.19 87 ILE B CA 1
ATOM 2859 C C . ILE B 1 87 ? 15.391 -5.645 4.652 1 98.19 87 ILE B C 1
ATOM 2861 O O . ILE B 1 87 ? 15.672 -4.523 4.219 1 98.19 87 ILE B O 1
ATOM 2865 N N . GLY B 1 88 ? 14.414 -5.918 5.555 1 97.94 88 GLY B N 1
ATOM 2866 C CA . GLY B 1 88 ? 13.633 -4.812 6.09 1 97.94 88 GLY B CA 1
ATOM 2867 C C . GLY B 1 88 ? 14.477 -3.783 6.816 1 97.94 88 GLY B C 1
ATOM 2868 O O . GLY B 1 88 ? 14.289 -2.578 6.629 1 97.94 88 GLY B O 1
ATOM 2869 N N . ILE B 1 89 ? 15.445 -4.246 7.598 1 98.06 89 ILE B N 1
ATOM 2870 C CA . ILE B 1 89 ? 16.312 -3.355 8.359 1 98.06 89 ILE B CA 1
ATOM 2871 C C . ILE B 1 89 ? 17.219 -2.576 7.406 1 98.06 89 ILE B C 1
ATOM 2873 O O . ILE B 1 89 ? 17.344 -1.354 7.523 1 98.06 89 ILE B O 1
ATOM 2877 N N . ILE B 1 90 ? 17.797 -3.229 6.5 1 98.62 90 ILE B N 1
ATOM 2878 C CA . ILE B 1 90 ? 18.719 -2.588 5.562 1 98.62 90 ILE B CA 1
ATOM 2879 C C . ILE B 1 90 ? 17.969 -1.586 4.699 1 98.62 90 ILE B C 1
ATOM 2881 O O . ILE B 1 90 ? 18.438 -0.475 4.457 1 98.62 90 ILE B O 1
ATOM 2885 N N . ALA B 1 91 ? 16.766 -1.969 4.227 1 98.38 91 ALA B N 1
ATOM 2886 C CA . ALA B 1 91 ? 15.938 -1.072 3.416 1 98.38 91 ALA B CA 1
ATOM 2887 C C . ALA B 1 91 ? 15.531 0.162 4.215 1 98.38 91 ALA B C 1
ATOM 2889 O O . ALA B 1 91 ? 15.516 1.275 3.684 1 98.38 91 ALA B O 1
ATOM 2890 N N . ALA B 1 92 ? 15.188 -0.077 5.488 1 98.06 92 ALA B N 1
ATOM 2891 C CA . ALA B 1 92 ? 14.797 1.036 6.355 1 98.06 92 ALA B CA 1
ATOM 2892 C C . ALA B 1 92 ? 15.961 2.012 6.543 1 98.06 92 ALA B C 1
ATOM 2894 O O . ALA B 1 92 ? 15.781 3.225 6.418 1 98.06 92 ALA B O 1
ATOM 2895 N N . ILE B 1 93 ? 17.125 1.513 6.793 1 98.31 93 ILE B N 1
ATOM 2896 C CA . ILE B 1 93 ? 18.297 2.346 7.004 1 98.31 93 ILE B CA 1
ATOM 2897 C C . ILE B 1 93 ? 18.672 3.053 5.703 1 98.31 93 ILE B C 1
ATOM 2899 O O . ILE B 1 93 ? 18.922 4.262 5.695 1 98.31 93 ILE B O 1
ATOM 2903 N N . GLY B 1 94 ? 18.734 2.307 4.625 1 98.12 94 GLY B N 1
ATOM 2904 C CA . GLY B 1 94 ? 19.047 2.893 3.332 1 98.12 94 GLY B CA 1
ATOM 2905 C C . GLY B 1 94 ? 18.078 3.986 2.92 1 98.12 94 GLY B C 1
ATOM 2906 O O . GLY B 1 94 ? 18.5 5.055 2.471 1 98.12 94 GLY B O 1
ATOM 2907 N N . SER B 1 95 ? 16.781 3.711 3.043 1 97.88 95 SER B N 1
ATOM 2908 C CA . SER B 1 95 ? 15.766 4.699 2.693 1 97.88 95 SER B CA 1
ATOM 2909 C C . SER B 1 95 ? 15.844 5.914 3.609 1 97.88 95 SER B C 1
ATOM 2911 O O . SER B 1 95 ? 15.562 7.039 3.182 1 97.88 95 SER B O 1
ATOM 2913 N N . ALA B 1 96 ? 16.188 5.641 4.891 1 97.69 96 ALA B N 1
ATOM 2914 C CA . ALA B 1 96 ? 16.297 6.754 5.832 1 97.69 96 ALA B CA 1
ATOM 2915 C C . ALA B 1 96 ? 17.438 7.688 5.43 1 97.69 96 ALA B C 1
ATOM 2917 O O . ALA B 1 96 ? 17.281 8.914 5.449 1 97.69 96 ALA B O 1
ATOM 2918 N N . VAL B 1 97 ? 18.578 7.148 5.09 1 96.31 97 VAL B N 1
ATOM 2919 C CA . VAL B 1 97 ? 19.75 7.941 4.723 1 96.31 97 VAL B CA 1
ATOM 2920 C C . VAL B 1 97 ? 19.469 8.703 3.432 1 96.31 97 VAL B C 1
ATOM 2922 O O . VAL B 1 97 ? 19.578 9.938 3.393 1 96.31 97 VAL B O 1
ATOM 2925 N N . ILE B 1 98 ? 18.984 8.023 2.426 1 95.75 98 ILE B N 1
ATOM 2926 C CA . ILE B 1 98 ? 18.766 8.625 1.111 1 95.75 98 ILE B CA 1
ATOM 2927 C C . ILE B 1 98 ? 17.547 9.547 1.153 1 95.75 98 ILE B C 1
ATOM 2929 O O . ILE B 1 98 ? 17.594 10.656 0.63 1 95.75 98 ILE B O 1
ATOM 2933 N N . GLY B 1 99 ? 16.5 9.055 1.774 1 95.12 99 GLY B N 1
ATOM 2934 C CA . GLY B 1 99 ? 15.258 9.805 1.824 1 95.12 99 GLY B CA 1
ATOM 2935 C C . GLY B 1 99 ? 15.367 11.078 2.643 1 95.12 99 GLY B C 1
ATOM 2936 O O . GLY B 1 99 ? 14.797 12.109 2.273 1 95.12 99 GLY B O 1
ATOM 2937 N N . THR B 1 100 ? 16.062 10.992 3.742 1 93.69 100 THR B N 1
ATOM 2938 C CA . THR B 1 100 ? 16.25 12.18 4.566 1 93.69 100 THR B CA 1
ATOM 2939 C C . THR B 1 100 ? 17.062 13.234 3.818 1 93.69 100 THR B C 1
ATOM 2941 O O . THR B 1 100 ? 16.703 14.414 3.824 1 93.69 100 THR B O 1
ATOM 2944 N N . ALA B 1 101 ? 18.141 12.812 3.182 1 90.69 101 ALA B N 1
ATOM 2945 C CA . ALA B 1 101 ? 18.922 13.742 2.383 1 90.69 101 ALA B CA 1
ATOM 2946 C C . ALA B 1 101 ? 18.078 14.391 1.294 1 90.69 101 ALA B C 1
ATOM 2948 O O . ALA B 1 101 ? 18.156 15.609 1.08 1 90.69 101 ALA B O 1
ATOM 2949 N N . ALA B 1 102 ? 17.25 13.602 0.664 1 90.75 102 ALA B N 1
ATOM 2950 C CA . ALA B 1 102 ? 16.391 14.117 -0.401 1 90.75 102 ALA B CA 1
ATOM 2951 C C . ALA B 1 102 ? 15.352 15.102 0.148 1 90.75 102 ALA B C 1
ATOM 2953 O O . ALA B 1 102 ? 15.094 16.141 -0.459 1 90.75 102 ALA B O 1
ATOM 2954 N N . ALA B 1 103 ? 14.797 14.734 1.267 1 90.81 103 ALA B N 1
ATOM 2955 C CA . ALA B 1 103 ? 13.797 15.594 1.889 1 90.81 103 ALA B CA 1
ATOM 2956 C C . ALA B 1 103 ? 14.398 16.938 2.281 1 90.81 103 ALA B C 1
ATOM 2958 O O . ALA B 1 103 ? 13.766 17.984 2.111 1 90.81 103 ALA B O 1
ATOM 2959 N N . ILE B 1 104 ? 15.586 16.922 2.785 1 86.69 104 ILE B N 1
ATOM 2960 C CA . ILE B 1 104 ? 16.281 18.156 3.162 1 86.69 104 ILE B CA 1
ATOM 2961 C C . ILE B 1 104 ? 16.531 19.016 1.92 1 86.69 104 ILE B C 1
ATOM 2963 O O . ILE B 1 104 ? 16.312 20.219 1.943 1 86.69 104 ILE B O 1
ATOM 2967 N N . GLY B 1 105 ? 17.016 18.328 0.892 1 84.56 105 GLY B N 1
ATOM 2968 C CA . GLY B 1 105 ? 17.219 19.047 -0.356 1 84.56 105 GLY B CA 1
ATOM 2969 C C . GLY B 1 105 ? 15.938 19.656 -0.905 1 84.56 105 GLY B C 1
ATOM 2970 O O . GLY B 1 105 ? 15.938 20.781 -1.39 1 84.56 105 GLY B O 1
ATOM 2971 N N . MET B 1 106 ? 14.93 19.016 -0.782 1 84.44 106 MET B N 1
ATOM 2972 C CA . MET B 1 106 ? 13.633 19.422 -1.319 1 84.44 106 MET B CA 1
ATOM 2973 C C . MET B 1 106 ? 13.047 20.562 -0.499 1 84.44 106 MET B C 1
ATOM 2975 O O . MET B 1 106 ? 12.508 21.531 -1.058 1 84.44 106 MET B O 1
ATOM 2979 N N . VAL B 1 107 ? 13.188 20.484 0.805 1 85.38 107 VAL B N 1
ATOM 2980 C CA . VAL B 1 107 ? 12.484 21.391 1.696 1 85.38 107 VAL B CA 1
ATOM 2981 C C . VAL B 1 107 ? 13.367 22.594 2.008 1 85.38 107 VAL B C 1
ATOM 2983 O O . VAL B 1 107 ? 12.875 23.719 2.146 1 85.38 107 VAL B O 1
ATOM 2986 N N . ARG B 1 108 ? 14.641 22.406 2.162 1 80.69 108 ARG B N 1
ATOM 2987 C CA . ARG B 1 108 ? 15.508 23.469 2.654 1 80.69 108 ARG B CA 1
ATOM 2988 C C . ARG B 1 108 ? 16.281 24.125 1.508 1 80.69 108 ARG B C 1
ATOM 2990 O O . ARG B 1 108 ? 16.781 25.234 1.647 1 80.69 108 ARG B O 1
ATOM 2997 N N . ASN B 1 109 ? 16.438 23.328 0.574 1 73.31 109 ASN B N 1
ATOM 2998 C CA . ASN B 1 109 ? 17.359 23.906 -0.403 1 73.31 109 ASN B CA 1
ATOM 2999 C C . ASN B 1 109 ? 16.625 24.453 -1.621 1 73.31 109 ASN B C 1
ATOM 3001 O O . ASN B 1 109 ? 15.688 23.812 -2.121 1 73.31 109 ASN B O 1
ATOM 3005 N N . GLU B 1 110 ? 16.938 25.562 -1.858 1 62.66 110 GLU B N 1
ATOM 3006 C CA . GLU B 1 110 ? 16.438 26.266 -3.037 1 62.66 110 GLU B CA 1
ATOM 3007 C C . GLU B 1 110 ? 16.812 25.531 -4.32 1 62.66 110 GLU B C 1
ATOM 3009 O O . GLU B 1 110 ? 16.109 25.641 -5.332 1 62.66 110 GLU B O 1
ATOM 3014 N N . TYR B 1 111 ? 17.812 24.766 -4.199 1 55.53 111 TYR B N 1
ATOM 3015 C CA . TYR B 1 111 ? 18.406 24.203 -5.41 1 55.53 111 TYR B CA 1
ATOM 3016 C C . TYR B 1 111 ? 17.531 23.078 -5.965 1 55.53 111 TYR B C 1
ATOM 3018 O O . TYR B 1 111 ? 17.453 22.891 -7.18 1 55.53 111 TYR B O 1
ATOM 3026 N N . ALA B 1 112 ? 16.984 22.359 -5.016 1 58.53 112 ALA B N 1
ATOM 3027 C CA . ALA B 1 112 ? 16.125 21.359 -5.621 1 58.53 112 ALA B CA 1
ATOM 3028 C C . ALA B 1 112 ? 14.969 22 -6.371 1 58.53 112 ALA B C 1
ATOM 3030 O O . ALA B 1 112 ? 14.367 21.391 -7.262 1 58.53 112 ALA B O 1
ATOM 3031 N N . ARG B 1 113 ? 14.93 23.281 -6.082 1 64.88 113 ARG B N 1
ATOM 3032 C CA . ARG B 1 113 ? 13.836 24.047 -6.672 1 64.88 113 ARG B CA 1
ATOM 3033 C C . ARG B 1 113 ? 14.234 24.609 -8.031 1 64.88 113 ARG B C 1
ATOM 3035 O O . ARG B 1 113 ? 13.422 25.25 -8.711 1 64.88 113 ARG B O 1
ATOM 3042 N N . TRP B 1 114 ? 15.57 24.375 -8.328 1 65.06 114 TRP B N 1
ATOM 3043 C CA . TRP B 1 114 ? 16.016 24.797 -9.656 1 65.06 114 TRP B CA 1
ATOM 3044 C C . TRP B 1 114 ? 15.32 23.984 -10.742 1 65.06 114 TRP B C 1
ATOM 3046 O O . TRP B 1 114 ? 15.125 24.469 -11.859 1 65.06 114 TRP B O 1
ATOM 3056 N N . LEU B 1 115 ? 15.031 22.703 -10.43 1 67.25 115 LEU B N 1
ATOM 3057 C CA . LE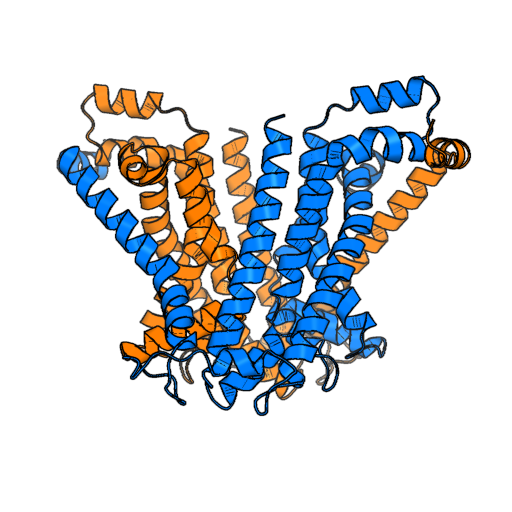U B 1 115 ? 14.398 21.859 -11.43 1 67.25 115 LEU B CA 1
ATOM 3058 C C . LEU B 1 115 ? 12.891 22.047 -11.43 1 67.25 115 LEU B C 1
ATOM 3060 O O . LEU B 1 115 ? 12.281 22.234 -12.492 1 67.25 115 LEU B O 1
ATOM 3064 N N . PHE B 1 116 ? 12.383 21.984 -10.219 1 75.44 116 PHE B N 1
ATOM 3065 C CA . PHE B 1 116 ? 10.93 22.094 -10.109 1 75.44 116 PHE B CA 1
ATOM 3066 C C . PHE B 1 116 ? 10.539 22.797 -8.82 1 75.44 116 PHE B C 1
ATOM 3068 O O . PHE B 1 116 ? 11.344 22.906 -7.895 1 75.44 116 PHE B O 1
ATOM 3075 N N . ASP B 1 117 ? 9.461 23.375 -8.82 1 79.19 117 ASP B N 1
ATOM 3076 C CA . ASP B 1 117 ? 8.93 23.922 -7.582 1 79.19 117 ASP B CA 1
ATOM 3077 C C . ASP B 1 117 ? 8.633 22.828 -6.57 1 79.19 117 ASP B C 1
ATOM 3079 O O . ASP B 1 117 ? 8.633 21.641 -6.918 1 79.19 117 ASP B O 1
ATOM 3083 N N . VAL B 1 118 ? 8.492 23.219 -5.309 1 77.31 118 VAL B N 1
ATOM 3084 C CA . VAL B 1 118 ? 8.328 22.297 -4.188 1 77.31 118 VAL B CA 1
ATOM 3085 C C . VAL B 1 118 ? 7.125 21.391 -4.43 1 77.31 118 VAL B C 1
ATOM 3087 O O . VAL B 1 118 ? 7.184 20.188 -4.18 1 77.31 118 VAL B O 1
ATOM 3090 N N . ASP B 1 119 ? 6.098 21.922 -4.973 1 78.5 119 ASP B N 1
ATOM 3091 C CA . ASP B 1 119 ? 4.879 21.156 -5.219 1 78.5 119 ASP B CA 1
ATOM 3092 C C . ASP B 1 119 ? 5.105 20.094 -6.293 1 78.5 119 ASP B C 1
ATOM 3094 O O . ASP B 1 119 ? 4.633 18.953 -6.16 1 78.5 119 ASP B O 1
ATOM 3098 N N . THR B 1 120 ? 5.785 20.531 -7.293 1 81.81 120 THR B N 1
ATOM 3099 C CA . THR B 1 120 ? 6.102 19.594 -8.367 1 81.81 120 THR B CA 1
ATOM 3100 C C . THR B 1 120 ? 7.02 18.484 -7.863 1 81.81 120 THR B C 1
ATOM 3102 O O . THR B 1 120 ? 6.828 17.312 -8.195 1 81.81 120 THR B O 1
ATOM 3105 N N . LEU B 1 121 ? 7.969 18.859 -7.023 1 81.38 121 LEU B N 1
ATOM 3106 C CA . LEU B 1 121 ? 8.883 17.859 -6.477 1 81.38 121 LEU B CA 1
ATOM 3107 C C . LEU B 1 121 ? 8.141 16.875 -5.586 1 81.38 121 LEU B C 1
ATOM 3109 O O . LEU B 1 121 ? 8.383 15.672 -5.656 1 81.38 121 LEU B O 1
ATOM 3113 N N . ASN B 1 122 ? 7.254 17.375 -4.801 1 79.56 122 ASN B N 1
ATOM 3114 C CA . ASN B 1 122 ? 6.434 16.5 -3.967 1 79.56 122 ASN B CA 1
ATOM 3115 C C . ASN B 1 122 ? 5.637 15.508 -4.805 1 79.56 122 ASN B C 1
ATOM 3117 O O . ASN B 1 122 ? 5.629 14.312 -4.512 1 79.56 122 ASN B O 1
ATOM 3121 N N . THR B 1 123 ? 5.086 16 -5.844 1 80.12 123 THR B N 1
ATOM 3122 C CA . THR B 1 123 ? 4.293 15.164 -6.73 1 80.12 123 THR B CA 1
ATOM 3123 C C . THR B 1 123 ? 5.172 14.109 -7.402 1 80.12 123 THR B C 1
ATOM 3125 O O . THR B 1 123 ? 4.781 12.945 -7.496 1 80.12 123 THR B O 1
ATOM 3128 N N . LEU B 1 124 ? 6.332 14.484 -7.793 1 84.12 124 LEU B N 1
ATOM 3129 C CA . LEU B 1 124 ? 7.238 13.578 -8.492 1 84.12 124 LEU B CA 1
ATOM 3130 C C . LEU B 1 124 ? 7.734 12.477 -7.555 1 84.12 124 LEU B C 1
ATOM 3132 O O . LEU B 1 124 ? 7.957 11.344 -7.984 1 84.12 124 LEU B O 1
ATOM 3136 N N . PHE B 1 125 ? 7.848 12.789 -6.309 1 84.19 125 PHE B N 1
ATOM 3137 C CA . PHE B 1 125 ? 8.336 11.789 -5.363 1 84.19 125 PHE B CA 1
ATOM 3138 C C . PHE B 1 125 ? 7.215 10.836 -4.969 1 84.19 125 PHE B C 1
ATOM 3140 O O . PHE B 1 125 ? 7.473 9.672 -4.633 1 84.19 125 PHE B O 1
ATOM 3147 N N . ILE B 1 126 ? 5.957 11.258 -5.09 1 81.19 126 ILE B N 1
ATOM 3148 C CA . ILE B 1 126 ? 4.812 10.445 -4.695 1 81.19 126 ILE B CA 1
ATOM 3149 C C . ILE B 1 126 ? 4.359 9.586 -5.875 1 81.19 126 ILE B C 1
ATOM 3151 O O . ILE B 1 126 ? 3.852 8.477 -5.684 1 81.19 126 ILE B O 1
ATOM 3155 N N . THR B 1 127 ? 4.645 10 -7.094 1 83.75 127 THR B N 1
ATOM 3156 C CA . THR B 1 127 ? 4.141 9.391 -8.32 1 83.75 127 THR B CA 1
ATOM 3157 C C . THR B 1 127 ? 4.562 7.926 -8.406 1 83.75 127 THR B C 1
ATOM 3159 O O . THR B 1 127 ? 3.75 7.062 -8.75 1 83.75 127 THR B O 1
ATOM 3162 N N . PRO B 1 128 ? 5.77 7.508 -8.078 1 84.56 128 PRO B N 1
ATOM 3163 C CA . PRO B 1 128 ? 6.16 6.098 -8.18 1 84.56 128 PRO B CA 1
ATOM 3164 C C . PRO B 1 128 ? 5.305 5.188 -7.305 1 84.56 128 PRO B C 1
ATOM 3166 O O . PRO B 1 128 ? 5.121 4.008 -7.625 1 84.56 128 PRO B O 1
ATOM 3169 N N . MET B 1 129 ? 4.785 5.746 -6.238 1 82.31 129 MET B N 1
ATOM 3170 C CA . MET B 1 129 ? 3.953 4.957 -5.332 1 82.31 129 MET B CA 1
ATOM 3171 C C . MET B 1 129 ? 2.623 4.602 -5.988 1 82.31 129 MET B C 1
ATOM 3173 O O . MET B 1 129 ? 1.928 3.689 -5.535 1 82.31 129 MET B O 1
ATOM 3177 N N . MET B 1 130 ? 2.354 5.297 -7.082 1 81.81 130 MET B N 1
ATOM 3178 C CA . MET B 1 130 ? 1.066 5.113 -7.742 1 81.81 130 MET B CA 1
ATOM 3179 C C . MET B 1 130 ? 1.17 4.074 -8.852 1 81.81 130 MET B C 1
ATOM 3181 O O . MET B 1 130 ? 0.162 3.703 -9.461 1 81.81 130 MET B O 1
ATOM 3185 N N . VAL B 1 131 ? 2.35 3.658 -9.109 1 87.38 131 VAL B N 1
ATOM 3186 C CA . VAL B 1 131 ? 2.551 2.617 -10.117 1 87.38 131 VAL B CA 1
ATOM 3187 C C . VAL B 1 131 ? 2.125 1.265 -9.547 1 87.38 131 VAL B C 1
ATOM 3189 O O . VAL B 1 131 ? 2.469 0.924 -8.414 1 87.38 131 VAL B O 1
ATOM 3192 N N . PRO B 1 132 ? 1.383 0.517 -10.328 1 87.75 132 PRO B N 1
ATOM 3193 C CA . PRO B 1 132 ? 0.995 -0.813 -9.852 1 87.75 132 PRO B CA 1
ATOM 3194 C C . PRO B 1 132 ? 2.195 -1.679 -9.477 1 87.75 132 PRO B C 1
ATOM 3196 O O . PRO B 1 132 ? 3.201 -1.69 -10.188 1 87.75 132 PRO B O 1
ATOM 3199 N N . TRP B 1 133 ? 2.039 -2.303 -8.445 1 92.56 133 TRP B N 1
ATOM 3200 C CA . TRP B 1 133 ? 3.16 -3.029 -7.855 1 92.56 133 TRP B CA 1
ATOM 3201 C C . TRP B 1 133 ? 3.615 -4.16 -8.766 1 92.56 133 TRP B C 1
ATOM 3203 O O . TRP B 1 133 ? 4.809 -4.461 -8.844 1 92.56 133 TRP B O 1
ATOM 3213 N N . VAL B 1 134 ? 2.652 -4.812 -9.453 1 91.25 134 VAL B N 1
ATOM 3214 C CA . VAL B 1 134 ? 3.012 -5.887 -10.375 1 91.25 134 VAL B CA 1
ATOM 3215 C C . VAL B 1 134 ? 3.895 -5.34 -11.492 1 91.25 134 VAL B C 1
ATOM 3217 O O . VAL B 1 134 ? 4.883 -5.969 -11.875 1 91.25 134 VAL B O 1
ATOM 3220 N N . VAL B 1 135 ? 3.555 -4.18 -11.969 1 88.44 135 VAL B N 1
ATOM 3221 C CA . VAL B 1 135 ? 4.305 -3.564 -13.055 1 88.44 135 VAL B CA 1
ATOM 3222 C C . VAL B 1 135 ? 5.699 -3.176 -12.57 1 88.44 135 VAL B C 1
ATOM 3224 O O . VAL B 1 135 ? 6.695 -3.42 -13.258 1 88.44 135 VAL B O 1
ATOM 3227 N N . THR B 1 136 ? 5.762 -2.584 -11.391 1 92.25 136 THR B N 1
ATOM 3228 C CA . THR B 1 136 ? 7.059 -2.225 -10.828 1 92.25 136 THR B CA 1
ATOM 3229 C C . THR B 1 136 ? 7.926 -3.467 -10.625 1 92.25 136 THR B C 1
ATOM 3231 O O . THR B 1 136 ? 9.125 -3.443 -10.898 1 92.25 136 THR B O 1
ATOM 3234 N N . GLY B 1 137 ? 7.293 -4.508 -10.109 1 92.88 137 GLY B N 1
ATOM 3235 C CA . GLY B 1 137 ? 8.031 -5.75 -9.938 1 92.88 137 GLY B CA 1
ATOM 3236 C C . GLY B 1 137 ? 8.656 -6.258 -11.219 1 92.88 137 GLY B C 1
ATOM 3237 O O . GLY B 1 137 ? 9.852 -6.578 -11.242 1 92.88 137 GLY B O 1
ATOM 3238 N N . ILE B 1 138 ? 7.918 -6.234 -12.242 1 88.19 138 ILE B N 1
ATOM 3239 C CA . ILE B 1 138 ? 8.375 -6.758 -13.531 1 88.19 138 ILE B CA 1
ATOM 3240 C C . ILE B 1 138 ? 9.398 -5.805 -14.141 1 88.19 138 ILE B C 1
ATOM 3242 O O . ILE B 1 138 ? 10.406 -6.242 -14.703 1 88.19 138 ILE B O 1
ATOM 3246 N N . ALA B 1 139 ? 9.109 -4.527 -14.047 1 89.31 139 ALA B N 1
ATOM 3247 C CA . ALA B 1 139 ? 9.992 -3.516 -14.617 1 89.31 139 ALA B CA 1
ATOM 3248 C C . ALA B 1 139 ? 11.383 -3.582 -13.984 1 89.31 139 ALA B C 1
ATOM 3250 O O . ALA B 1 139 ? 12.391 -3.549 -14.688 1 89.31 139 ALA B O 1
ATOM 3251 N N . VAL B 1 140 ? 11.438 -3.707 -12.742 1 93.75 140 VAL B N 1
ATOM 3252 C CA . VAL B 1 140 ? 12.703 -3.748 -12.023 1 93.75 140 VAL B CA 1
ATOM 3253 C C . VAL B 1 140 ? 13.422 -5.062 -12.32 1 93.75 140 VAL B C 1
ATOM 3255 O O . VAL B 1 140 ? 14.648 -5.09 -12.461 1 93.75 140 VAL B O 1
ATOM 3258 N N . LEU B 1 141 ? 12.648 -6.137 -12.391 1 92 141 LEU B N 1
ATOM 3259 C CA . LEU B 1 141 ? 13.25 -7.414 -12.773 1 92 141 LEU B CA 1
ATOM 3260 C C . LEU B 1 141 ? 13.922 -7.312 -14.133 1 92 141 LEU B C 1
ATOM 3262 O O . LEU B 1 141 ? 15.023 -7.832 -14.328 1 92 141 LEU B O 1
ATOM 3266 N N . SER B 1 142 ? 13.227 -6.691 -15.07 1 87.31 142 SER B N 1
ATOM 3267 C CA . SER B 1 142 ? 13.797 -6.508 -16.406 1 87.31 142 SER B CA 1
ATOM 3268 C C . SER B 1 142 ? 15.125 -5.758 -16.344 1 87.31 142 SER B C 1
ATOM 3270 O O . SER B 1 142 ? 16.094 -6.141 -17 1 87.31 142 SER B O 1
ATOM 3272 N N . LEU B 1 143 ? 15.203 -4.746 -15.562 1 89.88 143 LEU B N 1
ATOM 3273 C CA . LEU B 1 143 ? 16.438 -3.982 -15.391 1 89.88 143 LEU B CA 1
ATOM 3274 C C . LEU B 1 143 ? 17.516 -4.84 -14.75 1 89.88 143 LEU B C 1
ATOM 3276 O O . LEU B 1 143 ? 18.672 -4.809 -15.172 1 89.88 143 LEU B O 1
ATOM 3280 N N . TYR B 1 144 ? 17.125 -5.578 -13.703 1 93.31 144 TYR B N 1
ATOM 3281 C CA . TYR B 1 144 ? 18.078 -6.441 -13.016 1 93.31 144 TYR B CA 1
ATOM 3282 C C . TYR B 1 144 ? 18.672 -7.477 -13.969 1 93.31 144 TYR B C 1
ATOM 3284 O O . TYR B 1 144 ? 19.844 -7.836 -13.859 1 93.31 144 TYR B O 1
ATOM 3292 N N . SER B 1 145 ? 17.797 -7.977 -14.828 1 89.31 145 SER B N 1
ATOM 3293 C CA . SER B 1 145 ? 18.266 -8.945 -15.82 1 89.31 145 SER B CA 1
ATOM 3294 C C . SER B 1 145 ? 19.25 -8.312 -16.797 1 89.31 145 SER B C 1
ATOM 3296 O O . SER B 1 145 ? 20.234 -8.945 -17.172 1 89.31 145 SER B O 1
ATOM 3298 N N . MET B 1 146 ? 19.031 -7.098 -17.188 1 85.88 146 MET B N 1
ATOM 3299 C CA . MET B 1 146 ? 19.891 -6.383 -18.125 1 85.88 146 MET B CA 1
ATOM 3300 C C . MET B 1 146 ? 21.281 -6.164 -17.531 1 85.88 146 MET B C 1
ATOM 3302 O O . MET B 1 146 ? 22.281 -6.203 -18.25 1 85.88 146 MET B O 1
ATOM 3306 N N . VAL B 1 147 ? 21.359 -5.965 -16.25 1 91.75 147 VAL B N 1
ATOM 3307 C CA . VAL B 1 147 ? 22.641 -5.672 -15.648 1 91.75 147 VAL B CA 1
ATOM 3308 C C . VAL B 1 147 ? 23.156 -6.902 -14.906 1 91.75 147 VAL B C 1
ATOM 3310 O O . VAL B 1 147 ? 24.109 -6.809 -14.125 1 91.75 147 VAL B O 1
ATOM 3313 N N . ASN B 1 148 ? 22.484 -8.109 -15.016 1 94.25 148 ASN B N 1
ATOM 3314 C CA . ASN B 1 148 ? 22.875 -9.438 -14.562 1 94.25 148 ASN B CA 1
ATOM 3315 C C . ASN B 1 148 ? 23 -9.492 -13.039 1 94.25 148 ASN B C 1
ATOM 3317 O O . ASN B 1 148 ? 23.984 -10.023 -12.516 1 94.25 148 ASN B O 1
ATOM 3321 N N . ILE B 1 149 ? 22.016 -8.891 -12.32 1 96.06 149 ILE B N 1
ATOM 3322 C CA . ILE B 1 149 ? 22.062 -8.984 -10.859 1 96.06 149 ILE B CA 1
ATOM 3323 C C . ILE B 1 149 ? 20.75 -9.594 -10.352 1 96.06 149 ILE B C 1
ATOM 3325 O O . ILE B 1 149 ? 20.5 -9.602 -9.141 1 96.06 149 ILE B O 1
ATOM 3329 N N . ALA B 1 150 ? 19.953 -10.117 -11.266 1 94.69 150 ALA B N 1
ATOM 3330 C CA . ALA B 1 150 ? 18.672 -10.695 -10.867 1 94.69 150 ALA B CA 1
ATOM 3331 C C . ALA B 1 150 ? 18.859 -11.844 -9.883 1 94.69 150 ALA B C 1
ATOM 3333 O O . ALA B 1 150 ? 19.75 -12.672 -10.055 1 94.69 150 ALA B O 1
ATOM 3334 N N . GLY B 1 151 ? 18.062 -11.828 -8.812 1 96.12 151 GLY B N 1
ATOM 3335 C CA . GLY B 1 151 ? 18.078 -12.93 -7.867 1 96.12 151 GLY B CA 1
ATOM 3336 C C . GLY B 1 151 ? 19.172 -12.82 -6.828 1 96.12 151 GLY B C 1
ATOM 3337 O O . GLY B 1 151 ? 19.391 -13.742 -6.043 1 96.12 151 GLY B O 1
ATOM 3338 N N . SER B 1 152 ? 19.875 -11.648 -6.824 1 97.56 152 SER B N 1
ATOM 3339 C CA . SER B 1 152 ? 20.953 -11.461 -5.867 1 97.56 152 SER B CA 1
ATOM 3340 C C . SER B 1 152 ? 20.484 -10.703 -4.633 1 97.56 152 SER B C 1
ATOM 3342 O O . SER B 1 152 ? 19.406 -10.094 -4.648 1 97.56 152 SER B O 1
ATOM 3344 N N . PHE B 1 153 ? 21.281 -10.82 -3.58 1 97.69 153 PHE B N 1
ATOM 3345 C CA . PHE B 1 153 ? 20.969 -10.109 -2.348 1 97.69 153 PHE B CA 1
ATOM 3346 C C . PHE B 1 153 ? 20.938 -8.602 -2.584 1 97.69 153 PHE B C 1
ATOM 3348 O O . PHE B 1 153 ? 20.062 -7.902 -2.072 1 97.69 153 PHE B O 1
ATOM 3355 N N . ILE B 1 154 ? 21.797 -8.102 -3.422 1 97.62 154 ILE B N 1
ATOM 3356 C CA . ILE B 1 154 ? 21.875 -6.672 -3.707 1 97.62 154 ILE B CA 1
ATOM 3357 C C . ILE B 1 154 ? 20.625 -6.227 -4.465 1 97.62 154 ILE B C 1
ATOM 3359 O O . ILE B 1 154 ? 20.109 -5.129 -4.234 1 97.62 154 ILE B O 1
ATOM 3363 N N . SER B 1 155 ? 20.141 -7.027 -5.43 1 97.38 155 SER B N 1
ATOM 3364 C CA . SER B 1 155 ? 18.938 -6.676 -6.168 1 97.38 155 SER B CA 1
ATOM 3365 C C . SER B 1 155 ? 17.734 -6.582 -5.242 1 97.38 155 SER B C 1
ATOM 3367 O O . SER B 1 155 ? 16.891 -5.691 -5.398 1 97.38 155 SER B O 1
ATOM 3369 N N . LEU B 1 156 ? 17.656 -7.496 -4.227 1 98 156 LEU B N 1
ATOM 3370 C CA . LEU B 1 156 ? 16.578 -7.441 -3.246 1 98 156 LEU B CA 1
ATOM 3371 C C . LEU B 1 156 ? 16.641 -6.156 -2.43 1 98 156 LEU B C 1
ATOM 3373 O O . LEU B 1 156 ? 15.633 -5.473 -2.25 1 98 156 LEU B O 1
ATOM 3377 N N . ILE B 1 157 ? 17.828 -5.852 -2.01 1 98.25 157 ILE B N 1
ATOM 3378 C CA . ILE B 1 157 ? 18.016 -4.668 -1.178 1 98.25 157 ILE B CA 1
ATOM 3379 C C . ILE B 1 157 ? 17.656 -3.414 -1.972 1 98.25 157 ILE B C 1
ATOM 3381 O O . ILE B 1 157 ? 16.922 -2.555 -1.486 1 98.25 157 ILE B O 1
ATOM 3385 N N . LEU B 1 158 ? 18.141 -3.307 -3.178 1 97.94 158 LEU B N 1
ATOM 3386 C CA . LEU B 1 158 ? 17.875 -2.137 -4.008 1 97.94 158 LEU B CA 1
ATOM 3387 C C . LEU B 1 158 ? 16.391 -2.002 -4.297 1 97.94 158 LEU B C 1
ATOM 3389 O O . LEU B 1 158 ? 15.844 -0.894 -4.281 1 97.94 158 LEU B O 1
ATOM 3393 N N . GLY B 1 159 ? 15.75 -3.137 -4.598 1 98 159 GLY B N 1
ATOM 3394 C CA . GLY B 1 159 ? 14.312 -3.119 -4.832 1 98 159 GLY B CA 1
ATOM 3395 C C . GLY B 1 159 ? 13.523 -2.635 -3.633 1 98 159 GLY B C 1
ATOM 3396 O O . GLY B 1 159 ? 12.602 -1.828 -3.777 1 98 159 GLY B O 1
ATOM 3397 N N . HIS B 1 160 ? 13.914 -3.084 -2.477 1 98.44 160 HIS B N 1
ATOM 3398 C CA . HIS B 1 160 ? 13.188 -2.715 -1.267 1 98.44 160 HIS B CA 1
ATOM 3399 C C . HIS B 1 160 ? 13.469 -1.269 -0.874 1 98.44 160 HIS B C 1
ATOM 3401 O O . HIS B 1 160 ? 12.586 -0.579 -0.356 1 98.44 160 HIS B O 1
ATOM 3407 N N . ILE B 1 161 ? 14.656 -0.793 -1.121 1 98.12 161 ILE B N 1
ATOM 3408 C CA . ILE B 1 161 ? 14.922 0.629 -0.929 1 98.12 161 ILE B CA 1
ATOM 3409 C C . ILE B 1 161 ? 14.062 1.446 -1.89 1 98.12 161 ILE B C 1
ATOM 3411 O O . ILE B 1 161 ? 13.484 2.469 -1.504 1 98.12 161 ILE B O 1
ATOM 3415 N N . LEU B 1 162 ? 13.945 0.983 -3.088 1 97 162 LEU B N 1
ATOM 3416 C CA . LEU B 1 162 ? 13.164 1.669 -4.113 1 97 162 LEU B CA 1
ATOM 3417 C C . LEU B 1 162 ? 11.719 1.848 -3.662 1 97 162 LEU B C 1
ATOM 3419 O O . LEU B 1 162 ? 11.148 2.934 -3.799 1 97 162 LEU B O 1
ATOM 3423 N N . ILE B 1 163 ? 11.156 0.81 -3.08 1 95.75 163 ILE B N 1
ATOM 3424 C CA . ILE B 1 163 ? 9.719 0.854 -2.809 1 95.75 163 ILE B CA 1
ATOM 3425 C C . ILE B 1 163 ? 9.469 1.585 -1.492 1 95.75 163 ILE B C 1
ATOM 3427 O O . ILE B 1 163 ? 8.359 2.061 -1.243 1 95.75 163 ILE B O 1
ATOM 3431 N N . THR B 1 164 ? 10.43 1.746 -0.626 1 96.88 164 THR B N 1
ATOM 3432 C CA . THR B 1 164 ? 10.234 2.381 0.672 1 96.88 164 THR B CA 1
ATOM 3433 C C . THR B 1 164 ? 10.672 3.844 0.629 1 96.88 164 THR B C 1
ATOM 3435 O O . THR B 1 164 ? 10.25 4.645 1.468 1 96.88 164 THR B O 1
ATOM 3438 N N . LEU B 1 165 ? 11.367 4.215 -0.343 1 96.5 165 LEU B N 1
ATOM 3439 C CA . LEU B 1 165 ? 12.023 5.516 -0.425 1 96.5 165 LEU B CA 1
ATOM 3440 C C . LEU B 1 165 ? 10.992 6.637 -0.497 1 96.5 165 LEU B C 1
ATOM 3442 O O . LEU B 1 165 ? 11.086 7.625 0.234 1 96.5 165 LEU B O 1
ATOM 3446 N N . PRO B 1 166 ? 10.016 6.547 -1.402 1 93.5 166 PRO B N 1
ATOM 3447 C CA . PRO B 1 166 ? 9.039 7.637 -1.474 1 93.5 166 PRO B CA 1
ATOM 3448 C C . PRO B 1 166 ? 8.336 7.895 -0.14 1 93.5 166 PRO B C 1
ATOM 3450 O O . PRO B 1 166 ? 8.109 9.047 0.23 1 93.5 166 PRO B O 1
ATOM 3453 N N . PHE B 1 167 ? 8.086 6.84 0.555 1 91.38 167 PHE B N 1
ATOM 3454 C CA . PHE B 1 167 ? 7.441 6.973 1.856 1 91.38 167 PHE B CA 1
ATOM 3455 C C . PHE B 1 167 ? 8.344 7.711 2.836 1 91.38 167 PHE B C 1
ATOM 3457 O O . PHE B 1 167 ? 7.891 8.609 3.545 1 91.38 167 PHE B O 1
ATOM 3464 N N . MET B 1 168 ? 9.539 7.32 2.875 1 94.88 168 MET B N 1
ATOM 3465 C CA . MET B 1 168 ? 10.508 7.961 3.756 1 94.88 168 MET B CA 1
ATOM 3466 C C . MET B 1 168 ? 10.625 9.453 3.451 1 94.88 168 MET B C 1
ATOM 3468 O O . MET B 1 168 ? 10.664 10.273 4.367 1 94.88 168 MET B O 1
ATOM 3472 N N . ILE B 1 169 ? 10.664 9.82 2.215 1 93.12 169 ILE B N 1
ATOM 3473 C CA . ILE B 1 169 ? 10.805 11.211 1.785 1 93.12 169 ILE B CA 1
ATOM 3474 C C . ILE B 1 169 ? 9.602 12.023 2.244 1 93.12 169 ILE B C 1
ATOM 3476 O O . ILE B 1 169 ? 9.75 13.109 2.814 1 93.12 169 ILE B O 1
ATOM 3480 N N . VAL B 1 170 ? 8.453 11.477 2.049 1 87.5 170 VAL B N 1
ATOM 3481 C CA . VAL B 1 170 ? 7.223 12.188 2.375 1 87.5 170 VAL B CA 1
ATOM 3482 C C . VAL B 1 170 ? 7.129 12.391 3.885 1 87.5 170 VAL B C 1
ATOM 3484 O O . VAL B 1 170 ? 6.773 13.477 4.352 1 87.5 170 VAL B O 1
ATOM 3487 N N . VAL B 1 171 ? 7.453 11.398 4.66 1 89.69 171 VAL B N 1
ATOM 3488 C CA . VAL B 1 171 ? 7.355 11.461 6.113 1 89.69 171 VAL B CA 1
ATOM 3489 C C . VAL B 1 171 ? 8.344 12.5 6.648 1 89.69 171 VAL B C 1
ATOM 3491 O O . VAL B 1 171 ? 7.977 13.352 7.461 1 89.69 171 VAL B O 1
ATOM 3494 N N . VAL B 1 172 ? 9.531 12.484 6.176 1 92.31 172 VAL B N 1
ATOM 3495 C CA . VAL B 1 172 ? 10.562 13.398 6.664 1 92.31 172 VAL B CA 1
ATOM 3496 C C . VAL B 1 172 ? 10.273 14.812 6.184 1 92.31 172 VAL B C 1
ATOM 3498 O O . VAL B 1 172 ? 10.445 15.781 6.934 1 92.31 172 VAL B O 1
ATOM 3501 N N . ALA B 1 173 ? 9.875 14.961 4.918 1 90.12 173 ALA B N 1
ATOM 3502 C CA . ALA B 1 173 ? 9.508 16.281 4.406 1 90.12 173 ALA B CA 1
ATOM 3503 C C . ALA B 1 173 ? 8.383 16.906 5.238 1 90.12 173 ALA B C 1
ATOM 3505 O O . ALA B 1 173 ? 8.414 18.094 5.547 1 90.12 173 ALA B O 1
ATOM 3506 N N . GLY B 1 174 ? 7.426 16.094 5.59 1 86.75 174 GLY B N 1
ATOM 3507 C CA . GLY B 1 174 ? 6.344 16.578 6.438 1 86.75 174 GLY B CA 1
ATOM 3508 C C . GLY B 1 174 ? 6.828 17.141 7.762 1 86.75 174 GLY B C 1
ATOM 3509 O O . GLY B 1 174 ? 6.293 18.125 8.25 1 86.75 174 GLY B O 1
ATOM 3510 N N . GLN B 1 175 ? 7.797 16.531 8.32 1 88.06 175 GLN B N 1
ATOM 3511 C CA . GLN B 1 175 ? 8.367 17.016 9.57 1 88.06 175 GLN B CA 1
ATOM 3512 C C . GLN B 1 175 ? 9.156 18.312 9.359 1 88.06 175 GLN B C 1
ATOM 3514 O O . GLN B 1 175 ? 9.102 19.219 10.188 1 88.06 175 GLN B O 1
ATOM 3519 N N . LEU B 1 176 ? 9.828 18.344 8.289 1 89.19 176 LEU B N 1
ATOM 3520 C CA . LEU B 1 176 ? 10.656 19.5 7.988 1 89.19 176 LEU B CA 1
ATOM 3521 C C . LEU B 1 176 ? 9.797 20.734 7.746 1 89.19 176 LEU B C 1
ATOM 3523 O O . LEU B 1 176 ? 10.164 21.844 8.141 1 89.19 176 LEU B O 1
ATOM 3527 N N . TYR B 1 177 ? 8.711 20.531 7.105 1 85.75 177 TYR B N 1
ATOM 3528 C CA . TYR B 1 177 ? 7.809 21.656 6.832 1 85.75 177 TYR B CA 1
ATOM 3529 C C . TYR B 1 177 ? 7.238 22.219 8.125 1 85.75 177 TYR B C 1
ATOM 3531 O O . TYR B 1 177 ? 6.957 23.422 8.211 1 85.75 177 TYR B O 1
ATOM 3539 N N . GLY B 1 178 ? 7.164 21.422 9.094 1 83.12 178 GLY B N 1
ATOM 3540 C CA . GLY B 1 178 ? 6.602 21.844 10.367 1 83.12 178 GLY B CA 1
ATOM 3541 C C . GLY B 1 178 ? 7.617 22.5 11.281 1 83.12 178 GLY B C 1
ATOM 3542 O O . GLY B 1 178 ? 7.25 23.078 12.305 1 83.12 178 GLY B O 1
ATOM 3543 N N . PHE B 1 179 ? 8.812 22.406 10.875 1 81.56 179 PHE B N 1
ATOM 3544 C CA . PHE B 1 179 ? 9.906 22.906 11.711 1 81.56 179 PHE B CA 1
ATOM 3545 C C . PHE B 1 179 ? 10.367 24.281 11.234 1 81.56 179 PHE B C 1
ATOM 3547 O O . PHE B 1 179 ? 10.578 24.484 10.039 1 81.56 179 PHE B O 1
ATOM 3554 N N . ASP B 1 180 ? 10.469 25.188 12.18 1 83.69 180 ASP B N 1
ATOM 3555 C CA . ASP B 1 180 ? 10.945 26.547 11.922 1 83.69 180 ASP B CA 1
ATOM 3556 C C . ASP B 1 180 ? 12.43 26.547 11.57 1 83.69 180 ASP B C 1
ATOM 3558 O O . ASP B 1 180 ? 13.25 26 12.305 1 83.69 180 ASP B O 1
ATOM 3562 N N . ARG B 1 181 ? 12.789 27.266 10.625 1 88.19 181 ARG B N 1
ATOM 3563 C CA . ARG B 1 181 ? 14.156 27.312 10.117 1 88.19 181 ARG B CA 1
ATOM 3564 C C . ARG B 1 181 ? 15.016 28.266 10.953 1 88.19 181 ARG B C 1
ATOM 3566 O O . ARG B 1 181 ? 16.234 28.344 10.75 1 88.19 181 ARG B O 1
ATOM 3573 N N . SER B 1 182 ? 14.445 28.875 11.867 1 90.62 182 SER B N 1
ATOM 3574 C CA . SER B 1 182 ? 15.133 29.891 12.648 1 90.62 182 SER B CA 1
ATOM 3575 C C . SER B 1 182 ? 16.312 29.297 13.414 1 90.62 182 SER B C 1
ATOM 3577 O O . SER B 1 182 ? 17.359 29.938 13.531 1 90.62 182 SER B O 1
ATOM 3579 N N . LEU B 1 183 ? 16.188 28.078 13.883 1 91 183 LEU B N 1
ATOM 3580 C CA . LEU B 1 183 ? 17.266 27.438 14.641 1 91 183 LEU B CA 1
ATOM 3581 C C . LEU B 1 183 ? 18.438 27.078 13.734 1 91 183 LEU B C 1
ATOM 3583 O O . LEU B 1 183 ? 19.594 27.188 14.133 1 91 183 LEU B O 1
ATOM 3587 N N . GLU B 1 184 ? 18.047 26.641 12.602 1 90.25 184 GLU B N 1
ATOM 3588 C CA . GLU B 1 184 ? 19.109 26.344 11.633 1 90.25 184 GLU B CA 1
ATOM 3589 C C . GLU B 1 184 ? 19.844 27.609 11.219 1 90.25 184 GLU B C 1
ATOM 3591 O O . GLU B 1 184 ? 21.078 27.609 11.125 1 90.25 184 GLU B O 1
ATOM 3596 N N . ASP B 1 185 ? 19.109 28.656 11.023 1 90.62 185 ASP B N 1
ATOM 3597 C CA . ASP B 1 185 ? 19.688 29.953 10.672 1 90.62 185 ASP B CA 1
ATOM 3598 C C . ASP B 1 185 ? 20.578 30.484 11.797 1 90.62 185 ASP B C 1
ATOM 3600 O O . ASP B 1 185 ? 21.656 31.031 11.531 1 90.62 185 ASP B O 1
ATOM 3604 N N . ALA B 1 186 ? 20.125 30.297 12.938 1 92.94 186 ALA B N 1
ATOM 3605 C CA . ALA B 1 186 ? 20.891 30.719 14.094 1 92.94 186 ALA B CA 1
ATOM 3606 C C . ALA B 1 186 ? 22.219 29.969 14.172 1 92.94 186 ALA B C 1
ATOM 3608 O O . ALA B 1 186 ? 23.266 30.562 14.445 1 92.94 186 ALA B O 1
ATOM 3609 N N . ALA B 1 187 ? 22.141 28.688 13.961 1 90.69 187 ALA B N 1
ATOM 3610 C CA . ALA B 1 187 ? 23.359 27.891 13.992 1 90.69 187 ALA B CA 1
ATOM 3611 C C . ALA B 1 187 ? 24.344 28.344 12.914 1 90.69 187 ALA B C 1
ATOM 3613 O O . ALA B 1 187 ? 25.547 28.438 13.156 1 90.69 187 ALA B O 1
ATOM 3614 N N . ARG B 1 188 ? 23.797 28.688 11.789 1 87.44 188 ARG B N 1
ATOM 3615 C CA . ARG B 1 188 ? 24.641 29.156 10.695 1 87.44 188 ARG B CA 1
ATOM 3616 C C . ARG B 1 188 ? 25.234 30.531 11 1 87.44 188 ARG B C 1
ATOM 3618 O O . ARG B 1 188 ? 26.391 30.797 10.656 1 87.44 188 ARG B O 1
ATOM 3625 N N . ASN B 1 189 ? 24.438 31.281 11.57 1 92.19 189 ASN B N 1
ATOM 3626 C CA . ASN B 1 189 ? 24.922 32.594 11.969 1 92.19 189 ASN B CA 1
ATOM 3627 C C . ASN B 1 189 ? 26.031 32.5 13.008 1 92.19 189 ASN B C 1
ATOM 3629 O O . ASN B 1 189 ? 26.906 33.375 13.062 1 92.19 189 ASN B O 1
ATOM 3633 N N . LEU B 1 190 ? 26.031 31.5 13.758 1 92 190 LEU B N 1
ATOM 3634 C CA . LEU B 1 190 ? 27.047 31.281 14.773 1 92 190 LEU B CA 1
ATOM 3635 C C . LEU B 1 190 ? 28.266 30.562 14.18 1 92 190 LEU B C 1
ATOM 3637 O O . LEU B 1 190 ? 29.219 30.25 14.906 1 92 190 LEU B O 1
ATOM 3641 N N . GLY B 1 191 ? 28.172 30.297 12.883 1 88.31 191 GLY B N 1
ATOM 3642 C CA . GLY B 1 191 ? 29.344 29.797 12.188 1 88.31 191 GLY B CA 1
ATOM 3643 C C . GLY B 1 191 ? 29.281 28.312 11.883 1 88.31 191 GLY B C 1
ATOM 3644 O O . GLY B 1 191 ? 30.234 27.75 11.352 1 88.31 191 GLY B O 1
ATOM 3645 N N . ALA B 1 192 ? 28.188 27.719 12.242 1 88 192 ALA B N 1
ATOM 3646 C CA . ALA B 1 192 ? 28.062 26.281 11.945 1 88 192 ALA B CA 1
ATOM 3647 C C . ALA B 1 192 ? 27.891 26.047 10.445 1 88 192 ALA B C 1
ATOM 3649 O O . ALA B 1 192 ? 27.062 26.688 9.805 1 88 192 ALA B O 1
ATOM 3650 N N . GLY B 1 193 ? 28.688 25.125 9.891 1 85.31 193 GLY B N 1
ATOM 3651 C CA . GLY B 1 193 ? 28.531 24.719 8.5 1 85.31 193 GLY B CA 1
ATOM 3652 C C . GLY B 1 193 ? 27.281 23.875 8.258 1 85.31 193 GLY B C 1
ATOM 3653 O O . GLY B 1 193 ? 26.562 23.562 9.195 1 85.31 193 GLY B O 1
ATOM 3654 N N . PRO B 1 194 ? 26.984 23.594 7.043 1 82.19 194 PRO B N 1
ATOM 3655 C CA . PRO B 1 194 ? 25.766 22.859 6.707 1 82.19 194 PRO B CA 1
ATOM 3656 C C . PRO B 1 194 ? 25.703 21.469 7.355 1 82.19 194 PRO B C 1
ATOM 3658 O O . PRO B 1 194 ? 24.656 21.062 7.84 1 82.19 194 PRO B O 1
ATOM 3661 N N . LEU B 1 195 ? 26.75 20.766 7.32 1 84.06 195 LEU B N 1
ATOM 3662 C CA . LEU B 1 195 ? 26.766 19.422 7.887 1 84.06 195 LEU B CA 1
ATOM 3663 C C . LEU B 1 195 ? 26.641 19.469 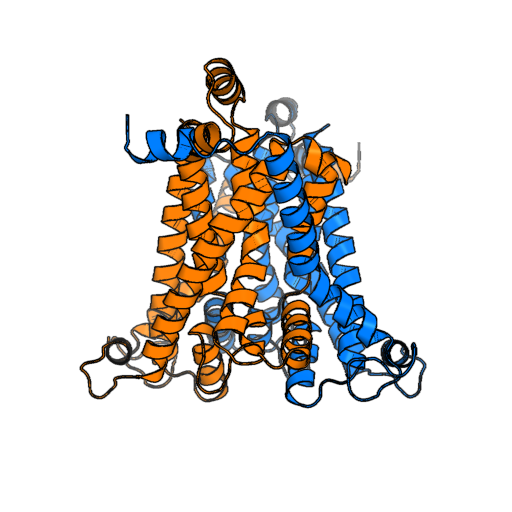9.406 1 84.06 195 LEU B C 1
ATOM 3665 O O . LEU B 1 195 ? 25.969 18.625 10 1 84.06 195 LEU B O 1
ATOM 3669 N N . ARG B 1 196 ? 27.312 20.469 10.008 1 87.62 196 ARG B N 1
ATOM 3670 C CA . ARG B 1 196 ? 27.203 20.641 11.453 1 87.62 196 ARG B CA 1
ATOM 3671 C C . ARG B 1 196 ? 25.797 21.062 11.852 1 87.62 196 ARG B C 1
ATOM 3673 O O . ARG B 1 196 ? 25.25 20.562 12.844 1 87.62 196 ARG B O 1
ATOM 3680 N N . THR B 1 197 ? 25.25 21.953 11.055 1 88.56 197 THR B N 1
ATOM 3681 C CA . THR B 1 197 ? 23.875 22.391 11.305 1 88.56 197 THR B CA 1
ATOM 3682 C C . THR B 1 197 ? 22.906 21.219 11.18 1 88.56 197 THR B C 1
ATOM 3684 O O . THR B 1 197 ? 22 21.078 12 1 88.56 197 THR B O 1
ATOM 3687 N N . PHE B 1 198 ? 23.156 20.312 10.234 1 88.38 198 PHE B N 1
ATOM 3688 C CA . PHE B 1 198 ? 22.297 19.156 10.039 1 88.38 198 PHE B CA 1
ATOM 3689 C C . PHE B 1 198 ? 22.359 18.219 11.234 1 88.38 198 PHE B C 1
ATOM 3691 O O . PHE B 1 198 ? 21.328 17.828 11.789 1 88.38 198 PHE B O 1
ATOM 3698 N N . TYR B 1 199 ? 23.516 17.922 11.664 1 89.5 199 TYR B N 1
ATOM 3699 C CA . TYR B 1 199 ? 23.703 16.891 12.68 1 89.5 199 TYR B CA 1
ATOM 3700 C C . TYR B 1 199 ? 23.344 17.406 14.062 1 89.5 199 TYR B C 1
ATOM 3702 O O . TYR B 1 199 ? 22.797 16.672 14.891 1 89.5 199 TYR B O 1
ATOM 3710 N N . GLU B 1 200 ? 23.5 18.75 14.32 1 91.25 200 GLU B N 1
ATOM 3711 C CA . GLU B 1 200 ? 23.344 19.281 15.672 1 91.25 200 GLU B CA 1
ATOM 3712 C C . GLU B 1 200 ? 21.953 19.906 15.852 1 91.25 200 GLU B C 1
ATOM 3714 O O . GLU B 1 200 ? 21.453 19.984 16.969 1 91.25 200 GLU B O 1
ATOM 3719 N N . VAL B 1 201 ? 21.391 20.312 14.789 1 92.31 201 VAL B N 1
ATOM 3720 C CA . VAL B 1 201 ? 20.141 21.047 14.922 1 92.31 201 VAL B CA 1
ATOM 3721 C C . VAL B 1 201 ? 19.016 20.312 14.203 1 92.31 201 VAL B C 1
ATOM 3723 O O . VAL B 1 201 ? 18.094 19.797 14.844 1 92.31 201 VAL B O 1
ATOM 3726 N N . THR B 1 202 ? 19.188 20.094 12.938 1 92.19 202 THR B N 1
ATOM 3727 C CA . THR B 1 202 ? 18.094 19.578 12.102 1 92.19 202 THR B CA 1
ATOM 3728 C C . THR B 1 202 ? 17.766 18.141 12.469 1 92.19 202 THR B C 1
ATOM 3730 O O . THR B 1 202 ? 16.609 17.828 12.773 1 92.19 202 THR B O 1
ATOM 3733 N N . LEU B 1 203 ? 18.781 17.25 12.508 1 92.31 203 LEU B N 1
ATOM 3734 C CA . LEU B 1 203 ? 18.562 15.82 12.695 1 92.31 203 LEU B CA 1
ATOM 3735 C C . LEU B 1 203 ? 17.922 15.539 14.047 1 92.31 203 LEU B C 1
ATOM 3737 O O . LEU B 1 203 ? 16.953 14.789 14.141 1 92.31 203 LEU B O 1
ATOM 3741 N N . PRO B 1 204 ? 18.453 16.203 15.078 1 92.94 204 PRO B N 1
ATOM 3742 C CA . PRO B 1 204 ? 17.828 15.953 16.375 1 92.94 204 PRO B CA 1
ATOM 3743 C C . PRO B 1 204 ? 16.359 16.375 16.406 1 92.94 204 PRO B C 1
ATOM 3745 O O . PRO B 1 204 ? 15.539 15.711 17.047 1 92.94 204 PRO B O 1
ATOM 3748 N N . ILE B 1 205 ? 16.047 17.406 15.727 1 90 205 ILE B N 1
ATOM 3749 C CA . ILE B 1 205 ? 14.68 17.922 15.734 1 90 205 ILE B CA 1
ATOM 3750 C C . ILE B 1 205 ? 13.766 17 14.93 1 90 205 ILE B C 1
ATOM 3752 O O . ILE B 1 205 ? 12.641 16.719 15.344 1 90 205 ILE B O 1
ATOM 3756 N N . ILE B 1 206 ? 14.258 16.422 13.852 1 92.06 206 ILE B N 1
ATOM 3757 C CA . ILE B 1 206 ? 13.391 15.633 12.984 1 92.06 206 ILE B CA 1
ATOM 3758 C C . ILE B 1 206 ? 13.57 14.148 13.281 1 92.06 206 ILE B C 1
ATOM 3760 O O . ILE B 1 206 ? 12.891 13.305 12.695 1 92.06 206 ILE B O 1
ATOM 3764 N N . SER B 1 207 ? 14.453 13.781 14.211 1 93.19 207 SER B N 1
ATOM 3765 C CA . SER B 1 207 ? 14.812 12.391 14.469 1 93.19 207 SER B CA 1
ATOM 3766 C C . SER B 1 207 ? 13.586 11.555 14.812 1 93.19 207 SER B C 1
ATOM 3768 O O . SER B 1 207 ? 13.492 10.391 14.422 1 93.19 207 SER B O 1
ATOM 3770 N N . PRO B 1 208 ? 12.617 12.023 15.562 1 90.69 208 PRO B N 1
ATOM 3771 C CA . PRO B 1 208 ? 11.422 11.195 15.781 1 90.69 208 PRO B CA 1
ATOM 3772 C C . PRO B 1 208 ? 10.703 10.836 14.484 1 90.69 208 PRO B C 1
ATOM 3774 O O . PRO B 1 208 ? 10.227 9.711 14.328 1 90.69 208 PRO B O 1
ATOM 3777 N N . GLY B 1 209 ? 10.664 11.812 13.664 1 91.06 209 GLY B N 1
ATOM 3778 C CA . GLY B 1 209 ? 10.07 11.547 12.359 1 91.06 209 GLY B CA 1
ATOM 3779 C C . GLY B 1 209 ? 10.875 10.586 11.516 1 91.06 209 GLY B C 1
ATOM 3780 O O . GLY B 1 209 ? 10.312 9.734 10.828 1 91.06 209 GLY B O 1
ATOM 3781 N N . VAL B 1 210 ? 12.18 10.695 11.586 1 95.69 210 VAL B N 1
ATOM 3782 C CA . VAL B 1 210 ? 13.062 9.805 10.836 1 95.69 210 VAL B CA 1
ATOM 3783 C C . VAL B 1 210 ? 12.914 8.375 11.352 1 95.69 210 VAL B C 1
ATOM 3785 O O . VAL B 1 210 ? 12.781 7.438 10.562 1 95.69 210 VAL B O 1
ATOM 3788 N N . ILE B 1 211 ? 12.875 8.242 12.625 1 95.69 211 ILE B N 1
ATOM 3789 C CA . ILE B 1 211 ? 12.742 6.922 13.234 1 95.69 211 ILE B CA 1
ATOM 3790 C C . ILE B 1 211 ? 11.375 6.336 12.891 1 95.69 211 ILE B C 1
ATOM 3792 O O . ILE B 1 211 ? 11.266 5.156 12.547 1 95.69 211 ILE B O 1
ATOM 3796 N N . ALA B 1 212 ? 10.344 7.141 13 1 92.69 212 ALA B N 1
ATOM 3797 C CA . ALA B 1 212 ? 9.008 6.68 12.617 1 92.69 212 ALA B CA 1
ATOM 3798 C C . ALA B 1 212 ? 8.977 6.254 11.156 1 92.69 212 ALA B C 1
ATOM 3800 O O . ALA B 1 212 ? 8.398 5.215 10.82 1 92.69 212 ALA B O 1
ATOM 3801 N N . GLY B 1 213 ? 9.586 7.09 10.336 1 94.44 213 GLY B N 1
ATOM 3802 C CA . GLY B 1 213 ? 9.688 6.742 8.93 1 94.44 213 GLY B CA 1
ATOM 3803 C C . GLY B 1 213 ? 10.406 5.426 8.688 1 94.44 213 GLY B C 1
ATOM 3804 O O . GLY B 1 213 ? 9.984 4.633 7.844 1 94.44 213 GLY B O 1
ATOM 3805 N N . MET B 1 214 ? 11.43 5.207 9.445 1 96.94 214 MET B N 1
ATOM 3806 C CA . MET B 1 214 ? 12.188 3.961 9.328 1 96.94 214 MET B CA 1
ATOM 3807 C C . MET B 1 214 ? 11.328 2.768 9.727 1 96.94 214 MET B C 1
ATOM 3809 O O . MET B 1 214 ? 11.398 1.706 9.102 1 96.94 214 MET B O 1
ATOM 3813 N N . MET B 1 215 ? 10.57 2.939 10.734 1 94.69 215 MET B N 1
ATOM 3814 C CA . MET B 1 215 ? 9.695 1.86 11.188 1 94.69 215 MET B CA 1
ATOM 3815 C C . MET B 1 215 ? 8.625 1.551 10.141 1 94.69 215 MET B C 1
ATOM 3817 O O . MET B 1 215 ? 8.312 0.385 9.891 1 94.69 215 MET B O 1
ATOM 3821 N N . PHE B 1 216 ? 8.109 2.562 9.531 1 91.69 216 PHE B N 1
ATOM 3822 C CA . PHE B 1 216 ? 7.145 2.352 8.461 1 91.69 216 PHE B CA 1
ATOM 3823 C C . PHE B 1 216 ? 7.805 1.691 7.254 1 91.69 216 PHE B C 1
ATOM 3825 O O . PHE B 1 216 ? 7.227 0.793 6.641 1 91.69 216 PHE B O 1
ATOM 3832 N N . ALA B 1 217 ? 9 2.143 6.957 1 96.12 217 ALA B N 1
ATOM 3833 C CA . ALA B 1 217 ? 9.75 1.55 5.848 1 96.12 217 ALA B CA 1
ATOM 3834 C C . ALA B 1 217 ? 10.023 0.071 6.098 1 96.12 217 ALA B C 1
ATOM 3836 O O . ALA B 1 217 ? 9.922 -0.751 5.184 1 96.12 217 ALA B O 1
ATOM 3837 N N . PHE B 1 218 ? 10.391 -0.229 7.301 1 96.38 218 PHE B N 1
ATOM 3838 C CA . PHE B 1 218 ? 10.586 -1.625 7.672 1 96.38 218 PHE B CA 1
ATOM 3839 C C . PHE B 1 218 ? 9.32 -2.438 7.43 1 96.38 218 PHE B C 1
ATOM 3841 O O . PHE B 1 218 ? 9.375 -3.521 6.848 1 96.38 218 PHE B O 1
ATOM 3848 N N . THR B 1 219 ? 8.242 -1.954 7.875 1 93.94 219 THR B N 1
ATOM 3849 C CA . THR B 1 219 ? 6.977 -2.674 7.746 1 93.94 219 THR B CA 1
ATOM 3850 C C . THR B 1 219 ? 6.625 -2.895 6.277 1 93.94 219 THR B C 1
ATOM 3852 O O . THR B 1 219 ? 6.215 -3.99 5.891 1 93.94 219 THR B O 1
ATOM 3855 N N . ILE B 1 220 ? 6.789 -1.896 5.449 1 93.56 220 ILE B N 1
ATOM 3856 C CA . ILE B 1 220 ? 6.496 -1.976 4.023 1 93.56 220 ILE B CA 1
ATOM 3857 C C . ILE B 1 220 ? 7.379 -3.039 3.371 1 93.56 220 ILE B C 1
ATOM 3859 O O . ILE B 1 220 ? 6.898 -3.857 2.584 1 93.56 220 ILE B O 1
ATOM 3863 N N . SER B 1 221 ? 8.602 -3.016 3.732 1 96.75 221 SER B N 1
ATOM 3864 C CA . SER B 1 221 ? 9.547 -3.992 3.205 1 96.75 221 SER B CA 1
ATOM 3865 C C . SER B 1 221 ? 9.227 -5.398 3.707 1 96.75 221 SER B C 1
ATOM 3867 O O . SER B 1 221 ? 9.117 -6.336 2.914 1 96.75 221 SER B O 1
ATOM 3869 N N . PHE B 1 222 ? 9.047 -5.504 4.973 1 95.75 222 PHE B N 1
ATOM 3870 C CA . PHE B 1 222 ? 8.828 -6.785 5.629 1 95.75 222 PHE B CA 1
ATOM 3871 C C . PHE B 1 222 ? 7.582 -7.473 5.078 1 95.75 222 PHE B C 1
ATOM 3873 O O . PHE B 1 222 ? 7.559 -8.695 4.93 1 95.75 222 PHE B O 1
ATOM 3880 N N . ASP B 1 223 ? 6.621 -6.715 4.688 1 93.94 223 ASP B N 1
ATOM 3881 C CA . ASP B 1 223 ? 5.312 -7.246 4.32 1 93.94 223 ASP B CA 1
ATOM 3882 C C . ASP B 1 223 ? 5.184 -7.398 2.807 1 93.94 223 ASP B C 1
ATOM 3884 O O . ASP B 1 223 ? 4.215 -7.973 2.312 1 93.94 223 ASP B O 1
ATOM 3888 N N . ASN B 1 224 ? 6.094 -6.957 2.109 1 95.62 224 ASN B N 1
ATOM 3889 C CA . ASN B 1 224 ? 5.949 -6.883 0.659 1 95.62 224 ASN B CA 1
ATOM 3890 C C . ASN B 1 224 ? 6 -8.266 0.017 1 95.62 224 ASN B C 1
ATOM 3892 O O . ASN B 1 224 ? 6.918 -9.047 0.287 1 95.62 224 ASN B O 1
ATOM 3896 N N . PHE B 1 225 ? 5.082 -8.578 -0.785 1 94.88 225 PHE B N 1
ATOM 3897 C CA . PHE B 1 225 ? 5.039 -9.828 -1.531 1 94.88 225 PHE B CA 1
ATOM 3898 C C . PHE B 1 225 ? 5.117 -9.57 -3.031 1 94.88 225 PHE B C 1
ATOM 3900 O O . PHE B 1 225 ? 5.984 -10.109 -3.717 1 94.88 225 PHE B O 1
ATOM 3907 N N . THR B 1 226 ? 4.301 -8.68 -3.535 1 94.31 226 THR B N 1
ATOM 3908 C CA . THR B 1 226 ? 4.051 -8.555 -4.965 1 94.31 226 THR B CA 1
ATOM 3909 C C . THR B 1 226 ? 5.344 -8.25 -5.719 1 94.31 226 THR B C 1
ATOM 3911 O O . THR B 1 226 ? 5.746 -9.008 -6.602 1 94.31 226 THR B O 1
ATOM 3914 N N . GLN B 1 227 ? 6.027 -7.246 -5.32 1 95.38 227 GLN B N 1
ATOM 3915 C CA . GLN B 1 227 ? 7.254 -6.891 -6.027 1 95.38 227 GLN B CA 1
ATOM 3916 C C . GLN B 1 227 ? 8.375 -7.879 -5.715 1 95.38 227 GLN B C 1
ATOM 3918 O O . GLN B 1 227 ? 9.109 -8.297 -6.613 1 95.38 227 GLN B O 1
ATOM 3923 N N . THR B 1 228 ? 8.422 -8.266 -4.461 1 96.81 228 THR B N 1
ATOM 3924 C CA . THR B 1 228 ? 9.492 -9.133 -4 1 96.81 228 THR B CA 1
ATOM 3925 C C . THR B 1 228 ? 9.438 -10.484 -4.711 1 96.81 228 THR B C 1
ATOM 3927 O O . THR B 1 228 ? 10.477 -11.094 -4.988 1 96.81 228 THR B O 1
ATOM 3930 N N . PHE B 1 229 ? 8.305 -10.945 -5.043 1 93.75 229 PHE B N 1
ATOM 3931 C CA . PHE B 1 229 ? 8.141 -12.219 -5.73 1 93.75 229 PHE B CA 1
ATOM 3932 C C . PHE B 1 229 ? 8.984 -12.266 -7 1 93.75 229 PHE B C 1
ATOM 3934 O O . PHE B 1 229 ? 9.555 -13.305 -7.336 1 93.75 229 PHE B O 1
ATOM 3941 N N . PHE B 1 230 ? 9.086 -11.172 -7.645 1 92.19 230 PHE B N 1
ATOM 3942 C CA . PHE B 1 230 ? 9.789 -11.125 -8.922 1 92.19 230 PHE B CA 1
ATOM 3943 C C . PHE B 1 230 ? 11.297 -11.016 -8.711 1 92.19 230 PHE B C 1
ATOM 3945 O O . PHE B 1 230 ? 12.078 -11.234 -9.633 1 92.19 230 PHE B O 1
ATOM 3952 N N . TRP B 1 231 ? 11.688 -10.68 -7.562 1 96.06 231 TRP B N 1
ATOM 3953 C CA . TRP B 1 231 ? 13.094 -10.344 -7.348 1 96.06 231 TRP B CA 1
ATOM 3954 C C . TRP B 1 231 ? 13.812 -11.445 -6.59 1 96.06 231 TRP B C 1
ATOM 3956 O O . TRP B 1 231 ? 15.039 -11.438 -6.488 1 96.06 231 TRP B O 1
ATOM 3966 N N . THR B 1 232 ? 13.023 -12.367 -6.016 1 95.06 232 THR B N 1
ATOM 3967 C CA . THR B 1 232 ? 13.586 -13.438 -5.207 1 95.06 232 THR B CA 1
ATOM 3968 C C . THR B 1 232 ? 14.211 -14.508 -6.094 1 95.06 232 THR B C 1
ATOM 3970 O O . THR B 1 232 ? 14.102 -14.453 -7.32 1 95.06 232 THR B O 1
ATOM 3973 N N . SER B 1 233 ? 14.969 -15.414 -5.5 1 95.06 233 SER B N 1
ATOM 3974 C CA . SER B 1 233 ? 15.562 -16.594 -6.133 1 95.06 233 SER B CA 1
ATOM 3975 C C . SER B 1 233 ? 15.289 -17.859 -5.316 1 95.06 233 SER B C 1
ATOM 3977 O O . SER B 1 233 ? 14.547 -17.812 -4.328 1 95.06 233 SER B O 1
ATOM 3979 N N . SER B 1 234 ? 15.789 -18.984 -5.773 1 90.88 234 SER B N 1
ATOM 3980 C CA . SER B 1 234 ? 15.578 -20.25 -5.098 1 90.88 234 SER B CA 1
ATOM 3981 C C . SER B 1 234 ? 16.203 -20.25 -3.709 1 90.88 234 SER B C 1
ATOM 3983 O O . SER B 1 234 ? 15.742 -20.953 -2.807 1 90.88 234 SER B O 1
ATOM 3985 N N . THR B 1 235 ? 17.203 -19.422 -3.52 1 92.12 235 THR B N 1
ATOM 3986 C CA . THR B 1 235 ? 17.938 -19.453 -2.26 1 92.12 235 THR B CA 1
ATOM 3987 C C . THR B 1 235 ? 17.641 -18.219 -1.419 1 92.12 235 THR B C 1
ATOM 3989 O O . THR B 1 235 ? 17.828 -18.234 -0.203 1 92.12 235 THR B O 1
ATOM 3992 N N . LEU B 1 236 ? 17.188 -17.188 -2.07 1 95.94 236 LEU B N 1
ATOM 3993 C CA . LEU B 1 236 ? 16.875 -15.93 -1.393 1 95.94 236 LEU B CA 1
ATOM 3994 C C . LEU B 1 236 ? 15.391 -15.617 -1.485 1 95.94 236 LEU B C 1
ATOM 3996 O O . LEU B 1 236 ? 14.914 -15.102 -2.504 1 95.94 236 LEU B O 1
ATOM 4000 N N . ASN B 1 237 ? 14.688 -15.922 -0.378 1 95.62 237 ASN B N 1
ATOM 4001 C CA . ASN B 1 237 ? 13.25 -15.695 -0.338 1 95.62 237 ASN B CA 1
ATOM 4002 C C . ASN B 1 237 ? 12.828 -14.992 0.949 1 95.62 237 ASN B C 1
ATOM 4004 O O . ASN B 1 237 ? 13.477 -15.141 1.984 1 95.62 237 ASN B O 1
ATOM 4008 N N . THR B 1 238 ? 11.812 -14.195 0.813 1 96.31 238 THR B N 1
ATOM 4009 C CA . THR B 1 238 ? 11.242 -13.539 1.986 1 96.31 238 THR B CA 1
ATOM 4010 C C . THR B 1 238 ? 10.039 -14.305 2.512 1 96.31 238 THR B C 1
ATOM 4012 O O . THR B 1 238 ? 9.531 -15.211 1.842 1 96.31 238 THR B O 1
ATOM 4015 N N . LEU B 1 239 ? 9.695 -14.008 3.662 1 93.25 239 LEU B N 1
ATOM 4016 C CA . LEU B 1 239 ? 8.656 -14.75 4.371 1 93.25 239 LEU B CA 1
ATOM 4017 C C . LEU B 1 239 ? 7.34 -14.703 3.609 1 93.25 239 LEU B C 1
ATOM 4019 O O . LEU B 1 239 ? 6.707 -15.734 3.385 1 93.25 239 LEU B O 1
ATOM 4023 N N . PRO B 1 240 ? 6.863 -13.539 3.117 1 92.88 240 PRO B N 1
ATOM 4024 C CA . PRO B 1 240 ? 5.602 -13.516 2.373 1 92.88 240 PRO B CA 1
ATOM 4025 C C . PRO B 1 240 ? 5.645 -14.383 1.115 1 92.88 240 PRO B C 1
ATOM 4027 O O . PRO B 1 240 ? 4.66 -15.039 0.781 1 92.88 240 PRO B O 1
ATOM 4030 N N . VAL B 1 241 ? 6.797 -14.414 0.489 1 92.94 241 VAL B N 1
ATOM 4031 C CA . VAL B 1 241 ? 6.934 -15.203 -0.732 1 92.94 241 VAL B CA 1
ATOM 4032 C C . VAL B 1 241 ? 6.879 -16.688 -0.396 1 92.94 241 VAL B C 1
ATOM 4034 O O . VAL B 1 241 ? 6.234 -17.469 -1.102 1 92.94 241 VAL B O 1
ATOM 4037 N N . VAL B 1 242 ? 7.539 -17.062 0.697 1 91.19 242 VAL B N 1
ATOM 4038 C CA . VAL B 1 242 ? 7.539 -18.469 1.109 1 91.19 242 VAL B CA 1
ATOM 4039 C C . VAL B 1 242 ? 6.129 -18.875 1.536 1 91.19 242 VAL B C 1
ATOM 4041 O O . VAL B 1 242 ? 5.664 -19.969 1.198 1 91.19 242 VAL B O 1
ATOM 4044 N N . ILE B 1 243 ? 5.449 -18.031 2.24 1 86.56 243 ILE B N 1
ATOM 4045 C CA . ILE B 1 243 ? 4.082 -18.312 2.664 1 86.56 243 ILE B CA 1
ATOM 4046 C C . ILE B 1 243 ? 3.191 -18.5 1.439 1 86.56 243 ILE B C 1
ATOM 4048 O O . ILE B 1 243 ? 2.385 -19.438 1.388 1 86.56 243 ILE B O 1
ATOM 4052 N N . PHE B 1 244 ? 3.332 -17.672 0.47 1 86.06 244 PHE B N 1
ATOM 4053 C CA . PHE B 1 244 ? 2.564 -17.766 -0.768 1 86.06 244 PHE B CA 1
ATOM 4054 C C . PHE B 1 244 ? 2.83 -19.078 -1.482 1 86.06 244 PHE B C 1
ATOM 4056 O O . PHE B 1 244 ? 1.9 -19.719 -1.971 1 86.06 244 PHE B O 1
ATOM 4063 N N . SER B 1 245 ? 4.062 -19.469 -1.557 1 83.56 245 SER B N 1
ATOM 4064 C CA . SER B 1 245 ? 4.457 -20.672 -2.275 1 83.56 245 SER B CA 1
ATOM 4065 C C . SER B 1 245 ? 3.926 -21.922 -1.583 1 83.56 245 SER B C 1
ATOM 4067 O O . SER B 1 245 ? 3.75 -22.969 -2.221 1 83.56 245 SER B O 1
ATOM 4069 N N . ARG B 1 246 ? 3.646 -21.812 -0.322 1 79.81 246 ARG B N 1
ATOM 4070 C CA . ARG B 1 246 ? 3.178 -22.984 0.432 1 79.81 246 ARG B CA 1
ATOM 4071 C C . ARG B 1 246 ? 1.665 -23.141 0.313 1 79.81 246 ARG B C 1
ATOM 4073 O O . ARG B 1 246 ? 1.134 -24.234 0.481 1 79.81 246 ARG B O 1
ATOM 4080 N N . ILE B 1 247 ? 0.908 -22.094 0.161 1 68.06 247 ILE B N 1
ATOM 4081 C CA . ILE B 1 247 ? -0.546 -22.172 0.077 1 68.06 247 ILE B CA 1
ATOM 4082 C C . ILE B 1 247 ? -0.947 -22.844 -1.239 1 68.06 247 ILE B C 1
ATOM 4084 O O . ILE B 1 247 ? -1.922 -23.594 -1.29 1 68.06 247 ILE B O 1
ATOM 4088 N N . ASN B 1 248 ? -0.305 -22.469 -2.314 1 55.66 248 ASN B N 1
ATOM 4089 C CA . ASN B 1 248 ? -0.628 -23.109 -3.588 1 55.66 248 ASN B CA 1
ATOM 4090 C C . ASN B 1 248 ? -0.492 -24.625 -3.504 1 55.66 248 ASN B C 1
ATOM 4092 O O . ASN B 1 248 ? -1.097 -25.359 -4.293 1 55.66 248 ASN B O 1
ATOM 4096 N N . PHE B 1 249 ? 0.151 -25.203 -2.482 1 49.31 249 PHE B N 1
ATOM 4097 C CA . PHE B 1 249 ? 0.342 -26.641 -2.477 1 49.31 249 PHE B CA 1
ATOM 4098 C C . PHE B 1 249 ? -0.381 -27.281 -1.296 1 49.31 249 PHE B C 1
ATOM 4100 O O . PHE B 1 249 ? -0.737 -28.453 -1.342 1 49.31 249 PHE B O 1
ATOM 4107 N N . SER B 1 250 ? -0.66 -26.578 -0.092 1 53.44 250 SER B N 1
ATOM 4108 C CA . SER B 1 250 ? -1.407 -27.125 1.036 1 53.44 250 SER B CA 1
ATOM 4109 C C . SER B 1 250 ? -1.518 -26.109 2.17 1 53.44 250 SER B C 1
ATOM 4111 O O . SER B 1 250 ? -0.505 -25.609 2.654 1 53.44 250 SER B O 1
ATOM 4113 N N . LEU B 1 251 ? -2.703 -25.625 2.277 1 59.41 251 LEU B N 1
ATOM 4114 C CA . LEU B 1 251 ? -2.953 -24.812 3.463 1 59.41 251 LEU B CA 1
ATOM 4115 C C . LEU B 1 251 ? -2.611 -25.578 4.734 1 59.41 251 LEU B C 1
ATOM 4117 O O . LEU B 1 251 ? -3.332 -26.5 5.113 1 59.41 251 LEU B O 1
ATOM 4121 N N . THR B 1 252 ? -1.337 -25.609 5.227 1 71.81 252 THR B N 1
ATOM 4122 C CA . THR B 1 252 ? -0.984 -26.203 6.512 1 71.81 252 THR B CA 1
ATOM 4123 C C . THR B 1 252 ? -1.222 -25.203 7.645 1 71.81 252 THR B C 1
ATOM 4125 O O . THR B 1 252 ? -1.115 -23.984 7.449 1 71.81 252 THR B O 1
ATOM 4128 N N . PRO B 1 253 ? -1.633 -25.75 8.781 1 81 253 PRO B N 1
ATOM 4129 C CA . PRO B 1 253 ? -1.859 -24.875 9.938 1 81 253 PRO B CA 1
ATOM 4130 C C . PRO B 1 253 ? -0.621 -24.062 10.32 1 81 253 PRO B C 1
ATOM 4132 O O . PRO B 1 253 ? -0.729 -23.062 11.031 1 81 253 PRO B O 1
ATOM 4135 N N . VAL B 1 254 ? 0.498 -24.484 9.75 1 84.06 254 VAL B N 1
ATOM 4136 C CA . VAL B 1 254 ? 1.734 -23.75 10.031 1 84.06 254 VAL B CA 1
ATOM 4137 C C . VAL B 1 254 ? 1.685 -22.375 9.383 1 84.06 254 VAL B C 1
ATOM 4139 O O . VAL B 1 254 ? 2.209 -21.406 9.938 1 84.06 254 VAL B O 1
ATOM 4142 N N . VAL B 1 255 ? 0.969 -22.312 8.273 1 81.88 255 VAL B N 1
ATOM 4143 C CA . VAL B 1 255 ? 0.836 -21.031 7.578 1 81.88 255 VAL B CA 1
ATOM 4144 C C . VAL B 1 255 ? 0.024 -20.062 8.43 1 81.88 255 VAL B C 1
ATOM 4146 O O . VAL B 1 255 ? 0.341 -18.875 8.492 1 81.88 255 VAL B O 1
ATOM 4149 N N . ASN B 1 256 ? -0.939 -20.625 9.156 1 86.81 256 ASN B N 1
ATOM 4150 C CA . ASN B 1 256 ? -1.739 -19.781 10.047 1 86.81 256 ASN B CA 1
ATOM 4151 C C . ASN B 1 256 ? -0.924 -19.297 11.242 1 86.81 256 ASN B C 1
ATOM 4153 O O . ASN B 1 256 ? -1.069 -18.156 11.68 1 86.81 256 ASN B O 1
ATOM 4157 N N . ALA B 1 257 ? -0.142 -20.172 11.758 1 89.38 257 ALA B N 1
ATOM 4158 C CA . ALA B 1 257 ? 0.73 -19.797 12.867 1 89.38 257 ALA B CA 1
ATOM 4159 C C . ALA B 1 257 ? 1.713 -18.703 12.438 1 89.38 257 ALA B C 1
ATOM 4161 O O . ALA B 1 257 ? 1.885 -17.703 13.141 1 89.38 257 ALA B O 1
ATOM 4162 N N . MET B 1 258 ? 2.291 -18.891 11.289 1 86.94 258 MET B N 1
ATOM 4163 C CA . MET B 1 258 ? 3.234 -17.891 10.773 1 86.94 258 MET B CA 1
ATOM 4164 C C . MET B 1 258 ? 2.535 -16.578 10.484 1 86.94 258 MET B C 1
ATOM 4166 O O . MET B 1 258 ? 3.084 -15.508 10.75 1 86.94 258 MET B O 1
ATOM 4170 N N . GLY B 1 259 ? 1.36 -16.672 9.852 1 87.81 259 GLY B N 1
ATOM 4171 C CA . GLY B 1 259 ? 0.572 -15.469 9.617 1 87.81 259 GLY B CA 1
ATOM 4172 C C . GLY B 1 259 ? 0.293 -14.672 10.883 1 87.81 259 GLY B C 1
ATOM 4173 O O . GLY B 1 259 ? 0.405 -13.445 10.891 1 87.81 259 GLY B O 1
ATOM 4174 N N . THR B 1 260 ? -0.016 -15.414 11.93 1 90.31 260 THR B N 1
ATOM 4175 C CA . THR B 1 260 ? -0.298 -14.773 13.211 1 90.31 260 THR B CA 1
ATOM 4176 C C . THR B 1 260 ? 0.941 -14.062 13.742 1 90.31 260 THR B C 1
ATOM 4178 O O . THR B 1 260 ? 0.851 -12.93 14.234 1 90.31 260 THR B O 1
ATOM 4181 N N . VAL B 1 261 ? 2.027 -14.688 13.578 1 88.88 261 VAL B N 1
ATOM 4182 C CA . VAL B 1 261 ? 3.279 -14.094 14.039 1 88.88 261 VAL B CA 1
ATOM 4183 C C . VAL B 1 261 ? 3.594 -12.852 13.219 1 88.88 261 VAL B C 1
ATOM 4185 O O . VAL B 1 261 ? 3.965 -11.812 13.773 1 88.88 261 VAL B O 1
ATOM 4188 N N . ILE B 1 262 ? 3.451 -12.945 11.961 1 89.56 262 ILE B N 1
ATOM 4189 C CA . ILE B 1 262 ? 3.76 -11.836 11.07 1 89.56 262 ILE B CA 1
ATOM 4190 C C . ILE B 1 262 ? 2.84 -10.656 11.367 1 89.56 262 ILE B C 1
ATOM 4192 O O . ILE B 1 262 ? 3.277 -9.508 11.367 1 89.56 262 ILE B O 1
ATOM 4196 N N . VAL B 1 263 ? 1.6 -10.953 11.57 1 91.31 263 VAL B N 1
ATOM 4197 C CA . VAL B 1 263 ? 0.649 -9.914 11.945 1 91.31 263 VAL B CA 1
ATOM 4198 C C . VAL B 1 263 ? 1.113 -9.227 13.227 1 91.31 263 VAL B C 1
ATOM 4200 O O . VAL B 1 263 ? 1.09 -7.996 13.32 1 91.31 263 VAL B O 1
ATOM 4203 N N . GLY B 1 264 ? 1.557 -9.984 14.219 1 92.31 264 GLY B N 1
ATOM 4204 C CA . GLY B 1 264 ? 2.072 -9.43 15.461 1 92.31 264 GLY B CA 1
ATOM 4205 C C . GLY B 1 264 ? 3.26 -8.508 15.25 1 92.31 264 GLY B C 1
ATOM 4206 O O . GLY B 1 264 ? 3.305 -7.41 15.805 1 92.31 264 GLY B O 1
ATOM 4207 N N . VAL B 1 265 ? 4.172 -8.93 14.414 1 89.88 265 VAL B N 1
ATOM 4208 C CA . VAL B 1 265 ? 5.371 -8.141 14.148 1 89.88 265 VAL B CA 1
ATOM 4209 C C . VAL B 1 265 ? 4.992 -6.84 13.438 1 89.88 265 VAL B C 1
ATOM 4211 O O . VAL B 1 265 ? 5.422 -5.758 13.844 1 89.88 265 VAL B O 1
ATOM 4214 N N . SER B 1 266 ? 4.16 -6.969 12.422 1 90.06 266 SER B N 1
ATOM 4215 C CA . SER B 1 266 ? 3.76 -5.809 11.633 1 90.06 266 SER B CA 1
ATOM 4216 C C . SER B 1 266 ? 2.988 -4.801 12.477 1 90.06 266 SER B C 1
ATOM 4218 O O . SER B 1 266 ? 3.246 -3.598 12.414 1 90.06 266 SER B O 1
ATOM 4220 N N . LEU B 1 267 ? 2.098 -5.281 13.328 1 89.06 267 LEU B N 1
ATOM 4221 C CA . LEU B 1 267 ? 1.295 -4.406 14.172 1 89.06 267 LEU B CA 1
ATOM 4222 C C . LEU B 1 267 ? 2.162 -3.717 15.219 1 89.06 267 LEU B C 1
ATOM 4224 O O . LEU B 1 267 ? 1.963 -2.537 15.523 1 89.06 267 LEU B O 1
ATOM 4228 N N . THR B 1 268 ? 3.08 -4.422 15.781 1 91.12 268 THR B N 1
ATOM 4229 C CA . THR B 1 268 ? 3.971 -3.844 16.781 1 91.12 268 THR B CA 1
ATOM 4230 C C . THR B 1 268 ? 4.805 -2.717 16.188 1 91.12 268 THR B C 1
ATOM 4232 O O . THR B 1 268 ? 4.895 -1.629 16.75 1 91.12 268 THR B O 1
ATOM 4235 N N . MET B 1 269 ? 5.324 -2.955 15 1 88.06 269 MET B N 1
ATOM 4236 C CA . MET B 1 269 ? 6.16 -1.953 14.352 1 88.06 269 MET B CA 1
ATOM 4237 C C . MET B 1 269 ? 5.332 -0.738 13.938 1 88.06 269 MET B C 1
ATOM 4239 O O . MET B 1 269 ? 5.766 0.402 14.117 1 88.06 269 MET B O 1
ATOM 4243 N N . ALA B 1 270 ? 4.207 -1.012 13.445 1 81.69 270 ALA B N 1
ATOM 4244 C CA . ALA B 1 270 ? 3.328 0.08 13.031 1 81.69 270 ALA B CA 1
ATOM 4245 C C . ALA B 1 270 ? 2.873 0.902 14.234 1 81.69 270 ALA B C 1
ATOM 4247 O O . ALA B 1 270 ? 2.807 2.131 14.164 1 81.69 270 ALA B O 1
ATOM 4248 N N . PHE B 1 271 ? 2.59 0.269 15.336 1 84.88 271 PHE B N 1
ATOM 4249 C CA . PHE B 1 271 ? 2.164 0.95 16.547 1 84.88 271 PHE B CA 1
ATOM 4250 C C . PHE B 1 271 ? 3.293 1.804 17.125 1 84.88 271 PHE B C 1
ATOM 4252 O O . PHE B 1 271 ? 3.07 2.945 17.531 1 84.88 271 PHE B O 1
ATOM 4259 N N . LEU B 1 272 ? 4.426 1.25 17.094 1 87.25 272 LEU B N 1
ATOM 4260 C CA . LEU B 1 272 ? 5.582 1.999 17.578 1 87.25 272 LEU B CA 1
ATOM 4261 C C . LEU B 1 272 ? 5.852 3.211 16.688 1 87.25 272 LEU B C 1
ATOM 4263 O O . LEU B 1 272 ? 6.168 4.293 17.188 1 87.25 272 LEU B O 1
ATOM 4267 N N . ALA B 1 273 ? 5.684 3.039 15.438 1 84.62 273 ALA B N 1
ATOM 4268 C CA . ALA B 1 273 ? 5.879 4.129 14.484 1 84.62 273 ALA B CA 1
ATOM 4269 C C . ALA B 1 273 ? 4.863 5.246 14.719 1 84.62 273 ALA B C 1
ATOM 4271 O O . ALA B 1 273 ? 5.219 6.426 14.703 1 84.62 273 ALA B O 1
ATOM 4272 N N . GLU B 1 274 ? 3.629 4.883 14.922 1 78.94 274 GLU B N 1
ATOM 4273 C CA . GLU B 1 274 ? 2.559 5.852 15.141 1 78.94 274 GLU B CA 1
ATOM 4274 C C . GLU B 1 274 ? 2.777 6.633 16.438 1 78.94 274 GLU B C 1
ATOM 4276 O O . GLU B 1 274 ? 2.566 7.848 16.469 1 78.94 274 GLU B O 1
ATOM 4281 N N . ARG B 1 275 ? 3.176 5.996 17.469 1 81.94 275 ARG B N 1
ATOM 4282 C CA . ARG B 1 275 ? 3.404 6.633 18.766 1 81.94 275 ARG B CA 1
ATOM 4283 C C . ARG B 1 275 ? 4.574 7.609 18.703 1 81.94 275 ARG B C 1
ATOM 4285 O O . ARG B 1 275 ? 4.539 8.672 19.328 1 81.94 275 ARG B O 1
ATOM 4292 N N . LEU B 1 276 ? 5.484 7.238 17.938 1 80.5 276 LEU B N 1
ATOM 4293 C CA . LEU B 1 276 ? 6.656 8.094 17.797 1 80.5 276 LEU B CA 1
ATOM 4294 C C . LEU B 1 276 ? 6.352 9.297 16.922 1 80.5 276 LEU B C 1
ATOM 4296 O O . L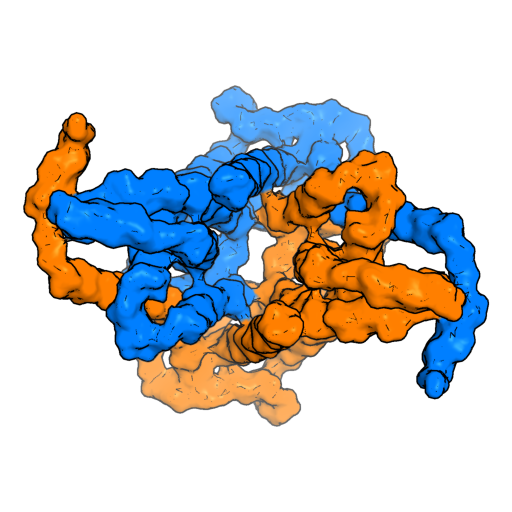EU B 1 276 ? 6.84 10.406 17.172 1 80.5 276 LEU B O 1
ATOM 4300 N N . SER B 1 277 ? 5.562 9.086 15.93 1 75.38 277 SER B N 1
ATOM 4301 C CA . SER B 1 277 ? 5.211 10.164 15.016 1 75.38 277 SER B CA 1
ATOM 4302 C C . SER B 1 277 ? 4.316 11.195 15.703 1 75.38 277 SER B C 1
ATOM 4304 O O . SER B 1 277 ? 4.445 12.398 15.453 1 75.38 277 SER B O 1
ATOM 4306 N N . SER B 1 278 ? 3.352 10.805 16.547 1 68.19 278 SER B N 1
ATOM 4307 C CA . SER B 1 278 ? 2.424 11.688 17.25 1 68.19 278 SER B CA 1
ATOM 4308 C C . SER B 1 278 ? 3.137 12.516 18.312 1 68.19 278 SER B C 1
ATOM 4310 O O . SER B 1 278 ? 2.723 13.633 18.625 1 68.19 278 SER B O 1
ATOM 4312 N N . ARG B 1 279 ? 4.078 11.969 18.906 1 60.06 279 ARG B N 1
ATOM 4313 C CA . ARG B 1 279 ? 4.82 12.719 19.922 1 60.06 279 ARG B CA 1
ATOM 4314 C C . ARG B 1 279 ? 5.5 13.938 19.312 1 60.06 279 ARG B C 1
ATOM 4316 O O . ARG B 1 279 ? 5.66 14.961 19.969 1 60.06 279 ARG B O 1
ATOM 4323 N N . VAL B 1 280 ? 5.789 13.82 18.094 1 53.91 280 VAL B N 1
ATOM 4324 C CA . VAL B 1 280 ? 6.504 14.922 17.453 1 53.91 280 VAL B CA 1
ATOM 4325 C C . VAL B 1 280 ? 5.523 16.047 17.125 1 53.91 280 VAL B C 1
ATOM 4327 O O . VAL B 1 280 ? 5.871 17.234 17.219 1 53.91 280 VAL B O 1
ATOM 4330 N N . ILE B 1 281 ? 4.32 15.719 16.766 1 48.84 281 ILE B N 1
ATOM 4331 C CA . ILE B 1 281 ? 3.357 16.75 16.406 1 48.84 281 ILE B CA 1
ATOM 4332 C C . ILE B 1 281 ? 2.865 17.453 17.672 1 48.84 281 ILE B C 1
ATOM 4334 O O . ILE B 1 281 ? 2.598 18.656 17.656 1 48.84 281 ILE B O 1
ATOM 4338 N N . THR B 1 282 ? 2.779 16.766 18.766 1 46.38 282 THR B N 1
ATOM 4339 C CA . THR B 1 282 ? 2.227 17.375 19.969 1 46.38 282 THR B CA 1
ATOM 4340 C C . THR B 1 282 ? 3.305 18.141 20.734 1 46.38 282 THR B C 1
ATOM 4342 O O . THR B 1 282 ? 2.996 19.031 21.531 1 46.38 282 THR B O 1
ATOM 4345 N N . ASP B 1 283 ? 4.504 17.734 20.609 1 43.5 283 ASP B N 1
ATOM 4346 C CA . ASP B 1 283 ? 5.453 18.5 21.406 1 43.5 283 ASP B CA 1
ATOM 4347 C C . ASP B 1 283 ? 5.93 19.734 20.641 1 43.5 283 ASP B C 1
ATOM 4349 O O . ASP B 1 283 ? 6.227 19.656 19.438 1 43.5 283 ASP B O 1
#

Secondary structure (DSSP, 8-state):
--HHHHHHHH----HHHHHHHHHHHHHHHHHHHHHHHHHHHHHHTB--SS--SS-S-B--HHHHTTSTTSTT--HHHHHHHHHHHHHHHHHHHHHHHHHHHHHHHHHH-STHHHHS-HHHHHHHHHGGGGS-HHHHHHHHHHHHHHTT-TTSHHHHHHHHHHHHHHHHHHHHHHHHHHS-THHHHHHHHTT--HHHHIIIIIHHHHHHHHHHHHHHHHHHHHH--HHHHHH--SS---HHHHHHHHHTT---HHHHHHHHHHHHHHHHHHHHHHHHHHHHHH-/--HHHHHHHH----HHHHHHHHHHHHHHHHHHHHHHHHHHHHHHTB--SS--SS-S-B--HHHHTTSTTSTT--HHHHHHHHHHHHHHHHHHHHHHHHHHHHHHHHHH-STHHHHS-HHHHHHHHHGGGGS-HHHHHHHHHHHHHHTT-TTSHHHHHHHHHHHHHHHHHHHHHHHHHHS-THHHHHHHHTT--HHHHIIIIIHHHHHHHHHHHHHHHHHHHHH--HHHHHH--SS---HHHHHHHHHTT---HHHHHHHHHHHHHHHHHHHHHHHHHHHHHH-

InterPro domains:
  IPR000515 ABC transporter type 1, transmembrane domain MetI-like [PF00528] (121-280)
  IPR000515 ABC transporter type 1, transmembrane domain MetI-like [PS50928] (81-273)
  IPR000515 ABC transporter type 1, transmembrane domain MetI-like [cd06261] (81-267)
  IPR035906 MetI-like superfamily [G3DSA:1.10.3720.10] (21-280)
  IPR035906 MetI-like superfamily [SSF161098] (21-279)
  IPR051789 Bacterial Polyamine Transport Permease [PTHR43848] (21-279)

Nearest PDB structures (foldseek):
  8y5f-assembly1_C  TM=8.862E-01  e=2.992E-12  Escherichia coli
  4jbw-assembly2_I  TM=7.907E-01  e=9.254E-09  Escherichia coli K-12
  7cad-assembly1_B  TM=8.231E-01  e=3.293E-07  Mycolicibacterium smegmatis MC2 155
  8zx1-assembly1_B  TM=7.374E-01  e=1.128E-07  Escherichia coli
  8hpn-assembly1_B  TM=7.455E-01  e=1.927E-07  Mycolicibacterium smegmatis MC2 155